Protein AF-0000000087635578 (afdb_homodimer)

pLDDT: mean 97.87, std 2.73, range [62.72, 99.0]

Secondary structure (DSSP, 8-state):
---EEEETTEEE-TT-EEEETTBHHHHH--EEEEEEEEETTEETTHHHHHHHHHHHHHHTT----S-HHHHHHHHHHHHHHHT-SSEEEEEEEE--B-SS-SS--GGG---EEEEEEEE--S-GGGGGG-EEEEEEE----S-TTS-BS--HHHHHHHHHHHHTT-SEEEEEETTEEEEESSSEEEEEETTEEEE--SSTTS---HHHHHIIIIIHHHH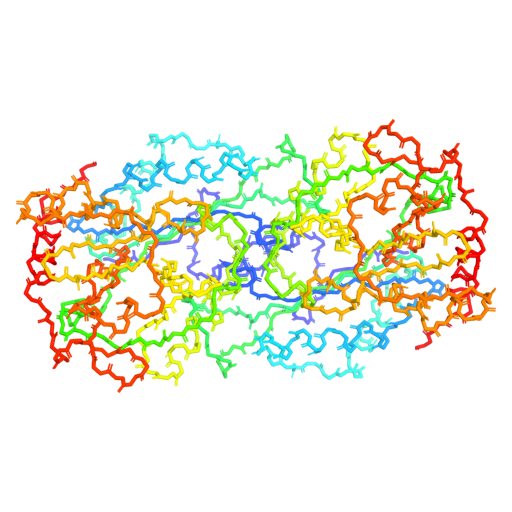T--EEE---BHHHHHT-SEEEEEETTTEEEEEEEETTEESTTSS--HHHHHHHHHHHHHHHH---/---EEEETTEEE-TT-EEEETTBHHHHH--EEEEEEEEETTEETTHHHHHHHHHHHHHHTT----S-HHHHHHHHHHHHHHHT-SSEEEEEEEE--B-SS-SS--GGG---EEEEEEEE--S-GGGGGG-EEEEEEE----S-TTS-BS--HHHHHHHHHHHHTT-SEEEEEETTEEEEESSSEEEEEETTEEEE--SSTTS---HHHHHIIIIIHHHHT--EEE---BHHHHHT-SEEEEEETTTEEEEEEEETTEESTTSS--HHHHHHHHHHHHHHHH---

Radius of gyration: 25.17 Å; Cα contacts (8 Å, |Δi|>4): 1315; chains: 2; bounding box: 51×74×52 Å

InterPro domains:
  IPR001544 Aminotransferase class IV [PF01063] (31-252)
  IPR005784 D-amino acid aminotransferase [TIGR01121] (6-277)
  IPR018300 Aminotransferase, class IV, conserved site [PS00770] (179-208)
  IPR036038 Aminotransferase-like, PLP-dependent enzymes [SSF56752] (4-277)
  IPR043131 Branched-chain-amino-acid aminotransferase-like, N-terminal [G3DSA:3.30.470.10] (1-120)
  IPR043132 Branched-chain-amino-acid aminotransferase-like, C-terminal [G3DSA:3.20.10.10] (123-281)
  IPR050571 Class-IV Pyridoxal-Phosphate-Dependent Aminotransferase [PTHR42743] (12-281)
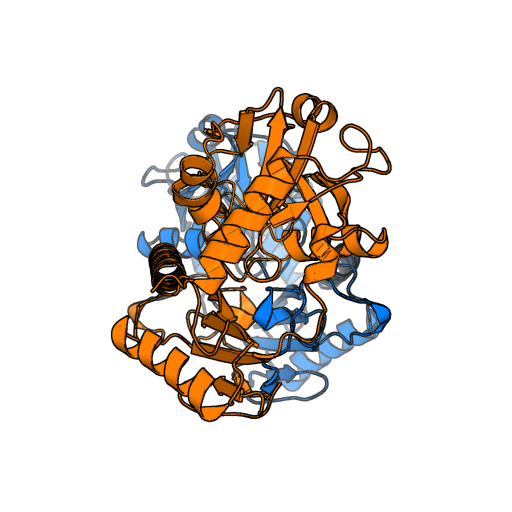
Solvent-accessible surface area (backbone atoms only — not comparable to full-atom values): 28612 Å² total; per-residue (Å²): 113,45,74,48,27,37,47,74,92,37,80,47,60,83,57,40,49,63,38,39,68,27,20,32,16,49,62,25,10,33,32,36,47,52,69,40,32,26,52,86,60,35,60,49,43,43,59,62,51,51,51,49,45,52,51,32,30,54,74,69,56,40,79,83,83,66,52,71,68,56,49,52,48,49,53,50,49,53,32,62,76,15,56,47,31,50,24,35,35,43,40,36,41,23,47,18,62,48,81,90,56,67,45,71,58,65,90,75,40,58,61,40,44,41,34,34,41,45,68,63,82,71,71,62,71,59,41,64,71,33,37,36,29,31,74,43,77,49,48,58,39,55,57,40,44,43,52,50,18,58,31,51,60,32,25,55,40,27,26,56,14,46,76,67,72,16,78,30,20,43,22,26,46,94,54,28,42,43,24,30,43,84,33,38,43,39,36,26,49,93,78,31,35,35,28,41,53,82,48,46,69,26,56,72,44,66,48,49,48,42,40,67,72,44,30,29,58,74,70,69,42,52,73,46,72,41,81,44,36,56,68,54,61,76,65,18,50,29,38,30,38,25,29,67,82,67,37,56,30,33,35,16,24,49,68,90,35,58,25,51,87,43,48,70,35,70,66,58,49,52,43,35,53,42,43,53,49,45,61,72,71,51,40,115,113,44,74,46,27,38,47,73,92,36,80,48,60,82,58,40,51,64,39,39,68,27,21,33,17,51,62,25,9,32,32,35,47,52,69,41,34,26,52,86,60,34,59,49,41,43,60,61,51,51,50,51,45,52,51,33,29,53,75,68,58,39,78,84,85,66,53,71,68,58,50,52,49,50,54,50,48,51,32,62,74,16,55,47,29,50,25,35,35,43,38,36,40,23,47,18,61,47,78,89,56,67,46,71,58,64,91,75,41,57,61,40,44,41,34,36,39,44,68,61,84,70,72,61,72,60,40,64,71,35,36,37,28,31,73,42,78,49,47,58,41,53,58,40,46,42,52,49,20,57,32,51,61,32,26,54,41,26,26,56,14,44,76,67,72,17,78,32,21,43,23,26,46,96,56,30,42,43,26,30,42,85,34,36,43,38,36,27,48,95,78,32,36,33,27,41,54,81,45,45,69,25,56,70,44,66,46,49,48,44,38,67,71,44,29,29,58,73,68,68,42,53,72,48,72,42,80,45,35,58,68,55,61,76,64,19,50,31,36,29,38,24,29,66,84,67,38,55,31,33,34,16,26,48,68,89,35,59,27,50,89,43,49,69,36,70,66,59,49,52,42,35,53,42,44,51,50,45,61,73,70,52,39,114

Nearest PDB structures (foldseek):
  4daa-assembly1_A  TM=9.693E-01  e=3.755E-37  Bacillus sp. YM-1
  1g2w-assembly1_B  TM=9.687E-01  e=5.434E-37  Geobacillus stearothermophilus
  2dab-assembly1_A  TM=9.706E-01  e=6.147E-37  Bacillus sp. YM-1
  5daa-assembly1_B  TM=9.693E-01  e=2.697E-36  Bacillus sp. YM-1
  5mqz-assembly1_A  TM=8.897E-01  e=3.274E-31  Archaeoglobus fulgidus DSM 4304

Structure (mmCIF, N/CA/C/O backbone):
data_AF-0000000087635578-model_v1
#
loop_
_entity.id
_entity.type
_entity.pdbx_description
1 polymer 'D-alanine aminotransferase'
#
loop_
_atom_site.group_PDB
_atom_site.id
_atom_site.type_symbol
_atom_site.label_atom_id
_atom_site.label_alt_id
_atom_site.label_comp_id
_atom_site.label_asym_id
_atom_site.label_entity_id
_atom_site.label_seq_id
_atom_site.pdbx_PDB_ins_code
_atom_site.Cartn_x
_atom_site.Cartn_y
_atom_site.Cartn_z
_atom_site.occupancy
_atom_site.B_iso_or_equiv
_atom_site.auth_seq_id
_atom_site.auth_comp_id
_atom_site.auth_asym_id
_atom_site.auth_atom_id
_atom_site.pdbx_PDB_model_num
ATOM 1 N N . MET A 1 1 ? -19.844 -29.125 -6.32 1 90.5 1 MET A N 1
ATOM 2 C CA . MET A 1 1 ? -18.781 -28.125 -6.203 1 90.5 1 MET A CA 1
ATOM 3 C C . MET A 1 1 ? -19.391 -26.734 -6.059 1 90.5 1 MET A C 1
ATOM 5 O O . MET A 1 1 ? -20.312 -26.375 -6.777 1 90.5 1 MET A O 1
ATOM 9 N N . LYS A 1 2 ? -19.078 -26.141 -5.023 1 95.44 2 LYS A N 1
ATOM 10 C CA . LYS A 1 2 ? -19.562 -24.781 -4.781 1 95.44 2 LYS A CA 1
ATOM 11 C C . LYS A 1 2 ? -18.469 -23.891 -4.203 1 95.44 2 LYS A C 1
ATOM 13 O O . LYS A 1 2 ? -17.734 -24.312 -3.305 1 95.44 2 LYS A O 1
ATOM 18 N N . GLU A 1 3 ? -18.328 -22.719 -4.801 1 97.75 3 GLU A N 1
ATOM 19 C CA . GLU A 1 3 ? -17.422 -21.734 -4.211 1 97.75 3 GLU A CA 1
ATOM 20 C C . GLU A 1 3 ? -17.891 -21.312 -2.822 1 97.75 3 GLU A C 1
ATOM 22 O O . GLU A 1 3 ? -19.094 -21.234 -2.566 1 97.75 3 GLU A O 1
ATOM 27 N N . LEU A 1 4 ? -16.984 -21.109 -1.919 1 98.75 4 LEU A N 1
ATOM 28 C CA . LEU A 1 4 ? -17.297 -20.672 -0.566 1 98.75 4 LEU A CA 1
ATOM 29 C C . LEU A 1 4 ? -16.547 -19.375 -0.228 1 98.75 4 LEU A C 1
ATOM 31 O O . LEU A 1 4 ? -15.422 -19.172 -0.689 1 98.75 4 LEU A O 1
ATOM 35 N N . THR A 1 5 ? -17.141 -18.547 0.495 1 98.75 5 THR A N 1
ATOM 36 C CA . THR A 1 5 ? -16.547 -17.344 1.059 1 98.75 5 THR A CA 1
ATOM 37 C C . THR A 1 5 ? -16.75 -17.297 2.568 1 98.75 5 THR A C 1
ATOM 39 O O . THR A 1 5 ? -17.859 -17.547 3.057 1 98.75 5 THR A O 1
ATOM 42 N N . TYR A 1 6 ? -15.703 -17.078 3.268 1 98.69 6 TYR A N 1
ATOM 43 C CA . TYR A 1 6 ? -15.648 -17.047 4.723 1 98.69 6 TYR A CA 1
ATOM 44 C C . TYR A 1 6 ? -15.172 -15.695 5.23 1 98.69 6 TYR A C 1
ATOM 46 O O . TYR A 1 6 ? -14.188 -15.148 4.727 1 98.69 6 TYR A O 1
ATOM 54 N N . PHE A 1 7 ? -15.93 -15.086 6.199 1 98.69 7 PHE A N 1
ATOM 55 C CA . PHE A 1 7 ? -15.586 -13.789 6.77 1 98.69 7 PHE A CA 1
ATOM 56 C C . PHE A 1 7 ? -15.82 -13.781 8.273 1 98.69 7 PHE A C 1
ATOM 58 O O . PHE A 1 7 ? -16.969 -13.898 8.734 1 98.69 7 PHE A O 1
ATOM 65 N N . ASN A 1 8 ? -14.742 -13.672 9.031 1 97.62 8 ASN A N 1
ATOM 66 C CA . ASN A 1 8 ? -14.766 -13.562 10.484 1 97.62 8 ASN A CA 1
ATOM 67 C C . ASN A 1 8 ? -15.648 -14.633 11.117 1 97.62 8 ASN A C 1
ATOM 69 O O . ASN A 1 8 ? -16.531 -14.32 11.93 1 97.62 8 ASN A O 1
ATOM 73 N N . GLY A 1 9 ? -15.484 -15.805 10.734 1 96.44 9 GLY A N 1
ATOM 74 C CA . GLY A 1 9 ? -16.109 -16.922 11.438 1 96.44 9 GLY A CA 1
ATOM 75 C C . GLY A 1 9 ? -17.391 -17.406 10.773 1 96.44 9 GLY A C 1
ATOM 76 O O . GLY A 1 9 ? -17.984 -18.391 11.203 1 96.44 9 GLY A O 1
ATOM 77 N N . GLU A 1 10 ? -17.766 -16.734 9.664 1 97.5 10 GLU A N 1
ATOM 78 C CA . GLU A 1 10 ? -19.031 -17.094 9.031 1 97.5 10 GLU A CA 1
ATOM 79 C C . GLU A 1 10 ? -18.875 -17.25 7.523 1 97.5 10 GLU A C 1
ATOM 81 O O . GLU A 1 10 ? -18.125 -16.5 6.895 1 97.5 10 GLU A O 1
ATOM 86 N N . PHE A 1 11 ? -19.609 -18.25 6.988 1 98.44 11 PHE A N 1
ATOM 87 C CA . PHE A 1 11 ? -19.734 -18.312 5.539 1 98.44 11 PHE A CA 1
ATOM 88 C C . PHE A 1 11 ? -20.688 -17.234 5.027 1 98.44 11 PHE A C 1
ATOM 90 O O . PHE A 1 11 ? -21.781 -17.062 5.582 1 98.44 11 PHE A O 1
ATOM 97 N N . VAL A 1 12 ? -20.266 -16.469 4.074 1 98.56 12 VAL A N 1
ATOM 98 C CA . VAL A 1 12 ? -21.078 -15.391 3.508 1 98.56 12 VAL A CA 1
ATOM 99 C C . VAL A 1 12 ? -21.141 -15.539 1.989 1 98.56 12 VAL A C 1
ATOM 101 O O . VAL A 1 12 ? -20.438 -16.375 1.408 1 98.56 12 VAL A O 1
ATOM 104 N N . GLU A 1 13 ? -22 -14.75 1.343 1 97.88 13 GLU A N 1
ATOM 105 C CA . GLU A 1 13 ? -22.078 -14.742 -0.115 1 97.88 13 GLU A CA 1
ATOM 106 C C . GLU A 1 13 ? -20.828 -14.117 -0.736 1 97.88 13 GLU A C 1
ATOM 108 O O . GLU A 1 13 ? -20.25 -13.195 -0.168 1 97.88 13 GLU A O 1
ATOM 113 N N . PRO A 1 14 ? -20.484 -14.695 -1.913 1 96.88 14 PRO A N 1
ATOM 114 C CA . PRO A 1 14 ? -19.391 -14.023 -2.621 1 96.88 14 PRO A CA 1
ATOM 115 C C . PRO A 1 14 ? -19.641 -12.539 -2.832 1 96.88 14 PRO A C 1
ATOM 117 O O . PRO A 1 14 ? -20.734 -12.141 -3.229 1 96.88 14 PRO A O 1
ATOM 120 N N . GLY A 1 15 ? -18.656 -11.711 -2.471 1 96.94 15 GLY A N 1
ATOM 121 C CA . GLY A 1 15 ? -18.797 -10.273 -2.672 1 96.94 15 GLY A CA 1
ATOM 122 C C . GLY A 1 15 ? -19.688 -9.609 -1.632 1 96.94 15 GLY A C 1
ATOM 123 O O . GLY A 1 15 ? -20.062 -8.445 -1.785 1 96.94 15 GLY A O 1
ATOM 124 N N . ALA A 1 16 ? -20 -10.32 -0.549 1 98.38 16 ALA A N 1
ATOM 125 C CA . ALA A 1 16 ? -20.844 -9.766 0.501 1 98.38 16 ALA A CA 1
ATOM 126 C C . ALA A 1 16 ? -20.359 -8.383 0.934 1 98.38 16 ALA A C 1
ATOM 128 O O . ALA A 1 16 ? -19.141 -8.141 0.99 1 98.38 16 ALA A O 1
ATOM 129 N N . LYS A 1 17 ? -21.297 -7.496 1.145 1 98.38 17 LYS A N 1
ATOM 130 C CA . LYS A 1 17 ? -21 -6.164 1.665 1 98.38 17 LYS A CA 1
ATOM 131 C C . LYS A 1 17 ? -21 -6.156 3.191 1 98.38 17 LYS A C 1
ATOM 133 O O . LYS A 1 17 ? -21.984 -5.742 3.814 1 98.38 17 LYS A O 1
ATOM 138 N N . CYS A 1 18 ? -19.828 -6.59 3.781 1 98.38 18 CYS A N 1
ATOM 139 C CA . CYS A 1 18 ? -19.828 -6.805 5.227 1 98.38 18 CYS A CA 1
ATOM 140 C C . CYS A 1 18 ? -18.562 -6.23 5.859 1 98.38 18 CYS A C 1
ATOM 142 O O . CYS A 1 18 ? -18.359 -6.352 7.07 1 98.38 18 CYS A O 1
ATOM 144 N N . VAL A 1 19 ? -17.703 -5.645 5.09 1 98.75 19 VAL A N 1
ATOM 145 C CA . VAL A 1 19 ? -16.484 -5.023 5.617 1 98.75 19 VAL A CA 1
ATOM 146 C C . VAL A 1 19 ? -16.828 -3.658 6.215 1 98.75 19 VAL A C 1
ATOM 148 O O . VAL A 1 19 ? -17.578 -2.885 5.625 1 98.75 19 VAL A O 1
ATOM 151 N N . SER A 1 20 ? -16.297 -3.359 7.375 1 98.81 20 SER A N 1
ATOM 152 C CA . SER A 1 20 ? -16.484 -2.066 8.023 1 98.81 20 SER A CA 1
ATOM 153 C C . SER A 1 20 ? -15.75 -0.957 7.273 1 98.81 20 SER A C 1
ATOM 155 O O . SER A 1 20 ? -14.625 -1.151 6.812 1 98.81 20 SER A O 1
ATOM 157 N N . LEU A 1 21 ? -16.359 0.194 7.25 1 98.75 21 LEU A N 1
ATOM 158 C CA . LEU A 1 21 ? -15.719 1.381 6.691 1 98.75 21 LEU A CA 1
ATOM 159 C C . LEU A 1 21 ? -14.469 1.753 7.484 1 98.75 21 LEU A C 1
ATOM 161 O O . LEU A 1 21 ? -13.602 2.469 6.98 1 98.75 21 LEU A O 1
ATOM 165 N N . ASP A 1 22 ? -14.336 1.221 8.719 1 98.38 22 ASP A N 1
ATOM 166 C CA . ASP A 1 22 ? -13.227 1.575 9.602 1 98.38 22 ASP A CA 1
ATOM 167 C C . ASP A 1 22 ? -12.188 0.457 9.648 1 98.38 22 ASP A C 1
ATOM 169 O O . ASP A 1 22 ? -11.289 0.481 10.484 1 98.38 22 ASP A O 1
ATOM 173 N N . ASP A 1 23 ? -12.422 -0.581 8.82 1 98.81 23 ASP A N 1
ATOM 174 C CA . ASP A 1 23 ? -11.391 -1.606 8.758 1 98.81 23 ASP A CA 1
ATOM 175 C C . ASP A 1 23 ? -10.07 -1.029 8.242 1 98.81 23 ASP A C 1
ATOM 177 O O . ASP A 1 23 ? -10.039 -0.394 7.188 1 98.81 23 ASP A O 1
ATOM 181 N N . ARG A 1 24 ? -9.031 -1.267 8.922 1 98.88 24 ARG A N 1
ATOM 182 C CA . ARG A 1 24 ? -7.738 -0.69 8.578 1 98.88 24 ARG A CA 1
ATOM 183 C C . ARG A 1 24 ? -7.215 -1.262 7.262 1 98.88 24 ARG A C 1
ATOM 185 O O . ARG A 1 24 ? -6.43 -0.614 6.562 1 98.88 24 ARG A O 1
ATOM 192 N N . GLY A 1 25 ? -7.605 -2.484 6.867 1 98.88 25 GLY A N 1
ATOM 193 C CA . GLY A 1 25 ? -7.301 -2.979 5.535 1 98.88 25 GLY A CA 1
ATOM 194 C C . GLY A 1 25 ? -7.895 -2.125 4.43 1 98.88 25 GLY A C 1
ATOM 195 O O . GLY A 1 25 ? -7.273 -1.938 3.381 1 98.88 25 GLY A O 1
ATOM 196 N N . TYR A 1 26 ? -9.102 -1.632 4.66 1 98.88 26 TYR A N 1
ATOM 197 C CA . TYR A 1 26 ? -9.797 -0.81 3.678 1 98.88 26 TYR A CA 1
ATOM 198 C C . TYR A 1 26 ? -9.195 0.591 3.617 1 98.88 26 TYR A C 1
ATOM 200 O O . TYR A 1 26 ? -9.117 1.19 2.541 1 98.88 26 TYR A O 1
ATOM 208 N N . CYS A 1 27 ? -8.68 1.076 4.73 1 98.81 27 CYS A N 1
ATOM 209 C CA . CYS A 1 27 ? -8.305 2.482 4.832 1 98.81 27 CYS A CA 1
ATOM 210 C C . CYS A 1 27 ? -6.809 2.664 4.59 1 98.81 27 CYS A C 1
ATOM 212 O O . CYS A 1 27 ? -6.367 3.75 4.203 1 98.81 27 CYS A O 1
ATOM 214 N N . PHE A 1 28 ? -6.012 1.584 4.828 1 98.88 28 PHE A N 1
ATOM 215 C CA . PHE A 1 28 ? -4.562 1.75 4.809 1 98.88 28 PHE A CA 1
ATOM 216 C C . PHE A 1 28 ? -3.898 0.615 4.039 1 98.88 28 PHE A C 1
ATOM 218 O O . PHE A 1 28 ? -2.674 0.587 3.9 1 98.88 28 PHE A O 1
ATOM 225 N N . GLY A 1 29 ? -4.66 -0.387 3.498 1 98.81 29 GLY A N 1
ATOM 226 C CA . GLY A 1 29 ? -4.047 -1.619 3.031 1 98.81 29 GLY A CA 1
ATOM 227 C C . GLY A 1 29 ? -3.357 -2.398 4.133 1 98.81 29 GLY A C 1
ATOM 228 O O . GLY A 1 29 ? -2.418 -3.154 3.875 1 98.81 29 GLY A O 1
ATOM 229 N N . ASP A 1 30 ? -3.811 -2.186 5.332 1 98.88 30 ASP A N 1
ATOM 230 C CA . ASP A 1 30 ? -3.186 -2.701 6.547 1 98.88 30 ASP A CA 1
ATOM 231 C C . ASP A 1 30 ? -3.557 -4.164 6.777 1 98.88 30 ASP A C 1
ATOM 233 O O . ASP A 1 30 ? -4.418 -4.473 7.602 1 98.88 30 ASP A O 1
ATOM 237 N N . GLY A 1 31 ? -2.857 -5.023 6.098 1 98.88 31 GLY A N 1
ATOM 238 C CA . GLY A 1 31 ? -3.121 -6.453 6.172 1 98.88 31 GLY A CA 1
ATOM 239 C C . GLY A 1 31 ? -2.143 -7.281 5.363 1 98.88 31 GLY A C 1
ATOM 240 O O . GLY A 1 31 ? -1.228 -6.738 4.738 1 98.88 31 GLY A O 1
ATOM 241 N N . VAL A 1 32 ? -2.311 -8.609 5.426 1 98.94 32 VAL A N 1
ATOM 242 C CA . VAL A 1 32 ? -1.495 -9.602 4.73 1 98.94 32 VAL A CA 1
ATOM 243 C C . VAL A 1 32 ? -2.398 -10.594 4.008 1 98.94 32 VAL A C 1
ATOM 245 O O . VAL A 1 32 ? -3.598 -10.672 4.289 1 98.94 32 VAL A O 1
ATOM 248 N N . TYR A 1 33 ? -1.813 -11.344 3.047 1 98.94 33 TYR A N 1
ATOM 249 C CA . TYR A 1 33 ? -2.637 -12.328 2.354 1 98.94 33 TYR A CA 1
ATOM 250 C C . TYR A 1 33 ? -1.803 -13.531 1.917 1 98.94 33 TYR A C 1
ATOM 252 O O . TYR A 1 33 ? -0.573 -13.5 2.006 1 98.94 33 TYR A O 1
ATOM 260 N N . GLU A 1 34 ? -2.443 -14.562 1.525 1 98.81 34 GLU A N 1
ATOM 261 C CA . GLU A 1 34 ? -1.866 -15.766 0.933 1 98.81 34 GLU A CA 1
ATOM 262 C C . GLU A 1 34 ? -2.787 -16.344 -0.135 1 98.81 34 GLU A C 1
ATOM 264 O O . GLU A 1 34 ? -4.004 -16.156 -0.084 1 98.81 34 GLU A O 1
ATOM 269 N N . VAL A 1 35 ? -2.246 -16.969 -1.049 1 98.81 35 VAL A N 1
ATOM 270 C CA . VAL A 1 35 ? -2.943 -17.797 -2.033 1 98.81 35 VAL A CA 1
ATOM 271 C C . VAL A 1 35 ? -2.34 -19.188 -2.057 1 98.81 35 VAL A C 1
ATOM 273 O O . VAL A 1 35 ? -1.139 -19.359 -2.279 1 98.81 35 VAL A O 1
ATOM 276 N N . THR A 1 36 ? -3.139 -20.172 -1.846 1 98.56 36 THR A N 1
ATOM 277 C CA . THR A 1 36 ? -2.666 -21.547 -1.818 1 98.56 36 THR A CA 1
ATOM 278 C C . THR A 1 36 ? -3.332 -22.375 -2.918 1 98.56 36 THR A C 1
ATOM 280 O O . THR A 1 36 ? -4.551 -22.328 -3.084 1 98.56 36 THR A O 1
ATOM 283 N N . ARG A 1 37 ? -2.584 -23.125 -3.635 1 98.38 37 ARG A N 1
ATOM 284 C CA . ARG A 1 37 ? -3.07 -24.031 -4.672 1 98.38 37 ARG A CA 1
ATOM 285 C C . ARG A 1 37 ? -3.762 -25.234 -4.059 1 98.38 37 ARG A C 1
ATOM 287 O O . ARG A 1 37 ? -3.246 -25.844 -3.119 1 98.38 37 ARG A O 1
ATOM 294 N N . VAL A 1 38 ? -4.957 -25.484 -4.504 1 98.19 38 VAL A N 1
ATOM 295 C CA . VAL A 1 38 ? -5.641 -26.734 -4.199 1 98.19 38 VAL A CA 1
ATOM 296 C C . VAL A 1 38 ? -5.523 -27.703 -5.387 1 98.19 38 VAL A C 1
ATOM 298 O O . VAL A 1 38 ? -6.012 -27.406 -6.477 1 98.19 38 VAL A O 1
ATOM 301 N N . PHE A 1 39 ? -4.883 -28.797 -5.164 1 97.19 39 PHE A N 1
ATOM 302 C CA . PHE A 1 39 ? -4.648 -29.797 -6.199 1 97.19 39 PHE A CA 1
ATOM 303 C C . PHE A 1 39 ? -4.996 -31.188 -5.691 1 97.19 39 PHE A C 1
ATOM 305 O O . PHE A 1 39 ? -4.527 -31.594 -4.629 1 97.19 39 PHE A O 1
ATOM 312 N N . ASN A 1 40 ? -5.809 -31.891 -6.375 1 96 40 ASN A N 1
ATOM 313 C CA . ASN A 1 40 ? -6.273 -33.219 -5.98 1 96 40 ASN A CA 1
ATOM 314 C C . ASN A 1 40 ? -6.848 -33.219 -4.566 1 96 40 ASN A C 1
ATOM 316 O O . ASN A 1 40 ? -6.527 -34.094 -3.764 1 96 40 ASN A O 1
ATOM 320 N N . GLY A 1 41 ? -7.516 -32.188 -4.199 1 96.31 41 GLY A N 1
ATOM 321 C CA . GLY A 1 41 ? -8.281 -32.094 -2.965 1 96.31 41 GLY A CA 1
ATOM 322 C C . GLY A 1 41 ? -7.434 -31.766 -1.755 1 96.31 41 GLY A C 1
ATOM 323 O O . GLY A 1 41 ? -7.848 -31.984 -0.616 1 96.31 41 GLY A O 1
ATOM 324 N N . ARG A 1 42 ? -6.254 -31.266 -2.027 1 96.38 42 ARG A N 1
ATOM 325 C CA . ARG A 1 42 ? -5.387 -30.875 -0.925 1 96.38 42 ARG A CA 1
ATOM 326 C C . ARG A 1 42 ? -4.656 -29.562 -1.248 1 96.38 42 ARG A C 1
ATOM 328 O O . ARG A 1 42 ? -4.371 -29.281 -2.412 1 96.38 42 ARG A O 1
ATOM 335 N N . CYS A 1 43 ? -4.363 -28.844 -0.161 1 97.62 43 CYS A N 1
ATOM 336 C CA . CYS A 1 43 ? -3.502 -27.688 -0.365 1 97.62 43 CYS A CA 1
ATOM 337 C C . CYS A 1 43 ? -2.068 -28.125 -0.647 1 97.62 43 CYS A C 1
ATOM 339 O O . CYS A 1 43 ? -1.506 -28.938 0.081 1 97.62 43 CYS A O 1
ATOM 341 N N . PHE A 1 44 ? -1.535 -27.625 -1.659 1 97.94 44 PHE A N 1
ATOM 342 C CA . PHE A 1 44 ? -0.147 -27.922 -1.993 1 97.94 44 PHE A CA 1
ATOM 343 C C . PHE A 1 44 ? 0.8 -27 -1.243 1 97.94 44 PHE A C 1
ATOM 345 O O . PHE A 1 44 ? 0.634 -25.781 -1.271 1 97.94 44 PHE A O 1
ATOM 352 N N . ALA A 1 45 ? 1.835 -27.547 -0.501 1 97.75 45 ALA A N 1
ATOM 353 C CA . ALA A 1 45 ? 2.873 -26.812 0.226 1 97.75 45 ALA A CA 1
ATOM 354 C C . ALA A 1 45 ? 2.262 -25.891 1.271 1 97.75 45 ALA A C 1
ATOM 356 O O . ALA A 1 45 ? 2.723 -24.75 1.45 1 97.75 45 ALA A O 1
ATOM 357 N N . PHE A 1 46 ? 1.221 -26.344 1.944 1 98 46 PHE A N 1
ATOM 358 C CA . PHE A 1 46 ? 0.462 -25.5 2.854 1 98 46 PHE A CA 1
ATOM 359 C C . PHE A 1 46 ? 1.35 -24.984 3.98 1 98 46 PHE A C 1
ATOM 361 O O . PHE A 1 46 ? 1.248 -23.812 4.371 1 98 46 PHE A O 1
ATOM 368 N N . SER A 1 47 ? 2.174 -25.859 4.52 1 97.5 47 SER A N 1
ATOM 369 C CA . SER A 1 47 ? 3.014 -25.453 5.641 1 97.5 47 SER A CA 1
ATOM 370 C C . SER A 1 47 ? 3.914 -24.281 5.27 1 97.5 47 SER A C 1
ATOM 372 O O . SER A 1 47 ? 4.172 -23.406 6.09 1 97.5 47 SER A O 1
ATOM 374 N N . TYR A 1 48 ? 4.457 -24.25 4.008 1 98.06 48 TYR A N 1
ATOM 375 C CA . TYR A 1 48 ? 5.277 -23.156 3.529 1 98.06 48 TYR A CA 1
ATOM 376 C C . TYR A 1 48 ? 4.473 -21.859 3.482 1 98.06 48 TYR A C 1
ATOM 378 O O . TYR A 1 48 ? 4.961 -20.797 3.895 1 98.06 48 TYR A O 1
ATOM 386 N N . HIS A 1 49 ? 3.246 -22 2.998 1 98.69 49 HIS A N 1
ATOM 387 C CA . HIS A 1 49 ? 2.369 -20.844 2.918 1 98.69 49 HIS A CA 1
ATOM 388 C C . HIS A 1 49 ? 1.987 -20.344 4.309 1 98.69 49 HIS A C 1
ATOM 390 O O . HIS A 1 49 ? 1.959 -19.141 4.551 1 98.69 49 HIS A O 1
ATOM 396 N N . GLN A 1 50 ? 1.668 -21.234 5.16 1 98.31 50 GLN A N 1
ATOM 397 C CA . GLN A 1 50 ? 1.31 -20.906 6.535 1 98.31 50 GLN A CA 1
ATOM 398 C C . GLN A 1 50 ? 2.453 -20.188 7.242 1 98.31 50 GLN A C 1
ATOM 400 O O . GLN A 1 50 ? 2.234 -19.188 7.922 1 98.31 50 GLN A O 1
ATOM 405 N N . ASP A 1 51 ? 3.645 -20.719 7.094 1 98.19 51 ASP A N 1
ATOM 406 C CA . ASP A 1 51 ? 4.82 -20.109 7.699 1 98.19 51 ASP A CA 1
ATOM 407 C C . ASP A 1 51 ? 5.008 -18.672 7.191 1 98.19 51 ASP A C 1
ATOM 409 O O . ASP A 1 51 ? 5.312 -17.766 7.969 1 98.19 51 ASP A O 1
ATOM 413 N N . ARG A 1 52 ? 4.891 -18.531 5.902 1 98.5 52 ARG A N 1
ATOM 414 C CA . ARG A 1 52 ? 5.062 -17.203 5.336 1 98.5 52 ARG A CA 1
ATOM 415 C C . ARG A 1 52 ? 3.975 -16.25 5.832 1 98.5 52 ARG A C 1
ATOM 417 O O . ARG A 1 52 ? 4.23 -15.07 6.059 1 98.5 52 ARG A O 1
ATOM 424 N N . LEU A 1 53 ? 2.74 -16.734 5.953 1 98.81 53 LEU A N 1
ATOM 425 C CA . LEU A 1 53 ? 1.652 -15.922 6.484 1 98.81 53 LEU A CA 1
ATOM 426 C C . LEU A 1 53 ? 2 -15.391 7.871 1 98.81 53 LEU A C 1
ATOM 428 O O . LEU A 1 53 ? 1.9 -14.188 8.125 1 98.81 53 LEU A O 1
ATOM 432 N N . TYR A 1 54 ? 2.41 -16.25 8.734 1 98.62 54 TYR A N 1
ATOM 433 C CA . TYR A 1 54 ? 2.67 -15.859 10.109 1 98.62 54 TYR A CA 1
ATOM 434 C C . TYR A 1 54 ? 3.918 -14.992 10.203 1 98.62 54 TYR A C 1
ATOM 436 O O . TYR A 1 54 ? 3.996 -14.094 11.047 1 98.62 54 TYR A O 1
ATOM 444 N N . ARG A 1 55 ? 4.898 -15.25 9.359 1 98.31 55 ARG A N 1
ATOM 445 C CA . ARG A 1 55 ? 6.043 -14.344 9.281 1 98.31 55 ARG A CA 1
ATOM 446 C C . ARG A 1 55 ? 5.602 -12.938 8.883 1 98.31 55 ARG A C 1
ATOM 448 O O . ARG A 1 55 ? 6.07 -11.953 9.461 1 98.31 55 ARG A O 1
ATOM 455 N N . SER A 1 56 ? 4.742 -12.883 7.855 1 98.81 56 SER A N 1
ATOM 456 C CA . SER A 1 56 ? 4.219 -11.586 7.43 1 98.81 56 SER A CA 1
ATOM 457 C C . SER A 1 56 ? 3.445 -10.906 8.555 1 98.81 56 SER A C 1
ATOM 459 O O . SER A 1 56 ? 3.58 -9.703 8.766 1 98.81 56 SER A O 1
ATOM 461 N N . MET A 1 57 ? 2.613 -11.656 9.289 1 98.62 57 MET A N 1
ATOM 462 C CA . MET A 1 57 ? 1.847 -11.117 10.406 1 98.62 57 MET A CA 1
ATOM 463 C C . MET A 1 57 ? 2.773 -10.594 11.5 1 98.62 57 MET A C 1
ATOM 465 O O . MET A 1 57 ? 2.52 -9.531 12.078 1 98.62 57 MET A O 1
ATOM 469 N N . ARG A 1 58 ? 3.789 -11.289 11.758 1 98.19 58 ARG A N 1
ATOM 470 C CA . ARG A 1 58 ? 4.758 -10.859 12.758 1 98.19 58 ARG A CA 1
ATOM 471 C C . ARG A 1 58 ? 5.418 -9.547 12.359 1 98.19 58 ARG A C 1
ATOM 473 O O . ARG A 1 58 ? 5.539 -8.633 13.172 1 98.19 58 ARG A O 1
ATOM 480 N N . PHE A 1 59 ? 5.863 -9.492 11.133 1 98.12 59 PHE A N 1
ATOM 481 C CA . PHE A 1 59 ? 6.461 -8.25 10.641 1 98.12 59 PHE A CA 1
ATOM 482 C C . PHE A 1 59 ? 5.488 -7.09 10.781 1 98.12 59 PHE A C 1
ATOM 484 O O . PHE A 1 59 ? 5.883 -5.992 11.188 1 98.12 59 PHE A O 1
ATOM 491 N N . MET A 1 60 ? 4.277 -7.332 10.5 1 98.44 60 MET A N 1
ATOM 492 C CA . MET A 1 60 ? 3.229 -6.312 10.516 1 98.44 60 MET A CA 1
ATOM 493 C C . MET A 1 60 ? 2.764 -6.031 11.938 1 98.44 60 MET A C 1
ATOM 495 O O . MET A 1 60 ? 1.958 -5.129 12.164 1 98.44 60 MET A O 1
ATOM 499 N N . ASP A 1 61 ? 3.223 -6.801 12.891 1 98.38 61 ASP A N 1
ATOM 500 C CA . ASP A 1 61 ? 2.793 -6.664 14.281 1 98.38 61 ASP A CA 1
ATOM 501 C C . ASP A 1 61 ? 1.3 -6.945 14.422 1 98.38 61 ASP A C 1
ATOM 503 O O . ASP A 1 61 ? 0.613 -6.293 15.211 1 98.38 61 ASP A O 1
ATOM 507 N N . ILE A 1 62 ? 0.713 -7.809 13.609 1 98.5 62 ILE A N 1
ATOM 508 C CA . ILE A 1 62 ? -0.66 -8.297 13.703 1 98.5 62 ILE A CA 1
ATOM 509 C C . ILE A 1 62 ? -0.703 -9.555 14.562 1 98.5 62 ILE A C 1
ATOM 511 O O . ILE A 1 62 ? 0.006 -10.523 14.289 1 98.5 62 ILE A O 1
ATOM 515 N N . PRO A 1 63 ? -1.456 -9.539 15.57 1 97.06 63 PRO A N 1
ATOM 516 C CA . PRO A 1 63 ? -1.459 -10.711 16.438 1 97.06 63 PRO A CA 1
ATOM 517 C C . PRO A 1 63 ? -2.084 -11.938 15.781 1 97.06 63 PRO A C 1
ATOM 519 O O . PRO A 1 63 ? -3.057 -11.812 15.031 1 97.06 63 PRO A O 1
ATOM 522 N N . VAL A 1 64 ? -1.532 -13.109 16.062 1 95.75 64 VAL A N 1
ATOM 523 C CA . VAL A 1 64 ? -2.088 -14.383 15.617 1 95.75 64 VAL A CA 1
ATOM 524 C C . VAL A 1 64 ? -3.23 -14.805 16.547 1 95.75 64 VAL A C 1
ATOM 526 O O . VAL A 1 64 ? -3.02 -15.023 17.734 1 95.75 64 VAL A O 1
ATOM 529 N N . LYS A 1 65 ? -4.391 -14.844 15.984 1 94 65 LYS A N 1
ATOM 530 C CA . LYS A 1 65 ? -5.547 -15.258 16.781 1 94 65 LYS A CA 1
ATOM 531 C C . LYS A 1 65 ? -5.957 -16.688 16.453 1 94 65 LYS A C 1
ATOM 533 O O . LYS A 1 65 ? -6.598 -17.359 17.25 1 94 65 LYS A O 1
ATOM 538 N N . MET A 1 66 ? -5.613 -17.109 15.32 1 94.5 66 MET A N 1
ATOM 539 C CA . MET A 1 66 ? -5.859 -18.484 14.891 1 94.5 66 MET A CA 1
ATOM 540 C C . MET A 1 66 ? -4.559 -19.266 14.836 1 94.5 66 MET A C 1
ATOM 542 O O . MET A 1 66 ? -3.713 -19.031 13.977 1 94.5 66 MET A O 1
ATOM 546 N N . PRO A 1 67 ? -4.445 -20.234 15.688 1 95.25 67 PRO A N 1
ATOM 547 C CA . PRO A 1 67 ? -3.221 -21.031 15.672 1 95.25 67 PRO A CA 1
ATOM 548 C C . PRO A 1 67 ? -3.055 -21.828 14.375 1 95.25 67 PRO A C 1
ATOM 550 O O . PRO A 1 67 ? -4.039 -22.078 13.672 1 95.25 67 PRO A O 1
ATOM 553 N N . PRO A 1 68 ? -1.83 -22.25 14.109 1 97.19 68 PRO A N 1
ATOM 554 C CA . PRO A 1 68 ? -1.528 -22.922 12.844 1 97.19 68 PRO A CA 1
ATOM 555 C C . PRO A 1 68 ? -2.416 -24.141 12.602 1 97.19 68 PRO A C 1
ATOM 557 O O . PRO A 1 68 ? -2.889 -24.359 11.484 1 97.19 68 PRO A O 1
ATOM 560 N N . GLU A 1 69 ? -2.668 -24.906 13.609 1 97.81 69 GLU A N 1
ATOM 561 C CA . GLU A 1 69 ? -3.473 -26.125 13.453 1 97.81 69 GLU A CA 1
ATOM 562 C C . GLU A 1 69 ? -4.91 -25.781 13.07 1 97.81 69 GLU A C 1
ATOM 564 O O . GLU A 1 69 ? -5.523 -26.469 12.258 1 97.81 69 GLU A O 1
ATOM 569 N N . ASP A 1 70 ? -5.461 -24.719 13.688 1 98 70 ASP A N 1
ATOM 570 C CA . ASP A 1 70 ? -6.82 -24.297 13.383 1 98 70 ASP A CA 1
ATOM 571 C C . ASP A 1 70 ? -6.914 -23.734 11.961 1 98 70 ASP A C 1
ATOM 573 O O . ASP A 1 70 ? -7.918 -23.953 11.273 1 98 70 ASP A O 1
ATOM 577 N N . LEU A 1 71 ? -5.906 -23.062 11.562 1 98.44 71 LEU A N 1
ATOM 578 C CA . LEU A 1 71 ? -5.891 -22.531 10.203 1 98.44 71 LEU A CA 1
ATOM 579 C C . LEU A 1 71 ? -5.867 -23.656 9.18 1 98.44 71 LEU A C 1
ATOM 581 O O . LEU A 1 71 ? -6.559 -23.594 8.156 1 98.44 71 LEU A O 1
ATOM 585 N N . GLN A 1 72 ? -5.016 -24.625 9.398 1 98.06 72 GLN A N 1
ATOM 586 C CA . GLN A 1 72 ? -4.973 -25.797 8.523 1 98.06 72 GLN A CA 1
ATOM 587 C C . GLN A 1 72 ? -6.34 -26.484 8.445 1 98.06 72 GLN A C 1
ATOM 589 O O . GLN A 1 72 ? -6.801 -26.828 7.363 1 98.06 72 GLN A O 1
ATOM 594 N N . GLU A 1 73 ? -6.949 -26.641 9.609 1 98.25 73 GLU A N 1
ATOM 595 C CA . GLU A 1 73 ? -8.273 -27.25 9.656 1 98.25 73 GLU A CA 1
ATOM 596 C C . GLU A 1 73 ? -9.289 -26.453 8.844 1 98.25 73 GLU A C 1
ATOM 598 O O . GLU A 1 73 ? -10.125 -27.031 8.141 1 98.25 73 GLU A O 1
ATOM 603 N N . LEU A 1 74 ? -9.242 -25.172 8.977 1 98.56 74 LEU A N 1
ATOM 604 C CA . LEU A 1 74 ? -10.164 -24.328 8.227 1 98.56 74 LEU A CA 1
ATOM 605 C C . LEU A 1 74 ? -9.961 -24.5 6.723 1 98.56 74 LEU A C 1
ATOM 607 O O . LEU A 1 74 ? -10.93 -24.531 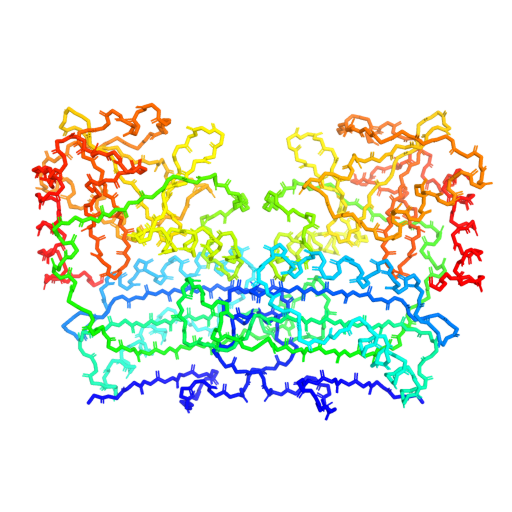5.965 1 98.56 74 LEU A O 1
ATOM 611 N N . HIS A 1 75 ? -8.695 -24.609 6.258 1 98.69 75 HIS A N 1
ATOM 612 C CA . HIS A 1 75 ? -8.422 -24.875 4.848 1 98.69 75 HIS A CA 1
ATOM 613 C C . HIS A 1 75 ? -9.031 -26.203 4.406 1 98.69 75 HIS A C 1
ATOM 615 O O . HIS A 1 75 ? -9.617 -26.281 3.326 1 98.69 75 HIS A O 1
ATOM 621 N N . GLU A 1 76 ? -8.922 -27.188 5.23 1 98.38 76 GLU A N 1
ATOM 622 C CA . GLU A 1 76 ? -9.484 -28.5 4.926 1 98.38 76 GLU A CA 1
ATOM 623 C C . GLU A 1 76 ? -11.008 -28.453 4.863 1 98.38 76 GLU A C 1
ATOM 625 O O . GLU A 1 76 ? -11.617 -29.062 3.986 1 98.38 76 GLU A O 1
ATOM 630 N N . ILE A 1 77 ? -11.594 -27.734 5.801 1 98.38 77 ILE A N 1
ATOM 631 C CA . ILE A 1 77 ? -13.039 -27.562 5.824 1 98.38 77 ILE A CA 1
ATOM 632 C C . ILE A 1 77 ? -13.508 -26.891 4.539 1 98.38 77 ILE A C 1
ATOM 634 O O . ILE A 1 77 ? -14.5 -27.297 3.936 1 98.38 77 ILE A O 1
ATOM 638 N N . MET A 1 78 ? -12.789 -25.828 4.105 1 98.69 78 MET A N 1
ATOM 639 C CA . MET A 1 78 ? -13.117 -25.125 2.877 1 98.69 78 MET A CA 1
ATOM 640 C C . MET A 1 78 ? -13.109 -26.078 1.682 1 98.69 78 MET A C 1
ATOM 642 O O . MET A 1 78 ? -14.008 -26.016 0.834 1 98.69 78 MET A O 1
ATOM 646 N N . ILE A 1 79 ? -12.117 -26.906 1.581 1 98.69 79 ILE A N 1
ATOM 647 C CA . ILE A 1 79 ? -11.984 -27.844 0.469 1 98.69 79 ILE A CA 1
ATOM 648 C C . ILE A 1 79 ? -13.109 -28.875 0.528 1 98.69 79 ILE A C 1
ATOM 650 O O . ILE A 1 79 ? -13.797 -29.109 -0.467 1 98.69 79 ILE A O 1
ATOM 654 N N . GLU A 1 80 ? -13.289 -29.438 1.687 1 98.44 80 GLU A N 1
ATOM 655 C CA . GLU A 1 80 ? -14.281 -30.484 1.868 1 98.44 80 GLU A CA 1
ATOM 656 C C . GLU A 1 80 ? -15.688 -29.969 1.561 1 98.44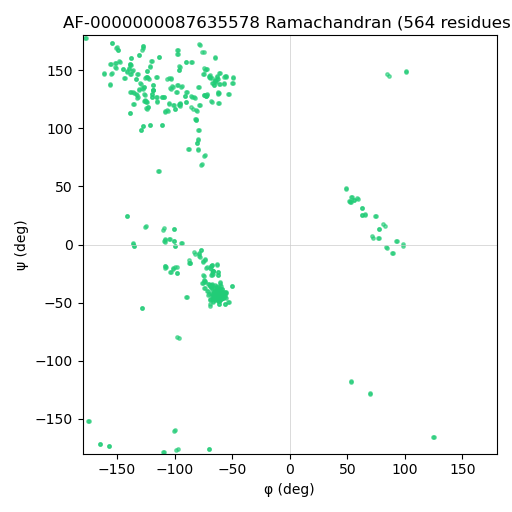 80 GLU A C 1
ATOM 658 O O . GLU A 1 80 ? -16.422 -30.594 0.788 1 98.44 80 GLU A O 1
ATOM 663 N N . GLN A 1 81 ? -16.016 -28.875 2.104 1 98.44 81 GLN A N 1
ATOM 664 C CA . GLN A 1 81 ? -17.375 -28.375 1.982 1 98.44 81 GLN A CA 1
ATOM 665 C C . GLN A 1 81 ? -17.641 -27.828 0.581 1 98.44 81 GLN A C 1
ATOM 667 O O . GLN A 1 81 ? -18.766 -27.891 0.081 1 98.44 81 GLN A O 1
ATOM 672 N N . SER A 1 82 ? -16.672 -27.297 -0.065 1 98.62 82 SER A N 1
ATOM 673 C CA . SER A 1 82 ? -16.828 -26.781 -1.417 1 98.62 82 SER A CA 1
ATOM 674 C C . SER A 1 82 ? -16.891 -27.906 -2.441 1 98.62 82 SER A C 1
ATOM 676 O O . SER A 1 82 ? -17.531 -27.766 -3.49 1 98.62 82 SER A O 1
ATOM 678 N N . GLY A 1 83 ? -16.156 -28.969 -2.135 1 98.56 83 GLY A N 1
ATOM 679 C CA . GLY A 1 83 ? -15.984 -30.047 -3.1 1 98.56 83 GLY A CA 1
ATOM 680 C C . GLY A 1 83 ? -14.992 -29.719 -4.195 1 98.56 83 GLY A C 1
ATOM 681 O O . GLY A 1 83 ? -14.852 -30.469 -5.164 1 98.56 83 GLY A O 1
ATOM 682 N N . ILE A 1 84 ? -14.352 -28.594 -4.078 1 98.5 84 ILE A N 1
ATOM 683 C CA . ILE A 1 84 ? -13.367 -28.188 -5.07 1 98.5 84 ILE A CA 1
ATOM 684 C C . ILE A 1 84 ? -12.055 -28.938 -4.84 1 98.5 84 ILE A C 1
ATOM 686 O O . ILE A 1 84 ? -11.43 -28.797 -3.783 1 98.5 84 ILE A O 1
ATOM 690 N N . THR A 1 85 ? -11.641 -29.672 -5.832 1 97.31 85 THR A N 1
ATOM 691 C CA . THR A 1 85 ? -10.438 -30.484 -5.684 1 97.31 85 THR A CA 1
ATOM 692 C C . THR A 1 85 ? -9.289 -29.906 -6.496 1 97.31 85 THR A C 1
ATOM 694 O O . THR A 1 85 ? -8.125 -30.25 -6.293 1 97.31 85 THR A O 1
ATOM 697 N N . ASP A 1 86 ? -9.602 -29.078 -7.484 1 97.38 86 ASP A N 1
ATOM 698 C CA . ASP A 1 86 ? -8.633 -28.328 -8.281 1 97.38 86 ASP A CA 1
ATOM 699 C C . ASP A 1 86 ? -8.977 -26.844 -8.289 1 97.38 86 ASP A C 1
ATOM 701 O O . ASP A 1 86 ? -9.914 -26.422 -8.977 1 97.38 86 ASP A O 1
ATOM 705 N N . GLY A 1 87 ? -8.328 -26.078 -7.543 1 98.31 87 GLY A N 1
ATOM 706 C CA . GLY A 1 87 ? -8.617 -24.672 -7.348 1 98.31 87 GLY A CA 1
ATOM 707 C C . GLY A 1 87 ? -7.586 -23.953 -6.496 1 98.31 87 GLY A C 1
ATOM 708 O O . GLY A 1 87 ? -6.391 -24.25 -6.594 1 98.31 87 GLY A O 1
ATOM 709 N N . TYR A 1 88 ? -7.949 -22.953 -5.82 1 98.75 88 TYR A N 1
ATOM 710 C CA . TYR A 1 88 ? -7.074 -22.219 -4.922 1 98.75 88 TYR A CA 1
ATOM 711 C C . TYR A 1 88 ? -7.871 -21.578 -3.787 1 98.75 88 TYR A C 1
ATOM 713 O O . TYR A 1 88 ? -9.086 -21.391 -3.9 1 98.75 88 TYR A O 1
ATOM 721 N N . ILE A 1 89 ? -7.23 -21.312 -2.709 1 98.88 89 ILE A N 1
ATOM 722 C CA . ILE A 1 89 ? -7.777 -20.594 -1.562 1 98.88 89 ILE A CA 1
ATOM 723 C C . ILE A 1 89 ? -7.039 -19.266 -1.381 1 98.88 89 ILE A C 1
ATOM 725 O O . ILE A 1 89 ? -5.809 -19.234 -1.354 1 98.88 89 ILE A O 1
ATOM 729 N N . TYR A 1 90 ? -7.773 -18.266 -1.408 1 98.88 90 TYR A N 1
ATOM 730 C CA . TYR A 1 90 ? -7.289 -16.953 -1.004 1 98.88 90 TYR A CA 1
ATOM 731 C C . TYR A 1 90 ? -7.602 -16.688 0.464 1 98.88 90 TYR A C 1
ATOM 733 O O . TYR A 1 90 ? -8.695 -17 0.942 1 98.88 90 TYR A O 1
ATOM 741 N N . LEU A 1 91 ? -6.66 -16.156 1.206 1 98.81 91 LEU A N 1
ATOM 742 C CA . LEU A 1 91 ? -6.809 -15.75 2.6 1 98.81 91 LEU A CA 1
ATOM 743 C C . LEU A 1 91 ? -6.215 -14.367 2.832 1 98.81 91 LEU A C 1
ATOM 745 O O . LEU A 1 91 ? -5.102 -14.078 2.385 1 98.81 91 LEU A O 1
ATOM 749 N N . GLN A 1 92 ? -6.949 -13.531 3.428 1 98.81 92 GLN A N 1
ATOM 750 C CA . GLN A 1 92 ? -6.539 -12.188 3.811 1 98.81 92 GLN A CA 1
ATOM 751 C C . GLN A 1 92 ? -6.816 -11.922 5.289 1 98.81 92 GLN A C 1
ATOM 753 O O . GLN A 1 92 ? -7.879 -12.289 5.801 1 98.81 92 GLN A O 1
ATOM 758 N N . ILE A 1 93 ? -5.855 -11.344 6.004 1 98.88 93 ILE A N 1
ATOM 759 C CA . ILE A 1 93 ? -6.016 -10.906 7.387 1 98.88 93 ILE A CA 1
ATOM 760 C C . ILE A 1 93 ? -5.66 -9.43 7.512 1 98.88 93 ILE A C 1
ATOM 762 O O . ILE A 1 93 ? -4.535 -9.023 7.211 1 98.88 93 ILE A O 1
ATOM 766 N N . THR A 1 94 ? -6.598 -8.633 7.883 1 98.88 94 THR A N 1
ATOM 767 C CA . THR A 1 94 ? -6.309 -7.234 8.188 1 98.88 94 THR A CA 1
ATOM 768 C C . THR A 1 94 ? -6.148 -7.031 9.695 1 98.88 94 THR A C 1
ATOM 770 O O . THR A 1 94 ? -6.539 -7.891 10.484 1 98.88 94 THR A O 1
ATOM 773 N N . ARG A 1 95 ? -5.562 -5.906 10.055 1 98.56 95 ARG A N 1
ATOM 774 C CA . ARG A 1 95 ? -5.281 -5.645 11.461 1 98.56 95 ARG A CA 1
ATOM 775 C C . ARG A 1 95 ? -6.57 -5.469 12.258 1 98.56 95 ARG A C 1
ATOM 777 O O . ARG A 1 95 ? -6.594 -5.691 13.469 1 98.56 95 ARG A O 1
ATOM 784 N N . GLY A 1 96 ? -7.66 -5.047 11.578 1 98.44 96 GLY A N 1
ATOM 785 C CA . GLY A 1 96 ? -8.922 -4.926 12.281 1 98.44 96 GLY A CA 1
ATOM 786 C C . GLY A 1 96 ? -9.547 -3.547 12.156 1 98.44 96 GLY A C 1
ATOM 787 O O . GLY A 1 96 ? -9.172 -2.771 11.273 1 98.44 96 GLY A O 1
ATOM 788 N N . VAL A 1 97 ? -10.516 -3.312 12.992 1 98.12 97 VAL A N 1
ATOM 789 C CA . VAL A 1 97 ? -11.391 -2.152 12.844 1 98.12 97 VAL A CA 1
ATOM 790 C C . VAL A 1 97 ? -11.094 -1.142 13.953 1 98.12 97 VAL A C 1
ATOM 792 O O . VAL A 1 97 ? -11.078 -1.492 15.133 1 98.12 97 VAL A O 1
ATOM 795 N N . GLU A 1 98 ? -10.844 0.06 13.57 1 96.75 98 GLU A N 1
ATOM 796 C CA . GLU A 1 98 ? -10.664 1.195 14.469 1 96.75 98 GLU A CA 1
ATOM 797 C C . GLU A 1 98 ? -10.836 2.52 13.727 1 96.75 98 GLU A C 1
ATOM 799 O O . GLU A 1 98 ? -10.484 2.627 12.555 1 96.75 98 GLU A O 1
ATOM 804 N N . P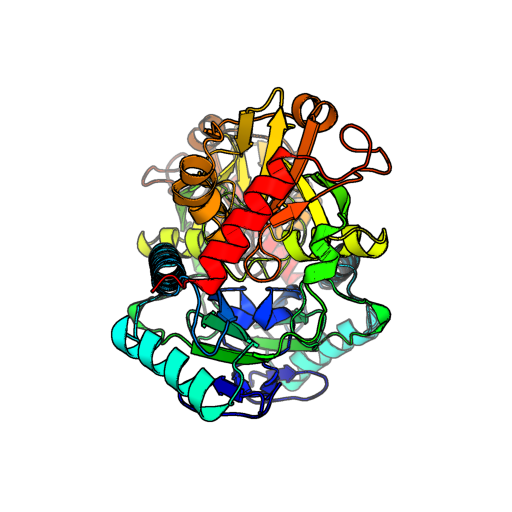RO A 1 99 ? -11.367 3.5 14.461 1 94.06 99 PRO A N 1
ATOM 805 C CA . PRO A 1 99 ? -11.391 4.805 13.797 1 94.06 99 PRO A CA 1
ATOM 806 C C . PRO A 1 99 ? -10.039 5.184 13.195 1 94.06 99 PRO A C 1
ATOM 808 O O . PRO A 1 99 ? -8.992 4.906 13.781 1 94.06 99 PRO A O 1
ATOM 811 N N . ARG A 1 100 ? -10.102 5.816 12.086 1 96.12 100 ARG A N 1
ATOM 812 C CA . ARG A 1 100 ? -8.906 6.039 11.281 1 96.12 100 ARG A CA 1
ATOM 813 C C . ARG A 1 100 ? -7.879 6.867 12.047 1 96.12 100 ARG A C 1
ATOM 815 O O . ARG A 1 100 ? -8.156 8.008 12.43 1 96.12 100 ARG A O 1
ATOM 822 N N . HIS A 1 101 ? -6.805 6.375 12.211 1 96.44 101 HIS A N 1
ATOM 823 C CA . HIS A 1 101 ? -5.551 6.922 12.727 1 96.44 101 HIS A CA 1
ATOM 824 C C . HIS A 1 101 ? -4.355 6.125 12.219 1 96.44 101 HIS A C 1
ATOM 826 O O . HIS A 1 101 ? -4.406 4.895 12.156 1 96.44 101 HIS A O 1
ATOM 832 N N . HIS A 1 102 ? -3.34 6.805 11.852 1 98.25 102 HIS A N 1
ATOM 833 C CA . HIS A 1 102 ? -2.225 6.09 11.234 1 98.25 102 HIS A CA 1
ATOM 834 C C . HIS A 1 102 ? -1.623 5.07 12.195 1 98.25 102 HIS A C 1
ATOM 836 O O . HIS A 1 102 ? -1.494 3.893 11.852 1 98.25 102 HIS A O 1
ATOM 842 N N . ALA A 1 103 ? -1.312 5.523 13.352 1 98.31 103 ALA A N 1
ATOM 843 C CA . ALA A 1 103 ? -0.729 4.582 14.305 1 98.31 103 ALA A CA 1
ATOM 844 C C . ALA A 1 103 ? -1.779 3.6 14.82 1 98.31 103 ALA A C 1
ATOM 846 O O . ALA A 1 103 ? -2.975 3.9 14.812 1 98.31 103 ALA A O 1
ATOM 847 N N . TYR A 1 104 ? -1.313 2.475 15.148 1 98.19 104 TYR A N 1
ATOM 848 C CA . TYR A 1 104 ? -2.195 1.435 15.672 1 98.19 104 TYR A CA 1
ATOM 849 C C . TYR A 1 104 ? -1.758 0.995 17.062 1 98.19 104 TYR A C 1
ATOM 851 O O . TYR A 1 104 ? -0.595 1.165 17.438 1 98.19 104 TYR A O 1
ATOM 859 N N . ASP A 1 105 ? -2.73 0.517 17.812 1 96.31 105 ASP A N 1
ATOM 860 C CA . ASP A 1 105 ? -2.488 -0.153 19.078 1 96.31 105 ASP A CA 1
ATOM 861 C C . ASP A 1 105 ? -2.814 -1.642 18.984 1 96.31 105 ASP A C 1
ATOM 863 O O . ASP A 1 105 ? -3.98 -2.033 19.062 1 96.31 105 ASP A O 1
ATOM 867 N N . ARG A 1 106 ? -1.739 -2.379 18.875 1 94.06 106 ARG A N 1
ATOM 868 C CA . ARG A 1 106 ? -1.839 -3.82 18.672 1 94.06 106 ARG A CA 1
ATOM 869 C C . ARG A 1 106 ? -2.781 -4.453 19.688 1 94.06 106 ARG A C 1
ATOM 871 O O . ARG A 1 106 ? -3.525 -5.379 19.359 1 94.06 106 ARG A O 1
ATOM 878 N N . ALA A 1 107 ? -2.816 -3.992 20.875 1 93.88 107 ALA A N 1
ATOM 879 C CA . ALA A 1 107 ? -3.553 -4.605 21.969 1 93.88 107 ALA A CA 1
ATOM 880 C C . ALA A 1 107 ? -5.051 -4.344 21.844 1 93.88 107 ALA A C 1
ATOM 882 O O . ALA A 1 107 ? -5.863 -5.031 22.469 1 93.88 107 ALA A O 1
ATOM 883 N N . LYS A 1 108 ? -5.418 -3.408 21 1 93.75 108 LYS A N 1
ATOM 884 C CA . LYS A 1 108 ? -6.812 -2.979 20.953 1 93.75 108 LYS A CA 1
ATOM 885 C C . LYS A 1 108 ? -7.504 -3.453 19.688 1 93.75 108 LYS A C 1
ATOM 887 O O . LYS A 1 108 ? -8.688 -3.178 19.469 1 93.75 108 LYS A O 1
ATOM 892 N N . LEU A 1 109 ? -6.805 -4.156 18.922 1 95.88 109 LEU A N 1
ATOM 893 C CA . LEU A 1 109 ? -7.375 -4.508 17.625 1 95.88 109 LEU A CA 1
ATOM 894 C C . LEU A 1 109 ? -7.52 -6.02 17.484 1 95.88 109 LEU A C 1
ATOM 896 O O . LEU A 1 109 ? -6.656 -6.773 17.938 1 95.88 109 LEU A O 1
ATOM 900 N N . GLU A 1 110 ? -8.602 -6.379 16.969 1 97.06 110 GLU A N 1
ATOM 901 C CA . GLU A 1 110 ? -8.875 -7.758 16.578 1 97.06 110 GLU A CA 1
ATOM 902 C C . GLU A 1 110 ? -8.797 -7.934 15.062 1 97.06 110 GLU A C 1
ATOM 904 O O . GLU A 1 110 ? -9.57 -7.324 14.32 1 97.06 110 GLU A O 1
ATOM 909 N N . PRO A 1 111 ? -7.926 -8.797 14.648 1 98.38 111 PRO A N 1
ATOM 910 C CA . PRO A 1 111 ? -7.77 -8.977 13.203 1 98.38 111 PRO A CA 1
ATOM 911 C C . PRO A 1 111 ? -9.055 -9.461 12.531 1 98.38 111 PRO A C 1
ATOM 913 O O . PRO A 1 111 ? -9.852 -10.164 13.148 1 98.38 111 PRO A O 1
ATOM 916 N N . THR A 1 112 ? -9.258 -9.062 11.312 1 98.5 112 THR A N 1
ATOM 917 C CA . THR A 1 112 ? -10.344 -9.523 10.453 1 98.5 112 THR A CA 1
ATOM 918 C C . THR A 1 112 ? -9.836 -10.516 9.422 1 98.5 112 THR A C 1
ATOM 920 O O . THR A 1 112 ? -8.797 -10.289 8.789 1 98.5 112 THR A O 1
ATOM 923 N N . MET A 1 113 ? -10.539 -11.625 9.234 1 98.62 113 MET A N 1
ATOM 924 C CA . MET A 1 113 ? -10.133 -12.656 8.289 1 98.62 113 MET A CA 1
ATOM 925 C C . MET A 1 113 ? -11.141 -12.789 7.156 1 98.62 113 MET A C 1
ATOM 927 O O . MET A 1 113 ? -12.352 -12.883 7.406 1 98.62 113 MET A O 1
ATOM 931 N N . TYR A 1 114 ? -10.727 -12.727 5.953 1 98.81 114 TYR A N 1
ATOM 932 C CA . TYR A 1 114 ? -11.461 -12.977 4.715 1 98.81 114 TYR A CA 1
ATOM 933 C C . TYR A 1 114 ? -10.836 -14.117 3.928 1 98.81 114 TYR A C 1
ATOM 935 O O . TYR A 1 114 ? -9.617 -14.141 3.717 1 98.81 114 TYR A O 1
ATOM 943 N N . MET A 1 115 ? -11.609 -15.102 3.562 1 98.81 115 MET A N 1
ATOM 944 C CA . MET A 1 115 ? -11.109 -16.281 2.869 1 98.81 115 MET A CA 1
ATOM 945 C C . MET A 1 115 ? -12.117 -16.781 1.835 1 98.81 115 MET A C 1
ATOM 947 O O . MET A 1 115 ? -13.328 -16.672 2.049 1 98.81 115 MET A O 1
ATOM 951 N N . TYR A 1 116 ? -11.641 -17.266 0.695 1 98.88 116 TYR A N 1
ATOM 952 C CA . TYR A 1 116 ? -12.555 -17.938 -0.22 1 98.88 116 TYR A CA 1
ATOM 953 C C . TYR A 1 116 ? -11.836 -19.062 -0.972 1 98.88 116 TYR A C 1
ATOM 955 O O . TYR A 1 116 ? -10.602 -19.078 -1.019 1 98.88 116 TYR A O 1
ATOM 963 N N . ILE A 1 117 ? -12.523 -20.016 -1.466 1 98.88 117 ILE A N 1
ATOM 964 C CA . ILE A 1 117 ? -12.031 -21.062 -2.354 1 98.88 117 ILE A CA 1
ATOM 965 C C . ILE A 1 117 ? -12.766 -21 -3.691 1 98.88 117 ILE A C 1
ATOM 967 O O . ILE A 1 117 ? -13.984 -20.812 -3.732 1 98.88 117 ILE A O 1
ATOM 971 N N . ARG A 1 118 ? -12.039 -21.062 -4.77 1 98.44 118 ARG A N 1
ATOM 972 C CA . ARG A 1 118 ? -12.562 -21.062 -6.129 1 98.44 118 ARG A CA 1
ATOM 973 C C . ARG A 1 118 ? -11.867 -22.109 -6.996 1 98.44 118 ARG A C 1
ATOM 975 O O . ARG A 1 118 ? -10.695 -22.422 -6.766 1 98.44 118 ARG A O 1
ATOM 982 N N . PRO A 1 119 ? -12.617 -22.609 -7.953 1 98.12 119 PRO A N 1
ATOM 983 C CA . PRO A 1 119 ? -11.953 -23.516 -8.898 1 98.12 119 PRO A CA 1
ATOM 984 C C . PRO A 1 119 ? -11.055 -22.766 -9.883 1 98.12 119 PRO A C 1
ATOM 986 O O . PRO A 1 119 ? -11.242 -21.578 -10.117 1 98.12 119 PRO A O 1
ATOM 989 N N . ILE A 1 120 ? -10.055 -23.375 -10.359 1 97.38 120 ILE A N 1
ATOM 990 C CA . ILE A 1 120 ? -9.289 -22.906 -11.508 1 97.38 120 ILE A CA 1
ATOM 991 C C . ILE A 1 120 ? -9.945 -23.391 -12.797 1 97.38 120 ILE A C 1
ATOM 993 O O . ILE A 1 120 ? -10.078 -24.594 -13.023 1 97.38 120 ILE A O 1
ATOM 997 N N . LYS A 1 121 ? -10.344 -22.469 -13.57 1 93.75 121 LYS A N 1
ATOM 998 C CA . LYS A 1 121 ? -11.078 -22.812 -14.789 1 93.75 121 LYS A CA 1
ATOM 999 C C . LYS A 1 121 ? -10.164 -22.781 -16 1 93.75 121 LYS A C 1
ATOM 1001 O O . LYS A 1 121 ? -10.461 -23.406 -17.031 1 93.75 121 LYS A O 1
ATOM 1006 N N . GLU A 1 122 ? -9.094 -22.141 -15.867 1 92.69 122 GLU A N 1
ATOM 1007 C CA . GLU A 1 122 ? -8.156 -22.016 -16.969 1 92.69 122 GLU A CA 1
ATOM 1008 C C . GLU A 1 122 ? -7.383 -23.297 -17.203 1 92.69 122 GLU A C 1
ATOM 1010 O O . GLU A 1 122 ? -7.129 -24.062 -16.266 1 92.69 122 GLU A O 1
ATOM 1015 N N . ASP A 1 123 ? -7.062 -23.547 -18.469 1 95.38 123 ASP A N 1
ATOM 1016 C CA . ASP A 1 123 ? -6.156 -24.641 -18.797 1 95.38 123 ASP A CA 1
ATOM 1017 C C . ASP A 1 123 ? -4.703 -24.234 -18.562 1 95.38 123 ASP A C 1
ATOM 1019 O O . ASP A 1 123 ? -4.043 -23.703 -19.453 1 95.38 123 ASP A O 1
ATOM 1023 N N . LEU A 1 124 ? -4.199 -24.625 -17.453 1 96.06 124 LEU A N 1
ATOM 1024 C CA . LEU A 1 124 ? -2.867 -24.203 -17.031 1 96.06 124 LEU A CA 1
ATOM 1025 C C . LEU A 1 124 ? -1.79 -24.891 -17.875 1 96.06 124 LEU A C 1
ATOM 1027 O O . LEU A 1 124 ? -0.637 -24.453 -17.875 1 96.06 124 LEU A O 1
ATOM 1031 N N . SER A 1 125 ? -2.119 -25.984 -18.531 1 94.5 125 SER A N 1
ATOM 1032 C CA . SER A 1 125 ? -1.138 -26.672 -19.359 1 94.5 125 SER A CA 1
ATOM 1033 C C . SER A 1 125 ? -0.653 -25.797 -20.5 1 94.5 125 SER A C 1
ATOM 1035 O O . SER A 1 125 ? 0.482 -25.938 -20.953 1 94.5 125 SER A O 1
ATOM 1037 N N . LYS A 1 126 ? -1.5 -24.859 -20.906 1 96.69 126 LYS A N 1
ATOM 1038 C CA . LYS A 1 126 ? -1.161 -23.969 -22.016 1 96.69 126 LYS A CA 1
ATOM 1039 C C . LYS A 1 126 ? -0.004 -23.047 -21.641 1 96.69 126 LYS A C 1
ATOM 1041 O O . LYS A 1 126 ? 0.708 -22.547 -22.516 1 96.69 126 LYS A O 1
ATOM 1046 N N . LEU A 1 127 ? 0.188 -22.844 -20.391 1 97.69 127 LEU A N 1
ATOM 1047 C CA . LEU A 1 127 ? 1.28 -21.984 -19.938 1 97.69 127 LEU A CA 1
ATOM 1048 C C . LEU A 1 127 ? 2.631 -22.609 -20.266 1 97.69 127 LEU A C 1
ATOM 1050 O O . LEU A 1 127 ? 3.635 -21.906 -20.391 1 97.69 127 LEU A O 1
ATOM 1054 N N . GLY A 1 128 ? 2.672 -23.906 -20.438 1 97.56 128 GLY A N 1
ATOM 1055 C CA . GLY A 1 128 ? 3.896 -24.609 -20.781 1 97.56 128 GLY A CA 1
ATOM 1056 C C . GLY A 1 128 ? 4.402 -24.266 -22.172 1 97.56 128 GLY A C 1
ATOM 1057 O O . GLY A 1 128 ? 5.562 -24.531 -22.5 1 97.56 128 GLY A O 1
ATOM 1058 N N . ASP A 1 129 ? 3.482 -23.688 -22.984 1 97.75 129 ASP A N 1
ATOM 1059 C CA . ASP A 1 129 ? 3.852 -23.328 -24.359 1 97.75 129 ASP A CA 1
ATOM 1060 C C . ASP A 1 129 ? 4.648 -22.016 -24.375 1 97.75 129 ASP A C 1
ATOM 1062 O O . ASP A 1 129 ? 5.223 -21.656 -25.406 1 97.75 129 ASP A O 1
ATOM 1066 N N . GLY A 1 130 ? 4.703 -21.359 -23.281 1 98.69 130 GLY A N 1
ATOM 1067 C CA . GLY A 1 130 ? 5.453 -20.109 -23.188 1 98.69 130 GLY A CA 1
ATOM 1068 C C . GLY A 1 130 ? 4.57 -18.875 -23.25 1 98.69 130 GLY A C 1
ATOM 1069 O O . GLY A 1 130 ? 3.547 -18.875 -23.938 1 98.69 130 GLY A O 1
ATOM 1070 N N . VAL A 1 131 ? 4.988 -17.797 -22.562 1 98.81 131 VAL A N 1
ATOM 1071 C CA . VAL A 1 131 ? 4.215 -16.562 -22.516 1 98.81 131 VAL A CA 1
ATOM 1072 C C . VAL A 1 131 ? 5.102 -15.383 -22.906 1 98.81 131 VAL A C 1
ATOM 1074 O O . VAL A 1 131 ? 6.316 -15.539 -23.062 1 98.81 131 VAL A O 1
ATOM 1077 N N . LYS A 1 132 ? 4.484 -14.266 -23.125 1 98.81 132 LYS A N 1
ATOM 1078 C CA . LYS A 1 132 ? 5.164 -12.992 -23.344 1 98.81 132 LYS A CA 1
ATOM 1079 C C . LYS A 1 132 ? 5.246 -12.188 -22.047 1 98.81 132 LYS A C 1
ATOM 1081 O O . LYS A 1 132 ? 4.375 -12.305 -21.172 1 98.81 132 LYS A O 1
ATOM 1086 N N . ALA A 1 133 ? 6.266 -11.391 -21.906 1 98.94 133 ALA A N 1
ATOM 1087 C CA . ALA A 1 133 ? 6.445 -10.477 -20.781 1 98.94 133 ALA A CA 1
ATOM 1088 C C . ALA A 1 133 ? 6.961 -9.125 -21.25 1 98.94 133 ALA A C 1
ATOM 1090 O O . ALA A 1 133 ? 7.453 -9 -22.375 1 98.94 133 ALA A O 1
ATOM 1091 N N . ILE A 1 134 ? 6.805 -8.117 -20.469 1 98.94 134 ILE A N 1
ATOM 1092 C CA . ILE A 1 134 ? 7.426 -6.816 -20.672 1 98.94 134 ILE A CA 1
ATOM 1093 C C . ILE A 1 134 ? 8.312 -6.473 -19.484 1 98.94 134 ILE A C 1
ATOM 1095 O O . ILE A 1 134 ? 8.211 -7.098 -18.422 1 98.94 134 ILE A O 1
ATOM 1099 N N . SER A 1 135 ? 9.242 -5.594 -19.719 1 98.88 135 SER A N 1
ATOM 1100 C CA . SER A 1 135 ? 10.078 -5.113 -18.625 1 98.88 135 SER A CA 1
ATOM 1101 C C . SER A 1 135 ? 9.57 -3.781 -18.078 1 98.88 135 SER A C 1
ATOM 1103 O O . SER A 1 135 ? 9.133 -2.922 -18.844 1 98.88 135 SER A O 1
ATOM 1105 N N . LEU A 1 136 ? 9.547 -3.617 -16.828 1 98.88 136 LEU A N 1
ATOM 1106 C CA . LEU A 1 136 ? 9.125 -2.383 -16.172 1 98.88 136 LEU A CA 1
ATOM 1107 C C . LEU A 1 136 ? 10.047 -2.057 -15 1 98.88 136 LEU A C 1
ATOM 1109 O O . LEU A 1 136 ? 10.703 -2.945 -14.461 1 98.88 136 LEU A O 1
ATOM 1113 N N . PRO A 1 137 ? 10.133 -0.763 -14.609 1 98.75 137 PRO A N 1
ATOM 1114 C CA . PRO A 1 137 ? 10.836 -0.447 -13.367 1 98.75 137 PRO A CA 1
ATOM 1115 C C . PRO A 1 137 ? 10.148 -1.026 -12.133 1 98.75 137 PRO A C 1
ATOM 1117 O O . PRO A 1 137 ? 8.914 -1.069 -12.078 1 98.75 137 PRO A O 1
ATOM 1120 N N . ASP A 1 138 ? 10.969 -1.519 -11.195 1 98.75 138 ASP A N 1
ATOM 1121 C CA . ASP A 1 138 ? 10.461 -1.912 -9.891 1 98.75 138 ASP A CA 1
ATOM 1122 C C . ASP A 1 138 ? 10.305 -0.7 -8.977 1 98.75 138 ASP A C 1
ATOM 1124 O O . ASP A 1 138 ? 11.289 -0.186 -8.438 1 98.75 138 ASP A O 1
ATOM 1128 N N . GLU A 1 139 ? 9.078 -0.302 -8.742 1 98.25 139 GLU A N 1
ATOM 1129 C CA . GLU A 1 139 ? 8.805 0.919 -7.992 1 98.25 139 GLU A CA 1
ATOM 1130 C C . GLU A 1 139 ? 8.227 0.602 -6.613 1 98.25 139 GLU A C 1
ATOM 1132 O O . GLU A 1 139 ? 7.723 1.492 -5.926 1 98.25 139 GLU A O 1
ATOM 1137 N N . ARG A 1 140 ? 8.312 -0.639 -6.18 1 98.69 140 ARG A N 1
ATOM 1138 C CA . ARG A 1 140 ? 7.711 -1.119 -4.938 1 98.69 140 ARG A CA 1
ATOM 1139 C C . ARG A 1 140 ? 8.523 -0.667 -3.729 1 98.69 140 ARG A C 1
ATOM 1141 O O . ARG A 1 140 ? 9.641 -0.161 -3.875 1 98.69 140 ARG A O 1
ATOM 1148 N N . TRP A 1 141 ? 7.895 -0.793 -2.492 1 98.38 141 TRP A N 1
ATOM 1149 C CA . TRP A 1 141 ? 8.547 -0.373 -1.253 1 98.38 141 TRP A CA 1
ATOM 1150 C C . TRP A 1 141 ? 9.703 -1.298 -0.905 1 98.38 141 TRP A C 1
ATOM 1152 O O . TRP A 1 141 ? 10.031 -2.209 -1.668 1 98.38 141 TRP A O 1
ATOM 1162 N N . HIS A 1 142 ? 10.344 -1.141 0.172 1 97.81 142 HIS A N 1
ATOM 1163 C CA . HIS A 1 142 ? 11.617 -1.795 0.462 1 97.81 142 HIS A CA 1
ATOM 1164 C C . HIS A 1 142 ? 11.398 -3.168 1.088 1 97.81 142 HIS A C 1
ATOM 1166 O O . HIS A 1 142 ? 12.344 -3.947 1.228 1 97.81 142 HIS A O 1
ATOM 1172 N N . HIS A 1 143 ? 10.211 -3.469 1.523 1 98.31 143 HIS A N 1
ATOM 1173 C CA . HIS A 1 143 ? 9.93 -4.762 2.139 1 98.31 143 HIS A CA 1
ATOM 1174 C C . HIS A 1 143 ? 8.953 -5.574 1.293 1 98.31 143 HIS A C 1
ATOM 1176 O O . HIS A 1 143 ? 7.91 -6.008 1.785 1 98.31 143 HIS A O 1
ATOM 1182 N N . VAL A 1 144 ? 9.43 -5.887 0.113 1 98.62 144 VAL A N 1
ATOM 1183 C CA . VAL A 1 144 ? 8.648 -6.672 -0.837 1 98.62 144 VAL A CA 1
ATOM 1184 C C . VAL A 1 144 ? 8.492 -8.102 -0.323 1 98.62 144 VAL A C 1
ATOM 1186 O O . VAL A 1 144 ? 7.543 -8.805 -0.689 1 98.62 144 VAL A O 1
ATOM 1189 N N . ASP A 1 145 ? 9.344 -8.477 0.605 1 98.69 145 ASP A N 1
ATOM 1190 C CA . ASP A 1 145 ? 9.398 -9.828 1.143 1 98.69 145 ASP A CA 1
ATOM 1191 C C . ASP A 1 145 ? 8.219 -10.094 2.082 1 98.69 145 ASP A C 1
ATOM 1193 O O . ASP A 1 145 ? 7.992 -11.234 2.49 1 98.69 145 ASP A O 1
ATOM 1197 N N . ILE A 1 146 ? 7.516 -9.07 2.479 1 98.81 146 ILE A N 1
ATOM 1198 C CA . ILE A 1 146 ? 6.289 -9.219 3.256 1 98.81 146 ILE A CA 1
ATOM 1199 C C . ILE A 1 146 ? 5.078 -9.18 2.324 1 98.81 146 ILE A C 1
ATOM 1201 O O . ILE A 1 146 ? 4.891 -8.219 1.577 1 98.81 146 ILE A O 1
ATOM 1205 N N . LYS A 1 147 ? 4.297 -10.234 2.311 1 98.88 147 LYS A N 1
ATOM 1206 C CA . LYS A 1 147 ? 3.154 -10.328 1.407 1 98.88 147 LYS A CA 1
ATOM 1207 C C . LYS A 1 147 ? 1.958 -9.555 1.953 1 98.88 147 LYS A C 1
ATOM 1209 O O . LYS A 1 147 ? 1.112 -10.117 2.648 1 98.88 147 LYS A O 1
ATOM 1214 N N . THR A 1 148 ? 1.878 -8.273 1.645 1 98.88 148 THR A N 1
ATOM 1215 C CA . THR A 1 148 ? 0.9 -7.367 2.234 1 98.88 148 THR A CA 1
ATOM 1216 C C . THR A 1 148 ? -0.144 -6.949 1.202 1 98.88 148 THR A C 1
ATOM 1218 O O . THR A 1 148 ? -0.099 -7.391 0.053 1 98.88 148 THR A O 1
ATOM 1221 N N . LEU A 1 149 ? -1.06 -6.09 1.64 1 98.88 149 LEU A N 1
ATOM 1222 C CA . LEU A 1 149 ? -2.15 -5.609 0.797 1 98.88 149 LEU A CA 1
ATOM 1223 C C . LEU A 1 149 ? -1.779 -4.289 0.131 1 98.88 149 LEU A C 1
ATOM 1225 O O . LEU A 1 149 ? -2.613 -3.668 -0.532 1 98.88 149 LEU A O 1
ATOM 1229 N N . ASN A 1 150 ? -0.54 -3.73 0.337 1 98.81 150 ASN A N 1
ATOM 1230 C CA . ASN A 1 150 ? -0.057 -2.598 -0.445 1 98.81 150 ASN A CA 1
ATOM 1231 C C . ASN A 1 150 ? 0.467 -3.041 -1.809 1 98.81 150 ASN A C 1
ATOM 1233 O O . ASN A 1 150 ? 1.663 -3.285 -1.969 1 98.81 150 ASN A O 1
ATOM 1237 N N . LEU A 1 151 ? -0.474 -3.051 -2.766 1 98.88 151 LEU A N 1
ATOM 1238 C CA . LEU A 1 151 ? -0.16 -3.75 -4.008 1 98.88 151 LEU A CA 1
ATOM 1239 C C . LEU A 1 151 ? -0.339 -2.83 -5.211 1 98.88 151 LEU A C 1
ATOM 1241 O O . LEU A 1 151 ? -0.368 -3.295 -6.352 1 98.88 151 LEU A O 1
ATOM 1245 N N . ILE A 1 152 ? -0.418 -1.532 -5.008 1 98.88 152 ILE A N 1
ATOM 1246 C CA . ILE A 1 152 ? -0.649 -0.603 -6.109 1 98.88 152 ILE A CA 1
ATOM 1247 C C . ILE A 1 152 ? 0.466 -0.74 -7.145 1 98.88 152 ILE A C 1
ATOM 1249 O O . ILE A 1 152 ? 0.199 -0.866 -8.344 1 98.88 152 ILE A O 1
ATOM 1253 N N . PRO A 1 153 ? 1.783 -0.792 -6.746 1 98.81 153 PRO A N 1
ATOM 1254 C CA . PRO A 1 153 ? 2.789 -0.959 -7.797 1 98.81 153 PRO A CA 1
ATOM 1255 C C . PRO A 1 153 ? 2.611 -2.256 -8.586 1 98.81 153 PRO A C 1
ATOM 1257 O O . PRO A 1 153 ? 2.881 -2.293 -9.789 1 98.81 153 PRO A O 1
ATOM 1260 N N . ASN A 1 154 ? 2.137 -3.295 -7.926 1 98.81 154 ASN A N 1
ATOM 1261 C CA . ASN A 1 154 ? 1.917 -4.578 -8.586 1 98.81 154 ASN A CA 1
ATOM 1262 C C . ASN A 1 154 ? 0.767 -4.508 -9.586 1 98.81 154 ASN A C 1
ATOM 1264 O O . ASN A 1 154 ? 0.878 -5.016 -10.703 1 98.81 154 ASN A O 1
ATOM 1268 N N . ILE A 1 155 ? -0.359 -3.918 -9.156 1 98.75 155 ILE A N 1
ATOM 1269 C CA . ILE A 1 155 ? -1.527 -3.91 -10.031 1 98.75 155 ILE A CA 1
ATOM 1270 C C . ILE A 1 155 ? -1.269 -3.002 -11.227 1 98.75 155 ILE A C 1
ATOM 1272 O O . ILE A 1 155 ? -1.74 -3.275 -12.336 1 98.75 155 ILE A O 1
ATOM 1276 N N . LEU A 1 156 ? -0.52 -1.89 -11.016 1 98.81 156 LEU A N 1
ATOM 1277 C CA . LEU A 1 156 ? -0.169 -1.022 -12.141 1 98.81 156 LEU A CA 1
ATOM 1278 C C . LEU A 1 156 ? 0.728 -1.754 -13.133 1 98.81 156 LEU A C 1
ATOM 1280 O O . LEU A 1 156 ? 0.504 -1.688 -14.344 1 98.81 156 LEU A O 1
ATOM 1284 N N . ALA A 1 157 ? 1.727 -2.484 -12.641 1 98.88 157 ALA A N 1
ATOM 1285 C CA . ALA A 1 157 ? 2.648 -3.227 -13.492 1 98.88 157 ALA A CA 1
ATOM 1286 C C . ALA A 1 157 ? 1.924 -4.34 -14.242 1 98.88 157 ALA A C 1
ATOM 1288 O O . ALA A 1 157 ? 2.109 -4.504 -15.453 1 98.88 157 ALA A O 1
ATOM 1289 N N . GLN A 1 158 ? 1.075 -5.102 -13.547 1 98.88 158 GLN A N 1
ATOM 1290 C CA . GLN A 1 158 ? 0.348 -6.203 -14.172 1 98.88 158 GLN A CA 1
ATOM 1291 C C . GLN A 1 158 ? -0.629 -5.688 -15.227 1 98.88 158 GLN A C 1
ATOM 1293 O O . GLN A 1 158 ? -0.798 -6.309 -16.281 1 98.88 158 GLN A O 1
ATOM 1298 N N . THR A 1 159 ? -1.289 -4.602 -14.898 1 98.81 159 THR A N 1
ATOM 1299 C CA . THR A 1 159 ? -2.217 -4.004 -15.852 1 98.81 159 THR A CA 1
ATOM 1300 C C . THR A 1 159 ? -1.489 -3.592 -17.125 1 98.81 159 THR A C 1
ATOM 1302 O O . THR A 1 159 ? -1.966 -3.852 -18.234 1 98.81 159 THR A O 1
ATOM 1305 N N . LYS A 1 160 ? -0.324 -2.92 -17 1 98.75 160 LYS A N 1
ATOM 1306 C CA . LYS A 1 160 ? 0.471 -2.525 -18.156 1 98.75 160 LYS A CA 1
ATOM 1307 C C . LYS A 1 160 ? 0.858 -3.738 -19 1 98.75 160 LYS A C 1
ATOM 1309 O O . LYS A 1 160 ? 0.811 -3.686 -20.234 1 98.75 160 LYS A O 1
ATOM 1314 N N . ALA A 1 161 ? 1.257 -4.781 -18.344 1 98.88 161 ALA A N 1
ATOM 1315 C CA . ALA A 1 161 ? 1.622 -6.008 -19.062 1 98.88 161 ALA A CA 1
ATOM 1316 C C . ALA A 1 161 ? 0.436 -6.562 -19.844 1 98.88 161 ALA A C 1
ATOM 1318 O O . ALA A 1 161 ? 0.552 -6.859 -21.031 1 98.88 161 ALA A O 1
ATOM 1319 N N . GLU A 1 162 ? -0.712 -6.66 -19.172 1 98.44 162 GLU A N 1
ATOM 1320 C CA . GLU A 1 162 ? -1.879 -7.262 -19.812 1 98.44 162 GLU A CA 1
ATOM 1321 C C . GLU A 1 162 ? -2.393 -6.387 -20.953 1 98.44 162 GLU A C 1
ATOM 1323 O O . GLU A 1 162 ? -2.893 -6.898 -21.953 1 98.44 162 GLU A O 1
ATOM 1328 N N . LYS A 1 163 ? -2.287 -5.094 -20.812 1 97.94 163 LYS A N 1
ATOM 1329 C CA . LYS A 1 163 ? -2.67 -4.184 -21.891 1 97.94 163 LYS A CA 1
ATOM 1330 C C . LYS A 1 163 ? -1.807 -4.402 -23.125 1 97.94 163 LYS A C 1
ATOM 1332 O O . LYS A 1 163 ? -2.227 -4.094 -24.234 1 97.94 163 LYS A O 1
ATOM 1337 N N . LYS A 1 164 ? -0.639 -4.941 -22.922 1 98.12 164 LYS A N 1
ATOM 1338 C CA . LYS A 1 164 ? 0.268 -5.234 -24.031 1 98.12 164 LYS A CA 1
ATOM 1339 C C . LYS A 1 164 ? 0.22 -6.715 -24.406 1 98.12 164 LYS A C 1
ATOM 1341 O O . LYS A 1 164 ? 1.146 -7.234 -25.031 1 98.12 164 LYS A O 1
ATOM 1346 N N . PHE A 1 165 ? -0.793 -7.445 -23.891 1 97.81 165 PHE A N 1
ATOM 1347 C CA . PHE A 1 165 ? -1.054 -8.852 -24.188 1 97.81 165 PHE A CA 1
ATOM 1348 C C . PHE A 1 165 ? 0.082 -9.727 -23.672 1 97.81 165 PHE A C 1
ATOM 1350 O O . PHE A 1 165 ? 0.414 -10.742 -24.281 1 97.81 165 PHE A O 1
ATOM 1357 N N . ALA A 1 166 ? 0.754 -9.281 -22.703 1 98.75 166 ALA A N 1
ATOM 1358 C CA . ALA A 1 166 ? 1.772 -10.07 -22 1 98.75 166 ALA A CA 1
ATOM 1359 C C . ALA A 1 166 ? 1.199 -10.727 -20.75 1 98.75 166 ALA A C 1
ATOM 1361 O O . ALA A 1 166 ? 0.204 -10.258 -20.203 1 98.75 166 ALA A O 1
ATOM 1362 N N . TYR A 1 167 ? 1.763 -11.828 -20.344 1 98.5 167 TYR A N 1
ATOM 1363 C CA . TYR A 1 167 ? 1.335 -12.539 -19.141 1 98.5 167 TYR A CA 1
ATOM 1364 C C . TYR A 1 167 ? 1.612 -11.719 -17.891 1 98.5 167 TYR A C 1
ATOM 1366 O O . TYR A 1 167 ? 0.779 -11.664 -16.984 1 98.5 167 TYR A O 1
ATOM 1374 N N . SER A 1 168 ? 2.77 -11.109 -17.812 1 98.75 168 SER A N 1
ATOM 1375 C CA . SER A 1 168 ? 3.182 -10.273 -16.688 1 98.75 168 SER A CA 1
ATOM 1376 C C . SER A 1 168 ? 4.391 -9.414 -17.047 1 98.75 168 SER A C 1
ATOM 1378 O O . SER A 1 168 ? 4.719 -9.258 -18.219 1 98.75 168 SER A O 1
ATOM 1380 N N . ALA A 1 169 ? 4.957 -8.742 -16.062 1 98.94 169 ALA A N 1
ATOM 1381 C CA . ALA A 1 169 ? 6.145 -7.914 -16.25 1 98.94 169 ALA A CA 1
ATOM 1382 C C . ALA A 1 169 ? 7.328 -8.469 -15.461 1 98.94 169 ALA A C 1
ATOM 1384 O O . ALA A 1 169 ? 7.145 -9.055 -14.398 1 98.94 169 ALA A O 1
ATOM 1385 N N . VAL A 1 170 ? 8.477 -8.352 -16.016 1 98.94 170 VAL A N 1
ATOM 1386 C CA . VAL A 1 170 ? 9.734 -8.5 -15.289 1 98.94 170 VAL A CA 1
ATOM 1387 C C . VAL A 1 170 ? 10.195 -7.148 -14.758 1 98.94 170 VAL A C 1
ATOM 1389 O O . VAL A 1 170 ? 10.336 -6.191 -15.523 1 98.94 170 VAL A O 1
ATOM 1392 N N . LEU A 1 171 ? 10.469 -7.074 -13.516 1 98.94 171 LEU A N 1
ATOM 1393 C CA . LEU A 1 171 ? 10.742 -5.793 -12.875 1 98.94 171 LEU A CA 1
ATOM 1394 C C . LEU A 1 171 ? 12.242 -5.605 -12.648 1 98.94 171 LEU A C 1
ATOM 1396 O O . LEU A 1 171 ? 12.945 -6.562 -12.32 1 98.94 171 LEU A O 1
ATOM 1400 N N . PHE A 1 172 ? 12.688 -4.402 -12.828 1 98.94 172 PHE A N 1
ATOM 1401 C CA . PHE A 1 172 ? 14.086 -4.035 -12.625 1 98.94 172 PHE A CA 1
ATOM 1402 C C . PHE A 1 172 ? 14.203 -2.879 -11.641 1 98.94 172 PHE A C 1
ATOM 1404 O O . PHE A 1 172 ? 13.547 -1.848 -11.805 1 98.94 172 PHE A O 1
ATOM 1411 N N . ARG A 1 173 ? 14.93 -3.041 -10.602 1 98.38 173 ARG A N 1
ATOM 1412 C CA . ARG A 1 173 ? 15.273 -1.996 -9.641 1 98.38 173 ARG A CA 1
ATOM 1413 C C . ARG A 1 173 ? 16.719 -1.556 -9.805 1 98.38 173 ARG A C 1
ATOM 1415 O O . ARG A 1 173 ? 17.641 -2.346 -9.594 1 98.38 173 ARG A O 1
ATOM 1422 N N . ASP A 1 174 ? 16.938 -0.298 -10.203 1 96.31 174 ASP A N 1
ATOM 1423 C CA . ASP A 1 174 ? 18.281 0.233 -10.453 1 96.31 174 ASP A CA 1
ATOM 1424 C C . ASP A 1 174 ? 19.062 -0.672 -11.406 1 96.31 174 ASP A C 1
ATOM 1426 O O . ASP A 1 174 ? 20.219 -1.014 -11.133 1 96.31 174 ASP A O 1
ATOM 1430 N N . GLY A 1 175 ? 18.391 -1.198 -12.336 1 98 175 GLY A N 1
ATOM 1431 C CA . GLY A 1 175 ? 19.016 -1.981 -13.398 1 98 175 GLY A CA 1
ATOM 1432 C C . GLY A 1 175 ? 19.125 -3.455 -13.055 1 98 175 GLY A C 1
ATOM 1433 O O . GLY A 1 175 ? 19.516 -4.262 -13.898 1 98 175 GLY A O 1
ATOM 1434 N N . ILE A 1 176 ? 18.797 -3.822 -11.82 1 98.81 176 ILE A N 1
ATOM 1435 C CA . ILE A 1 176 ? 18.906 -5.203 -11.367 1 98.81 176 ILE A CA 1
ATOM 1436 C C . ILE A 1 176 ? 17.531 -5.867 -11.438 1 98.81 176 ILE A C 1
ATOM 1438 O O . ILE A 1 176 ? 16.531 -5.309 -10.961 1 98.81 176 ILE A O 1
ATOM 1442 N N . CYS A 1 177 ? 17.438 -7.055 -12.023 1 98.94 177 CYS A N 1
ATOM 1443 C CA . CYS A 1 177 ? 16.188 -7.82 -12.102 1 98.94 177 CYS A CA 1
ATOM 1444 C C . CYS A 1 177 ? 15.766 -8.297 -10.719 1 98.94 177 CYS A C 1
ATOM 1446 O O . CYS A 1 177 ? 16.547 -8.93 -10 1 98.94 177 CYS A O 1
ATOM 1448 N N . THR A 1 178 ? 14.625 -7.965 -10.312 1 98.88 178 THR A N 1
ATOM 1449 C CA . THR A 1 178 ? 14.117 -8.445 -9.031 1 98.88 178 THR A CA 1
ATOM 1450 C C . THR A 1 178 ? 13.211 -9.656 -9.227 1 98.88 178 THR A C 1
ATOM 1452 O O . THR A 1 178 ? 13.68 -10.797 -9.188 1 98.88 178 THR A O 1
ATOM 1455 N N . GLU A 1 179 ? 11.984 -9.43 -9.602 1 98.88 179 GLU A N 1
ATOM 1456 C CA . GLU A 1 179 ? 11 -10.477 -9.875 1 98.88 179 GLU A CA 1
ATOM 1457 C C . GLU A 1 179 ? 9.898 -9.969 -10.805 1 98.88 179 GLU A C 1
ATOM 1459 O O . GLU A 1 179 ? 10.078 -8.961 -11.492 1 98.88 179 GLU A O 1
ATOM 1464 N N . GLY A 1 180 ? 8.852 -10.789 -11.031 1 98.88 180 GLY A N 1
ATOM 1465 C CA . GLY A 1 180 ? 7.711 -10.367 -11.836 1 98.88 180 GLY A CA 1
ATOM 1466 C C . GLY A 1 180 ? 6.75 -9.477 -11.078 1 98.88 180 GLY A C 1
ATOM 1467 O O . GLY A 1 180 ? 6.891 -9.289 -9.867 1 98.88 180 GLY A O 1
ATOM 1468 N N . ALA A 1 181 ? 5.781 -8.93 -11.734 1 98.81 181 ALA A N 1
ATOM 1469 C CA . ALA A 1 181 ? 4.773 -8.094 -11.094 1 98.81 181 ALA A CA 1
ATOM 1470 C C . ALA A 1 181 ? 4.004 -8.867 -10.031 1 98.81 181 ALA A C 1
ATOM 1472 O O . ALA A 1 181 ? 3.6 -8.305 -9.016 1 98.81 181 ALA A O 1
ATOM 1473 N N . THR A 1 182 ? 3.779 -10.148 -10.273 1 98.5 182 THR A N 1
ATOM 1474 C CA . THR A 1 182 ? 3.021 -11 -9.367 1 98.5 182 THR A CA 1
ATOM 1475 C C . THR A 1 182 ? 3.643 -12.391 -9.281 1 98.5 182 THR A C 1
ATOM 1477 O O . THR A 1 182 ? 2.936 -13.383 -9.094 1 98.5 182 THR A O 1
ATOM 1480 N N . SER A 1 183 ? 4.945 -12.508 -9.57 1 98.81 183 SER A N 1
ATOM 1481 C CA . SER A 1 183 ? 5.664 -13.773 -9.672 1 98.81 183 SER A CA 1
ATOM 1482 C C . SER A 1 183 ? 7.148 -13.594 -9.383 1 98.81 183 SER A C 1
ATOM 1484 O O . SER A 1 183 ? 7.605 -12.477 -9.133 1 98.81 183 SER A O 1
ATOM 1486 N N . ASN A 1 184 ? 7.902 -14.688 -9.305 1 98.94 184 ASN A N 1
ATOM 1487 C CA . ASN A 1 184 ? 9.359 -14.641 -9.312 1 98.94 184 ASN A CA 1
ATOM 1488 C C . ASN A 1 184 ? 9.922 -14.914 -10.711 1 98.94 184 ASN A C 1
ATOM 1490 O O . ASN A 1 184 ? 9.18 -15.312 -11.609 1 98.94 184 ASN A O 1
ATOM 1494 N N . VAL A 1 185 ? 11.219 -14.633 -10.891 1 98.94 185 VAL A N 1
ATOM 1495 C CA . VAL A 1 185 ? 11.844 -14.781 -12.195 1 98.94 185 VAL A CA 1
ATOM 1496 C C . VAL A 1 185 ? 13.117 -15.609 -12.07 1 98.94 185 VAL A C 1
ATOM 1498 O O . VAL A 1 185 ? 13.875 -15.445 -11.109 1 98.94 185 VAL A O 1
ATOM 1501 N N . PHE A 1 186 ? 13.297 -16.469 -12.992 1 98.94 186 PHE A N 1
ATOM 1502 C CA . PHE A 1 186 ? 14.531 -17.234 -13.156 1 98.94 186 PHE A CA 1
ATOM 1503 C C . PHE A 1 186 ? 15.109 -17.031 -14.555 1 98.94 186 PHE A C 1
ATOM 1505 O O . PHE A 1 186 ? 14.367 -16.844 -15.516 1 98.94 186 PHE A O 1
ATOM 1512 N N . ALA A 1 187 ? 16.375 -17.109 -14.625 1 98.94 187 ALA A N 1
ATOM 1513 C CA . ALA A 1 187 ? 17.109 -17.094 -15.891 1 98.94 187 ALA A CA 1
ATOM 1514 C C . ALA A 1 187 ? 18.031 -18.297 -16 1 98.94 187 ALA A C 1
ATOM 1516 O O . ALA A 1 187 ? 18.578 -18.766 -15 1 98.94 187 ALA A O 1
ATOM 1517 N N . VAL A 1 188 ? 18.156 -18.828 -17.203 1 98.94 188 VAL A N 1
ATOM 1518 C CA . VAL A 1 188 ? 19.141 -19.875 -17.5 1 98.94 188 VAL A CA 1
ATOM 1519 C C . VAL A 1 188 ? 20.219 -19.312 -18.406 1 98.94 188 VAL A C 1
ATOM 1521 O O . VAL A 1 188 ? 19.922 -18.688 -19.438 1 98.94 188 VAL A O 1
ATOM 1524 N N . LYS A 1 189 ? 21.391 -19.469 -18.016 1 98.69 189 LYS A N 1
ATOM 1525 C CA . LYS A 1 189 ? 22.547 -19.125 -18.844 1 98.69 189 LYS A CA 1
ATOM 1526 C C . LYS A 1 189 ? 23.609 -20.219 -18.781 1 98.69 189 LYS A C 1
ATOM 1528 O O . LYS A 1 189 ? 24.078 -20.594 -17.703 1 98.69 189 LYS A O 1
ATOM 1533 N N . ASP A 1 190 ? 23.938 -20.781 -19.906 1 97.88 190 ASP A N 1
ATOM 1534 C CA . ASP A 1 190 ? 24.938 -21.828 -20.031 1 97.88 190 ASP A CA 1
ATOM 1535 C C . ASP A 1 190 ? 24.625 -23.016 -19.125 1 97.88 190 ASP A C 1
ATOM 1537 O O . ASP A 1 190 ? 25.5 -23.516 -18.406 1 97.88 190 ASP A O 1
ATOM 1541 N N . GLY A 1 191 ? 23.406 -23.328 -19.031 1 97.88 191 GLY A N 1
ATOM 1542 C CA . GLY A 1 191 ? 22.953 -24.5 -18.312 1 97.88 191 GLY A CA 1
ATOM 1543 C C . GLY A 1 191 ? 22.812 -24.266 -16.828 1 97.88 191 GLY A C 1
ATOM 1544 O O . GLY A 1 191 ? 22.375 -25.172 -16.094 1 97.88 191 GLY A O 1
ATOM 1545 N N . ILE A 1 192 ? 23.172 -23.047 -16.406 1 98.69 192 ILE A N 1
ATOM 1546 C CA . ILE A 1 192 ? 23.078 -22.703 -14.992 1 98.69 192 ILE A CA 1
ATOM 1547 C C . ILE A 1 192 ? 21.828 -21.859 -14.734 1 98.69 192 ILE A C 1
ATOM 1549 O O . ILE A 1 192 ? 21.516 -20.953 -15.508 1 98.69 192 ILE A O 1
ATOM 1553 N N . LEU A 1 193 ? 21.141 -22.219 -13.656 1 98.88 193 LEU A N 1
ATOM 1554 C CA . LEU A 1 193 ? 19.938 -21.5 -13.242 1 98.88 193 LEU A CA 1
ATOM 1555 C C . LEU A 1 193 ? 20.281 -20.344 -12.312 1 98.88 193 LEU A C 1
ATOM 1557 O O . LEU A 1 193 ? 21.062 -20.5 -11.375 1 98.88 193 LEU A O 1
ATOM 1561 N N . TYR A 1 194 ? 19.719 -19.156 -12.633 1 98.94 194 TYR A N 1
ATOM 1562 C CA . TYR A 1 194 ? 19.938 -17.953 -11.828 1 98.94 194 TYR A CA 1
ATOM 1563 C C . TYR A 1 194 ? 18.609 -17.375 -11.336 1 98.94 194 TYR A C 1
ATOM 1565 O O . TYR A 1 194 ? 17.625 -17.391 -12.062 1 98.94 194 TYR A O 1
ATOM 1573 N N . THR A 1 195 ? 18.578 -16.875 -10.141 1 98.88 195 THR A N 1
ATOM 1574 C CA . THR A 1 195 ? 17.469 -16.078 -9.617 1 98.88 195 THR A CA 1
ATOM 1575 C C . THR A 1 195 ? 17.953 -15.078 -8.578 1 98.88 195 THR A C 1
ATOM 1577 O O . THR A 1 195 ? 19.031 -15.258 -7.992 1 98.88 195 THR A O 1
ATOM 1580 N N . HIS A 1 196 ? 17.266 -14.023 -8.461 1 98.88 196 HIS A N 1
ATOM 1581 C CA . HIS A 1 196 ? 17.609 -13.008 -7.469 1 98.88 196 HIS A CA 1
ATOM 1582 C C . HIS A 1 196 ? 17.641 -13.594 -6.062 1 98.88 196 HIS A C 1
ATOM 1584 O O . HIS A 1 196 ? 16.781 -14.398 -5.703 1 98.88 196 HIS A O 1
ATOM 1590 N N . PRO A 1 197 ? 18.672 -13.188 -5.211 1 98.56 197 PRO A N 1
ATOM 1591 C CA . PRO A 1 197 ? 18.641 -13.656 -3.822 1 98.56 197 PRO A CA 1
ATOM 1592 C C . PRO A 1 197 ? 17.328 -13.297 -3.113 1 98.56 197 PRO A C 1
ATOM 1594 O O . PRO A 1 197 ? 16.781 -12.219 -3.334 1 98.56 197 PRO A O 1
ATOM 1597 N N . ALA A 1 198 ? 16.859 -14.219 -2.205 1 97.75 198 ALA A N 1
ATOM 1598 C CA . ALA A 1 198 ? 15.617 -13.984 -1.479 1 97.75 198 ALA A CA 1
ATOM 1599 C C . ALA A 1 198 ? 15.82 -12.977 -0.352 1 97.75 198 ALA A C 1
ATOM 1601 O O . ALA A 1 198 ? 15.68 -13.32 0.826 1 97.75 198 ALA A O 1
ATOM 1602 N N . ASP A 1 199 ? 16.078 -11.734 -0.668 1 98.06 199 ASP A N 1
ATOM 1603 C CA . ASP A 1 199 ? 16.219 -10.656 0.301 1 98.06 199 ASP A CA 1
ATOM 1604 C C . ASP A 1 199 ? 14.938 -9.836 0.408 1 98.06 199 ASP A C 1
ATOM 1606 O O . ASP A 1 199 ? 13.852 -10.328 0.092 1 98.06 199 ASP A O 1
ATOM 1610 N N . GLU A 1 200 ? 15 -8.609 0.905 1 98.25 200 GLU A N 1
ATOM 1611 C CA . GLU A 1 200 ? 13.812 -7.801 1.183 1 98.25 200 GLU A CA 1
ATOM 1612 C C . GLU A 1 200 ? 13.234 -7.211 -0.1 1 98.25 200 GLU A C 1
ATOM 1614 O O . GLU A 1 200 ? 12.148 -6.629 -0.087 1 98.25 200 GLU A O 1
ATOM 1619 N N . LEU A 1 201 ? 13.906 -7.41 -1.269 1 98.25 201 LEU A N 1
ATOM 1620 C CA . LEU A 1 201 ? 13.5 -6.738 -2.5 1 98.25 201 LEU A CA 1
ATOM 1621 C C . LEU A 1 201 ? 12.68 -7.676 -3.385 1 98.25 201 LEU A C 1
ATOM 1623 O O . LEU A 1 201 ? 12.211 -7.273 -4.453 1 98.25 201 LEU A O 1
ATOM 1627 N N . ILE A 1 202 ? 12.453 -8.891 -3.006 1 98.75 202 ILE A N 1
ATOM 1628 C CA . ILE A 1 202 ? 11.555 -9.789 -3.723 1 98.75 202 ILE A CA 1
ATOM 1629 C C . ILE A 1 202 ? 10.711 -10.578 -2.725 1 98.75 202 ILE A C 1
ATOM 1631 O O . ILE A 1 202 ? 11.07 -10.695 -1.551 1 98.75 202 ILE A O 1
ATOM 1635 N N . LEU A 1 203 ? 9.57 -11.008 -3.145 1 98.81 203 LEU A N 1
ATOM 1636 C CA . LEU A 1 203 ? 8.82 -11.984 -2.365 1 98.81 203 LEU A CA 1
ATOM 1637 C C . LEU A 1 203 ? 9.469 -13.367 -2.461 1 98.81 203 LEU A C 1
ATOM 1639 O O . LEU A 1 203 ? 9.812 -13.82 -3.555 1 98.81 203 LEU A O 1
ATOM 1643 N N . LYS A 1 204 ? 9.688 -13.945 -1.326 1 98.19 204 LYS A N 1
ATOM 1644 C CA . LYS A 1 204 ? 10.172 -15.32 -1.327 1 98.19 204 LYS A CA 1
ATOM 1645 C C . LYS A 1 204 ? 9.055 -16.297 -1.698 1 98.19 204 LYS A C 1
ATOM 1647 O O . LYS A 1 204 ? 8.516 -16.984 -0.834 1 98.19 204 LYS A O 1
ATOM 1652 N N . GLY A 1 205 ? 8.742 -16.328 -2.994 1 98.75 205 GLY A N 1
ATOM 1653 C CA . GLY A 1 205 ? 7.652 -17.172 -3.465 1 98.75 205 GLY A CA 1
ATOM 1654 C C . GLY A 1 205 ? 7.82 -18.641 -3.08 1 98.75 205 GLY A C 1
ATOM 1655 O O . GLY A 1 205 ? 8.938 -19.156 -3.086 1 98.75 205 GLY A O 1
ATOM 1656 N N . ILE A 1 206 ? 6.734 -19.266 -2.809 1 98.81 206 ILE A N 1
ATOM 1657 C CA . ILE A 1 206 ? 6.793 -20.656 -2.365 1 98.81 206 ILE A CA 1
ATOM 1658 C C . ILE A 1 206 ? 7.195 -21.547 -3.533 1 98.81 206 ILE A C 1
ATOM 1660 O O . ILE A 1 206 ? 8.039 -22.438 -3.381 1 98.81 206 ILE A O 1
ATOM 1664 N N . THR A 1 207 ? 6.617 -21.312 -4.715 1 98.75 207 THR A N 1
ATOM 1665 C CA . THR A 1 207 ? 7.039 -22.047 -5.902 1 98.75 207 THR A CA 1
ATOM 1666 C C . THR A 1 207 ? 8.523 -21.828 -6.18 1 98.75 207 THR A C 1
ATOM 1668 O O . THR A 1 207 ? 9.25 -22.766 -6.5 1 98.75 207 THR A O 1
ATOM 1671 N N . ARG A 1 208 ? 8.953 -20.594 -6.113 1 98.81 208 ARG A N 1
ATOM 1672 C CA . ARG A 1 208 ? 10.375 -20.297 -6.246 1 98.81 208 ARG A CA 1
ATOM 1673 C C . ARG A 1 208 ? 11.203 -21.125 -5.273 1 98.81 208 ARG A C 1
ATOM 1675 O O . ARG A 1 208 ? 12.219 -21.703 -5.656 1 98.81 208 ARG A O 1
ATOM 1682 N N . GLN A 1 209 ? 10.797 -21.125 -3.998 1 98.62 209 GLN A N 1
ATOM 1683 C CA . GLN A 1 209 ? 11.516 -21.875 -2.975 1 98.62 209 GLN A CA 1
ATOM 1684 C C . GLN A 1 209 ? 11.594 -23.359 -3.332 1 98.62 209 GLN A C 1
ATOM 1686 O O . GLN A 1 209 ? 12.641 -23.984 -3.162 1 98.62 209 GLN A O 1
ATOM 1691 N N . LEU A 1 210 ? 10.547 -23.906 -3.795 1 98.62 210 LEU A N 1
ATOM 1692 C CA . LEU A 1 210 ? 10.516 -25.312 -4.148 1 98.62 210 LEU A CA 1
ATOM 1693 C C . LEU A 1 210 ? 11.414 -25.594 -5.348 1 98.62 210 LEU A C 1
ATOM 1695 O O . LEU A 1 210 ? 12.039 -26.656 -5.426 1 98.62 210 LEU A O 1
ATOM 1699 N N . VAL A 1 211 ? 11.438 -24.672 -6.305 1 98.81 211 VAL A N 1
ATOM 1700 C CA . VAL A 1 211 ? 12.352 -24.828 -7.43 1 98.81 211 VAL A CA 1
ATOM 1701 C C . VAL A 1 211 ? 13.789 -24.844 -6.93 1 98.81 211 VAL A C 1
ATOM 1703 O O . VAL A 1 211 ? 14.578 -25.719 -7.32 1 98.81 211 VAL A O 1
ATOM 1706 N N . VAL A 1 212 ? 14.109 -23.953 -5.992 1 98.75 212 VAL A N 1
ATOM 1707 C CA . VAL A 1 212 ? 15.477 -23.766 -5.504 1 98.75 212 VAL A CA 1
ATOM 1708 C C . VAL A 1 212 ? 15.883 -24.969 -4.652 1 98.75 212 VAL A C 1
ATOM 1710 O O . VAL A 1 212 ? 17 -25.469 -4.766 1 98.75 212 VAL A O 1
ATOM 1713 N N . THR A 1 213 ? 15 -25.453 -3.859 1 98 213 THR A N 1
ATOM 1714 C CA . THR A 1 213 ? 15.422 -26.375 -2.805 1 98 213 THR A CA 1
ATOM 1715 C C . THR A 1 213 ? 15.133 -27.812 -3.199 1 98 213 THR A C 1
ATOM 1717 O O . THR A 1 213 ? 15.711 -28.75 -2.635 1 98 213 THR A O 1
ATOM 1720 N N . ARG A 1 214 ? 14.227 -28.062 -4.133 1 97.75 214 ARG A N 1
ATOM 1721 C CA . ARG A 1 214 ? 13.805 -29.438 -4.406 1 97.75 214 ARG A CA 1
ATOM 1722 C C . ARG A 1 214 ? 13.914 -29.75 -5.895 1 97.75 214 ARG A C 1
ATOM 1724 O O . ARG A 1 214 ? 14.648 -30.656 -6.289 1 97.75 214 ARG A O 1
ATOM 1731 N N . VAL A 1 215 ? 13.305 -28.969 -6.727 1 98.56 215 VAL A N 1
ATOM 1732 C CA . VAL A 1 215 ? 13.109 -29.312 -8.133 1 98.56 215 VAL A CA 1
ATOM 1733 C C . VAL A 1 215 ? 14.453 -29.281 -8.859 1 98.56 215 VAL A C 1
ATOM 1735 O O . VAL A 1 215 ? 14.836 -30.25 -9.523 1 98.56 215 VAL A O 1
ATOM 1738 N N . ALA A 1 216 ? 15.172 -28.156 -8.695 1 98.75 216 ALA A N 1
ATOM 1739 C CA . ALA A 1 216 ? 16.438 -28 -9.414 1 98.75 216 ALA A CA 1
ATOM 1740 C C . ALA A 1 216 ? 17.453 -29.031 -8.953 1 98.75 216 ALA A C 1
ATOM 1742 O O . ALA A 1 216 ? 18.078 -29.719 -9.781 1 98.75 216 ALA A O 1
ATOM 1743 N N . PRO A 1 217 ? 17.625 -29.203 -7.629 1 98.31 217 PRO A N 1
ATOM 1744 C CA . PRO A 1 217 ? 18.562 -30.234 -7.184 1 98.31 217 PRO A CA 1
ATOM 1745 C C . PRO A 1 217 ? 18.203 -31.625 -7.691 1 98.31 217 PRO A C 1
ATOM 1747 O O . PRO A 1 217 ? 19.078 -32.375 -8.133 1 98.31 217 PRO A O 1
ATOM 1750 N N . THR A 1 218 ? 16.953 -31.969 -7.648 1 97.56 218 THR A N 1
ATOM 1751 C CA . THR A 1 218 ? 16.5 -33.281 -8.102 1 97.56 218 THR A CA 1
ATOM 1752 C C . THR A 1 218 ? 16.766 -33.438 -9.594 1 97.56 218 THR A C 1
ATOM 1754 O O . THR A 1 218 ? 17.078 -34.562 -10.047 1 97.56 218 THR A O 1
ATOM 1757 N N . ALA A 1 219 ? 16.641 -32.406 -10.344 1 98.12 219 ALA A N 1
ATOM 1758 C CA . ALA A 1 219 ? 16.812 -32.438 -11.797 1 98.12 219 ALA A CA 1
ATOM 1759 C C . ALA A 1 219 ? 18.297 -32.344 -12.172 1 98.12 219 ALA A C 1
ATOM 1761 O O . ALA A 1 219 ? 18.641 -32.5 -13.352 1 98.12 219 ALA A O 1
ATOM 1762 N N . GLY A 1 220 ? 19.125 -32.125 -11.211 1 98.25 220 GLY A N 1
ATOM 1763 C CA . GLY A 1 220 ? 20.547 -31.984 -11.469 1 98.25 220 GLY A CA 1
ATOM 1764 C C . GLY A 1 220 ? 20.922 -30.656 -12.125 1 98.25 220 GLY A C 1
ATOM 1765 O O . GLY A 1 220 ? 21.859 -30.594 -12.922 1 98.25 220 GLY A O 1
ATOM 1766 N N . VAL A 1 221 ? 20.141 -29.672 -11.953 1 98.69 221 VAL A N 1
ATOM 1767 C CA . VAL A 1 221 ? 20.391 -28.359 -12.516 1 98.69 221 VAL A CA 1
ATOM 1768 C C . VAL A 1 221 ? 21.094 -27.484 -11.477 1 98.69 221 VAL A C 1
ATOM 1770 O O . VAL A 1 221 ? 20.578 -27.281 -10.375 1 98.69 221 VAL A O 1
ATOM 1773 N N . SER A 1 222 ? 22.297 -26.984 -11.812 1 98.62 222 SER A N 1
ATOM 1774 C CA . SER A 1 222 ? 23 -26.078 -10.922 1 98.62 222 SER A CA 1
ATOM 1775 C C . SER A 1 222 ? 22.266 -24.75 -10.789 1 98.62 222 SER A C 1
ATOM 1777 O O . SER A 1 222 ? 21.734 -24.219 -11.773 1 98.62 222 SER A O 1
ATOM 1779 N N . LEU A 1 223 ? 22.234 -24.25 -9.578 1 98.56 223 LEU A N 1
ATOM 1780 C CA . LEU A 1 223 ? 21.5 -23.016 -9.305 1 98.56 223 LEU A CA 1
ATOM 1781 C C . LEU A 1 223 ? 22.375 -22.031 -8.523 1 98.56 223 LEU A C 1
ATOM 1783 O O . LEU A 1 223 ? 23.078 -22.422 -7.594 1 98.56 223 LEU A O 1
ATOM 1787 N N . ILE A 1 224 ? 22.422 -20.75 -8.914 1 98.69 224 ILE A N 1
ATOM 1788 C CA . ILE A 1 224 ? 23.109 -19.656 -8.234 1 98.69 224 ILE A CA 1
ATOM 1789 C C . ILE A 1 224 ? 22.125 -18.547 -7.91 1 98.69 224 ILE A C 1
ATOM 1791 O O . ILE A 1 224 ? 21.469 -18.016 -8.805 1 98.69 224 ILE A O 1
ATOM 1795 N N . GLU A 1 225 ? 21.922 -18.234 -6.633 1 98.69 225 GLU A N 1
ATOM 1796 C CA . GLU A 1 225 ? 21.203 -17.031 -6.234 1 98.69 225 GLU A CA 1
ATOM 1797 C C . GLU A 1 225 ? 22.125 -15.812 -6.273 1 98.69 225 GLU A C 1
ATOM 1799 O O . GLU A 1 225 ? 22.984 -15.641 -5.398 1 98.69 225 GLU A O 1
ATOM 1804 N N . LYS A 1 226 ? 21.859 -14.992 -7.266 1 98.5 226 LYS A N 1
ATOM 1805 C CA . LYS A 1 226 ? 22.703 -13.82 -7.492 1 98.5 226 LYS A CA 1
ATOM 1806 C C . LYS A 1 226 ? 21.938 -12.727 -8.234 1 98.5 226 LYS A C 1
ATOM 1808 O O . LYS A 1 226 ? 21.062 -13.031 -9.062 1 98.5 226 LYS A O 1
ATOM 1813 N N . GLU A 1 227 ? 22.312 -11.531 -7.879 1 98.69 227 GLU A N 1
ATOM 1814 C CA . GLU A 1 227 ? 21.766 -10.422 -8.656 1 98.69 227 GLU A CA 1
ATOM 1815 C C . GLU A 1 227 ? 22.266 -10.461 -10.102 1 98.69 227 GLU A C 1
ATOM 1817 O O . GLU A 1 227 ? 23.422 -10.766 -10.352 1 98.69 227 GLU A O 1
ATOM 1822 N N . PHE A 1 228 ? 21.359 -10.211 -11 1 98.75 228 PHE A N 1
ATOM 1823 C CA . PHE A 1 228 ? 21.75 -10.062 -12.398 1 98.75 228 PHE A CA 1
ATOM 1824 C C . PHE A 1 228 ? 21 -8.906 -13.047 1 98.75 228 PHE A C 1
ATOM 1826 O O . PHE A 1 228 ? 19.859 -8.602 -12.664 1 98.75 228 PHE A O 1
ATOM 1833 N N . ASP A 1 229 ? 21.672 -8.234 -13.977 1 98.69 229 ASP A N 1
ATOM 1834 C CA . ASP A 1 229 ? 21.156 -6.973 -14.508 1 98.69 229 ASP A CA 1
ATOM 1835 C C . ASP A 1 229 ? 20.406 -7.195 -15.828 1 98.69 229 ASP A C 1
ATOM 1837 O O . ASP A 1 229 ? 20.234 -8.336 -16.266 1 98.69 229 ASP A O 1
ATOM 1841 N N . ARG A 1 230 ? 20 -6.168 -16.391 1 98.56 230 ARG A N 1
ATOM 1842 C CA . ARG A 1 230 ? 19.219 -6.172 -17.625 1 98.56 230 ARG A CA 1
ATOM 1843 C C . ARG A 1 230 ? 19.984 -6.855 -18.75 1 98.56 230 ARG A C 1
ATOM 1845 O O . ARG A 1 230 ? 19.406 -7.621 -19.531 1 98.56 230 ARG A O 1
ATOM 1852 N N . GLU A 1 231 ? 21.219 -6.605 -18.828 1 98.5 231 GLU A N 1
ATOM 1853 C CA . GLU A 1 231 ? 22.047 -7.227 -19.859 1 98.5 231 GLU A CA 1
ATOM 1854 C C . GLU A 1 231 ? 22.031 -8.75 -19.734 1 98.5 231 GLU A C 1
ATOM 1856 O O . GLU A 1 231 ? 21.938 -9.461 -20.734 1 98.5 231 GLU A O 1
ATOM 1861 N N . PHE A 1 232 ? 22.234 -9.164 -18.531 1 98.81 232 PHE A N 1
ATOM 1862 C CA . PHE A 1 232 ? 22.188 -10.602 -18.266 1 98.81 232 PHE A CA 1
ATOM 1863 C C . PHE A 1 232 ? 20.859 -11.195 -18.703 1 98.81 232 PHE A C 1
ATOM 1865 O O . PHE A 1 232 ? 20.812 -12.25 -19.328 1 98.81 232 PHE A O 1
ATOM 1872 N N . VAL A 1 233 ? 19.734 -10.531 -18.453 1 98.88 233 VAL A N 1
ATOM 1873 C CA . VAL A 1 233 ? 18.391 -10.992 -18.797 1 98.88 233 VAL A CA 1
ATOM 1874 C C . VAL A 1 233 ? 18.234 -11.039 -20.312 1 98.88 233 VAL A C 1
ATOM 1876 O O . VAL A 1 233 ? 17.719 -12.016 -20.859 1 98.88 233 VAL A O 1
ATOM 1879 N N . ASP A 1 234 ? 18.75 -10.039 -20.969 1 98.12 234 ASP A N 1
ATOM 1880 C CA . ASP A 1 234 ? 18.625 -9.938 -22.422 1 98.12 234 ASP A CA 1
ATOM 1881 C C . ASP A 1 234 ? 19.438 -11.023 -23.125 1 98.12 234 ASP A C 1
ATOM 1883 O O . ASP A 1 234 ? 19.125 -11.406 -24.25 1 98.12 234 ASP A O 1
ATOM 1887 N N . ASN A 1 235 ? 20.406 -11.539 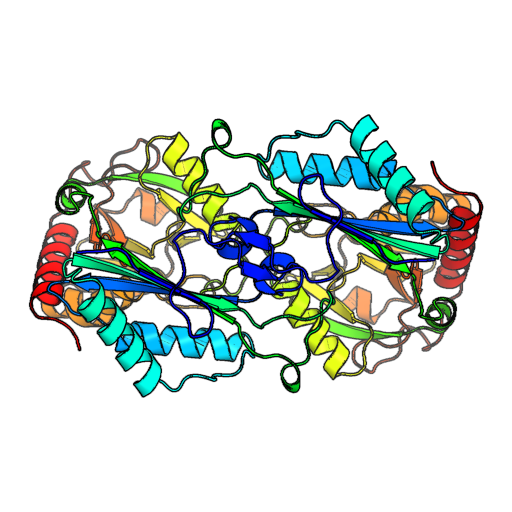-22.406 1 98.25 235 ASN A N 1
ATOM 1888 C CA . ASN A 1 235 ? 21.281 -12.547 -23 1 98.25 235 ASN A CA 1
ATOM 1889 C C . ASN A 1 235 ? 21.016 -13.938 -22.422 1 98.25 235 ASN A C 1
ATOM 1891 O O . ASN A 1 235 ? 21.75 -14.883 -22.703 1 98.25 235 ASN A O 1
ATOM 1895 N N . ALA A 1 236 ? 20.062 -14.078 -21.609 1 98.75 236 ALA A N 1
ATOM 1896 C CA . ALA A 1 236 ? 19.719 -15.375 -21.031 1 98.75 236 ALA A CA 1
ATOM 1897 C C . ALA A 1 236 ? 19.281 -16.359 -22.109 1 98.75 236 ALA A C 1
ATOM 1899 O O . ALA A 1 236 ? 18.625 -15.977 -23.078 1 98.75 236 ALA A O 1
ATOM 1900 N N . ASP A 1 237 ? 19.625 -17.641 -21.938 1 98.88 237 ASP A N 1
ATOM 1901 C CA . ASP A 1 237 ? 19.188 -18.688 -22.844 1 98.88 237 ASP A CA 1
ATOM 1902 C C . ASP A 1 237 ? 17.703 -19.016 -22.641 1 98.88 237 ASP A C 1
ATOM 1904 O O . ASP A 1 237 ? 17 -19.359 -23.578 1 98.88 237 ASP A O 1
ATOM 1908 N N . GLU A 1 238 ? 17.234 -19 -21.438 1 98.94 238 GLU A N 1
ATOM 1909 C CA . GLU A 1 238 ? 15.844 -19.234 -21.047 1 98.94 238 GLU A CA 1
ATOM 1910 C C . GLU A 1 238 ? 15.43 -18.297 -19.906 1 98.94 238 GLU A C 1
ATOM 1912 O O . GLU A 1 238 ? 16.266 -17.875 -19.109 1 98.94 238 GLU A O 1
ATOM 1917 N N . LEU A 1 239 ? 14.203 -17.938 -19.859 1 98.94 239 LEU A N 1
ATOM 1918 C CA . LEU A 1 239 ? 13.562 -17.188 -18.781 1 98.94 239 LEU A CA 1
ATOM 1919 C C . LEU A 1 239 ? 12.242 -17.844 -18.391 1 98.94 239 LEU A C 1
ATOM 1921 O O . LEU A 1 239 ? 11.531 -18.375 -19.234 1 98.94 239 LEU A O 1
ATOM 1925 N N . PHE A 1 240 ? 11.898 -17.766 -17.125 1 99 240 PHE A N 1
ATOM 1926 C CA . PHE A 1 240 ? 10.555 -18.203 -16.75 1 99 240 PHE A CA 1
ATOM 1927 C C . PHE A 1 240 ? 10.109 -17.531 -15.461 1 99 240 PHE A C 1
ATOM 1929 O O . PHE A 1 240 ? 10.938 -17.078 -14.672 1 99 240 PHE A O 1
ATOM 1936 N N . PHE A 1 241 ? 8.812 -17.422 -15.281 1 98.94 241 PHE A N 1
ATOM 1937 C CA . PHE A 1 241 ? 8.172 -17.016 -14.031 1 98.94 241 PHE A CA 1
ATOM 1938 C C . PHE A 1 241 ? 7.883 -18.219 -13.156 1 98.94 241 PHE A C 1
ATOM 1940 O O . PHE A 1 241 ? 7.805 -19.344 -13.648 1 98.94 241 PHE A O 1
ATOM 1947 N N . THR A 1 242 ? 7.75 -17.984 -11.875 1 98.88 242 THR A N 1
ATOM 1948 C CA . THR A 1 242 ? 7.09 -18.922 -10.977 1 98.88 242 THR A CA 1
ATOM 1949 C C . THR A 1 242 ? 5.984 -18.234 -10.18 1 98.88 242 THR A C 1
ATOM 1951 O O . THR A 1 242 ? 6.145 -17.094 -9.758 1 98.88 242 THR A O 1
ATOM 1954 N N . ASP A 1 243 ? 4.871 -18.828 -10.062 1 98.31 243 ASP A N 1
ATOM 1955 C CA . ASP A 1 243 ? 3.812 -18.391 -9.156 1 98.31 243 ASP A CA 1
ATOM 1956 C C . ASP A 1 243 ? 2.973 -19.578 -8.688 1 98.31 243 ASP A C 1
ATOM 1958 O O . ASP A 1 243 ? 3.178 -20.719 -9.133 1 98.31 243 ASP A O 1
ATOM 1962 N N . THR A 1 244 ? 2.166 -19.344 -7.738 1 97.88 244 THR A N 1
ATOM 1963 C CA . THR A 1 244 ? 1.435 -20.391 -7.02 1 97.88 244 THR A CA 1
ATOM 1964 C C . THR A 1 244 ? 0.485 -21.125 -7.961 1 97.88 244 THR A C 1
ATOM 1966 O O . THR A 1 244 ? 0.35 -22.344 -7.883 1 97.88 244 THR A O 1
ATOM 1969 N N . ILE A 1 245 ? -0.162 -20.469 -8.859 1 97.31 245 ILE A N 1
ATOM 1970 C CA . ILE A 1 245 ? -1.204 -21.062 -9.688 1 97.31 245 ILE A CA 1
ATOM 1971 C C . ILE A 1 245 ? -0.582 -21.641 -10.953 1 97.31 245 ILE A C 1
ATOM 1973 O O . ILE A 1 245 ? -0.798 -22.812 -11.266 1 97.31 245 ILE A O 1
ATOM 1977 N N . GLY A 1 246 ? 0.272 -20.938 -11.57 1 97.31 246 GLY A N 1
ATOM 1978 C CA . GLY A 1 246 ? 0.809 -21.328 -12.867 1 97.31 246 GLY A CA 1
ATOM 1979 C C . GLY A 1 246 ? 2.012 -22.25 -12.766 1 97.31 246 GLY A C 1
ATOM 1980 O O . GLY A 1 246 ? 2.371 -22.922 -13.734 1 97.31 246 GLY A O 1
ATOM 1981 N N . GLY A 1 247 ? 2.631 -22.312 -11.539 1 98.38 247 GLY A N 1
ATOM 1982 C CA . GLY A 1 247 ? 3.857 -23.078 -11.414 1 98.38 247 GLY A CA 1
ATOM 1983 C C . GLY A 1 247 ? 5.039 -22.438 -12.125 1 98.38 247 GLY A C 1
ATOM 1984 O O . GLY A 1 247 ? 5.367 -21.281 -11.875 1 98.38 247 GLY A O 1
ATOM 1985 N N . ILE A 1 248 ? 5.676 -23.203 -12.945 1 98.88 248 ILE A N 1
ATOM 1986 C CA . ILE A 1 248 ? 6.781 -22.719 -13.758 1 98.88 248 ILE A CA 1
ATOM 1987 C C . ILE A 1 248 ? 6.27 -22.312 -15.141 1 98.88 248 ILE A C 1
ATOM 1989 O O . ILE A 1 248 ? 5.734 -23.141 -15.875 1 98.88 248 ILE A O 1
ATOM 1993 N N . ILE A 1 249 ? 6.422 -21.047 -15.547 1 98.94 249 ILE A N 1
ATOM 1994 C CA . ILE A 1 249 ? 5.832 -20.469 -16.75 1 98.94 249 ILE A CA 1
ATOM 1995 C C . ILE A 1 249 ? 6.934 -19.922 -17.656 1 98.94 249 ILE A C 1
ATOM 1997 O O . ILE A 1 249 ? 7.434 -18.828 -17.438 1 98.94 249 ILE A O 1
ATOM 2001 N N . PRO A 1 250 ? 7.258 -20.656 -18.703 1 98.94 250 PRO A N 1
ATOM 2002 C CA . PRO A 1 250 ? 8.328 -20.203 -19.594 1 98.94 250 PRO A CA 1
ATOM 2003 C C . PRO A 1 250 ? 8.016 -18.844 -20.234 1 98.94 250 PRO A C 1
ATOM 2005 O O . PRO A 1 250 ? 6.875 -18.594 -20.625 1 98.94 250 PRO A O 1
ATOM 2008 N N . ILE A 1 251 ? 9 -17.984 -20.312 1 98.94 251 ILE A N 1
ATOM 2009 C CA . ILE A 1 251 ? 8.914 -16.734 -21.062 1 98.94 251 ILE A CA 1
ATOM 2010 C C . ILE A 1 251 ? 9.625 -16.891 -22.406 1 98.94 251 ILE A C 1
ATOM 2012 O O . ILE A 1 251 ? 10.836 -17.125 -22.453 1 98.94 251 ILE A O 1
ATOM 2016 N N . ILE A 1 252 ? 8.898 -16.703 -23.469 1 98.88 252 ILE A N 1
ATOM 2017 C CA . ILE A 1 252 ? 9.508 -16.969 -24.766 1 98.88 252 ILE A CA 1
ATOM 2018 C C . ILE A 1 252 ? 9.758 -15.648 -25.5 1 98.88 252 ILE A C 1
ATOM 2020 O O . ILE A 1 252 ? 10.492 -15.602 -26.484 1 98.88 252 ILE A O 1
ATOM 2024 N N . LYS A 1 253 ? 9.055 -14.586 -25.047 1 98.81 253 LYS A N 1
ATOM 2025 C CA . LYS A 1 253 ? 9.281 -13.242 -25.562 1 98.81 253 LYS A CA 1
ATOM 2026 C C . LYS A 1 253 ? 9.336 -12.219 -24.422 1 98.81 253 LYS A C 1
ATOM 2028 O O . LYS A 1 253 ? 8.484 -12.227 -23.531 1 98.81 253 LYS A O 1
ATOM 2033 N N . LEU A 1 254 ? 10.336 -11.398 -24.422 1 98.88 254 LEU A N 1
ATOM 2034 C CA . LEU A 1 254 ? 10.461 -10.258 -23.531 1 98.88 254 LEU A CA 1
ATOM 2035 C C . LEU A 1 254 ? 10.641 -8.961 -24.312 1 98.88 254 LEU A C 1
ATOM 2037 O O . LEU A 1 254 ? 11.555 -8.852 -25.141 1 98.88 254 LEU A O 1
ATOM 2041 N N . ASP A 1 255 ? 9.742 -8.031 -24.078 1 98.5 255 ASP A N 1
ATOM 2042 C CA . ASP A 1 255 ? 9.773 -6.773 -24.812 1 98.5 255 ASP A CA 1
ATOM 2043 C C . ASP A 1 255 ? 9.773 -7.023 -26.328 1 98.5 255 ASP A C 1
ATOM 2045 O O . ASP A 1 255 ? 10.578 -6.445 -27.062 1 98.5 255 ASP A O 1
ATOM 2049 N N . ARG A 1 256 ? 9.039 -7.926 -26.828 1 96.5 256 ARG A N 1
ATOM 2050 C CA . ARG A 1 256 ? 8.789 -8.258 -28.234 1 96.5 256 ARG A CA 1
ATOM 2051 C C . ARG A 1 256 ? 10.016 -8.922 -28.859 1 96.5 256 ARG A C 1
ATOM 2053 O O . ARG A 1 256 ? 10.023 -9.203 -30.062 1 96.5 256 ARG A O 1
ATOM 2060 N N . GLN A 1 257 ? 10.984 -9.172 -28.062 1 98.38 257 GLN A N 1
ATOM 2061 C CA . GLN A 1 257 ? 12.148 -9.898 -28.547 1 98.38 257 GLN A CA 1
ATOM 2062 C C . GLN A 1 257 ? 12.148 -11.344 -28.047 1 98.38 257 GLN A C 1
ATOM 2064 O O . GLN A 1 257 ? 11.773 -11.602 -26.906 1 98.38 257 GLN A O 1
ATOM 2069 N N . PRO A 1 258 ? 12.594 -12.25 -28.891 1 98.62 258 PRO A N 1
ATOM 2070 C CA . PRO A 1 258 ? 12.641 -13.641 -28.422 1 98.62 258 PRO A CA 1
ATOM 2071 C C . PRO A 1 258 ? 13.625 -13.844 -27.266 1 98.62 258 PRO A C 1
ATOM 2073 O O . PRO A 1 258 ? 14.695 -13.227 -27.25 1 98.62 258 PRO A O 1
ATOM 2076 N N . VAL A 1 259 ? 13.297 -14.609 -26.359 1 98.75 259 VAL A N 1
ATOM 2077 C CA . VAL A 1 259 ? 14.242 -15.117 -25.375 1 98.75 259 VAL A CA 1
ATOM 2078 C C . VAL A 1 259 ? 14.984 -16.328 -25.938 1 98.75 259 VAL A C 1
ATOM 2080 O O . VAL A 1 259 ? 14.359 -17.312 -26.359 1 98.75 259 VAL A O 1
ATOM 2083 N N . GLY A 1 260 ? 16.281 -16.219 -25.875 1 97.94 260 GLY A N 1
ATOM 2084 C CA . GLY A 1 260 ? 17 -17.266 -26.578 1 97.94 260 GLY A CA 1
ATOM 2085 C C . GLY A 1 260 ? 16.562 -17.422 -28.031 1 97.94 260 GLY A C 1
ATOM 2086 O O . GLY A 1 260 ? 16.625 -16.469 -28.812 1 97.94 260 GLY A O 1
ATOM 2087 N N . ASN A 1 261 ? 16.031 -18.578 -28.406 1 97.44 261 ASN A N 1
ATOM 2088 C CA . ASN A 1 261 ? 15.594 -18.812 -29.766 1 97.44 261 ASN A CA 1
ATOM 2089 C C . ASN A 1 261 ? 14.078 -18.656 -29.906 1 97.44 261 ASN A C 1
ATOM 2091 O O . ASN A 1 261 ? 13.508 -18.984 -30.953 1 97.44 261 ASN A O 1
ATOM 2095 N N . GLY A 1 262 ? 13.406 -18.281 -28.844 1 98.25 262 GLY A N 1
ATOM 2096 C CA . GLY A 1 262 ? 11.977 -18.016 -28.906 1 98.25 262 GLY A CA 1
ATOM 2097 C C . GLY A 1 262 ? 11.125 -19.219 -28.578 1 98.25 262 GLY A C 1
ATOM 2098 O O . GLY A 1 262 ? 9.891 -19.156 -28.609 1 98.25 262 GLY A O 1
ATOM 2099 N N . ASN A 1 263 ? 11.797 -20.234 -28.25 1 98.25 263 ASN A N 1
ATOM 2100 C CA . ASN A 1 263 ? 11.102 -21.453 -27.844 1 98.25 263 ASN A CA 1
ATOM 2101 C C . ASN A 1 263 ? 11.336 -21.766 -26.375 1 98.25 263 ASN A C 1
ATOM 2103 O O . ASN A 1 263 ? 12.258 -21.234 -25.75 1 98.25 263 ASN A O 1
ATOM 2107 N N . VAL A 1 264 ? 10.5 -22.578 -25.828 1 98.62 264 VAL A N 1
ATOM 2108 C CA . VAL A 1 264 ? 10.703 -23.047 -24.469 1 98.62 264 VAL A CA 1
ATOM 2109 C C . VAL A 1 264 ? 12.016 -23.828 -24.359 1 98.62 264 VAL A C 1
ATOM 2111 O O . VAL A 1 264 ? 12.273 -24.719 -25.188 1 98.62 264 VAL A O 1
ATOM 2114 N N . GLY A 1 265 ? 12.812 -23.5 -23.391 1 98.25 265 GLY A N 1
ATOM 2115 C CA . GLY A 1 265 ? 14.133 -24.109 -23.297 1 98.25 265 GLY A CA 1
ATOM 2116 C C . GLY A 1 265 ? 14.117 -25.438 -22.562 1 98.25 265 GLY A C 1
ATOM 2117 O O . GLY A 1 265 ? 13.188 -25.734 -21.812 1 98.25 265 GLY A O 1
ATOM 2118 N N . PRO A 1 266 ? 15.117 -26.234 -22.844 1 98.38 266 PRO A N 1
ATOM 2119 C CA . PRO A 1 266 ? 15.156 -27.594 -22.266 1 98.38 266 PRO A CA 1
ATOM 2120 C C . PRO A 1 266 ? 15.281 -27.578 -20.75 1 98.38 266 PRO A C 1
ATOM 2122 O O . PRO A 1 266 ? 14.734 -28.469 -20.078 1 98.38 266 PRO A O 1
ATOM 2125 N N . VAL A 1 267 ? 16.016 -26.656 -20.188 1 98.81 267 VAL A N 1
ATOM 2126 C CA . VAL A 1 267 ? 16.172 -26.594 -18.734 1 98.81 267 VAL A CA 1
ATOM 2127 C C . VAL A 1 267 ? 14.828 -26.234 -18.094 1 98.81 267 VAL A C 1
ATOM 2129 O O . VAL A 1 267 ? 14.414 -26.875 -17.125 1 98.81 267 VAL A O 1
ATOM 2132 N N . THR A 1 268 ? 14.164 -25.219 -18.641 1 98.81 268 THR A N 1
ATOM 2133 C CA . THR A 1 268 ? 12.859 -24.812 -18.125 1 98.81 268 THR A CA 1
ATOM 2134 C C . THR A 1 268 ? 11.859 -25.953 -18.203 1 98.81 268 THR A C 1
ATOM 2136 O O . THR A 1 268 ? 11.117 -26.203 -17.25 1 98.81 268 THR A O 1
ATOM 2139 N N . MET A 1 269 ? 11.875 -26.656 -19.312 1 98.38 269 MET A N 1
ATOM 2140 C CA . MET A 1 269 ? 10.953 -27.781 -19.484 1 98.38 269 MET A CA 1
ATOM 2141 C C . MET A 1 269 ? 11.234 -28.875 -18.469 1 98.38 269 MET A C 1
ATOM 2143 O O . MET A 1 269 ? 10.305 -29.453 -17.891 1 98.38 269 MET A O 1
ATOM 2147 N N . LYS A 1 270 ? 12.492 -29.156 -18.312 1 98.69 270 LYS A N 1
ATOM 2148 C CA . LYS A 1 270 ? 12.906 -30.156 -17.328 1 98.69 270 LYS A CA 1
ATOM 2149 C C . LYS A 1 270 ? 12.422 -29.781 -15.938 1 98.69 270 LYS A C 1
ATOM 2151 O O . LYS A 1 270 ? 11.906 -30.625 -15.203 1 98.69 270 LYS A O 1
ATOM 2156 N N . LEU A 1 271 ? 12.586 -28.562 -15.555 1 98.88 271 LEU A N 1
ATOM 2157 C CA . LEU A 1 271 ? 12.172 -28.078 -14.242 1 98.88 271 LEU A CA 1
ATOM 2158 C C . LEU A 1 271 ? 10.648 -28.078 -14.117 1 98.88 271 LEU A C 1
ATOM 2160 O O . LEU A 1 271 ? 10.109 -28.391 -13.055 1 98.88 271 LEU A O 1
ATOM 2164 N N . ARG A 1 272 ? 9.977 -27.625 -15.188 1 98.69 272 ARG A N 1
ATOM 2165 C CA . ARG A 1 272 ? 8.516 -27.625 -15.18 1 98.69 272 ARG A CA 1
ATOM 2166 C C . ARG A 1 272 ? 7.965 -29.031 -14.961 1 98.69 272 ARG A C 1
ATOM 2168 O O . ARG A 1 272 ? 7.051 -29.234 -14.164 1 98.69 272 ARG A O 1
ATOM 2175 N N . ASP A 1 273 ? 8.516 -30.031 -15.656 1 97.94 273 ASP A N 1
ATOM 2176 C CA . ASP A 1 273 ? 8.117 -31.422 -15.484 1 97.94 273 ASP A CA 1
ATOM 2177 C C . ASP A 1 273 ? 8.359 -31.891 -14.047 1 97.94 273 ASP A C 1
ATOM 2179 O O . ASP A 1 273 ? 7.523 -32.594 -13.469 1 97.94 273 ASP A O 1
ATOM 2183 N N . GLY A 1 274 ? 9.516 -31.531 -13.578 1 98.19 274 GLY A N 1
ATOM 2184 C CA . GLY A 1 274 ? 9.828 -31.859 -12.195 1 98.19 274 GLY A CA 1
ATOM 2185 C C . GLY A 1 274 ? 8.852 -31.266 -11.203 1 98.19 274 GLY A C 1
ATOM 2186 O O . GLY A 1 274 ? 8.469 -31.922 -10.227 1 98.19 274 GLY A O 1
ATOM 2187 N N . TYR A 1 275 ? 8.5 -30.047 -11.383 1 98.12 275 TYR A N 1
ATOM 2188 C CA . TYR A 1 275 ? 7.559 -29.375 -10.492 1 98.12 275 TYR A CA 1
ATOM 2189 C C . TYR A 1 275 ? 6.184 -30.016 -10.555 1 98.12 275 TYR A C 1
ATOM 2191 O O . TYR A 1 275 ? 5.512 -30.172 -9.531 1 98.12 275 TYR A O 1
ATOM 2199 N N . GLU A 1 276 ? 5.75 -30.328 -11.734 1 96.38 276 GLU A N 1
ATOM 2200 C CA . GLU A 1 276 ? 4.457 -30.969 -11.914 1 96.38 276 GLU A CA 1
ATOM 2201 C C . GLU A 1 276 ? 4.422 -32.344 -11.227 1 96.38 276 GLU A C 1
ATOM 2203 O O . GLU A 1 276 ? 3.393 -32.75 -10.68 1 96.38 276 GLU A O 1
ATOM 2208 N N . LYS A 1 277 ? 5.527 -33.031 -11.312 1 96.19 277 LYS A N 1
ATOM 2209 C CA . LYS A 1 277 ? 5.629 -34.312 -10.586 1 96.19 277 LYS A CA 1
ATOM 2210 C C . LYS A 1 277 ? 5.527 -34.094 -9.078 1 96.19 277 LYS A C 1
ATOM 2212 O O . LYS A 1 277 ? 4.859 -34.844 -8.383 1 96.19 277 LYS A O 1
ATOM 2217 N N . LEU A 1 278 ? 6.246 -33.094 -8.664 1 96.44 278 LEU A N 1
ATOM 2218 C CA . LEU A 1 278 ? 6.195 -32.75 -7.25 1 96.44 278 LEU A CA 1
ATOM 2219 C C . LEU A 1 278 ? 4.773 -32.406 -6.824 1 96.44 278 LEU A C 1
ATOM 2221 O O . LEU A 1 278 ? 4.328 -32.781 -5.746 1 96.44 278 LEU A O 1
ATOM 2225 N N . LEU A 1 279 ? 4.043 -31.609 -7.594 1 95.31 279 LEU A N 1
ATOM 2226 C CA . LEU A 1 279 ? 2.652 -31.25 -7.355 1 95.31 279 LEU A CA 1
ATOM 2227 C C . LEU A 1 279 ? 1.772 -32.5 -7.254 1 95.31 279 LEU A C 1
ATOM 2229 O O . LEU A 1 279 ? 0.929 -32.594 -6.359 1 95.31 279 LEU A O 1
ATOM 2233 N N . ALA A 1 280 ? 1.982 -33.438 -8.125 1 93.5 280 ALA A N 1
ATOM 2234 C CA . ALA A 1 280 ? 1.195 -34.656 -8.164 1 93.5 280 ALA A CA 1
ATOM 2235 C C . ALA A 1 280 ? 1.479 -35.531 -6.949 1 93.5 280 ALA A C 1
ATOM 2237 O O . ALA A 1 280 ? 0.576 -36.188 -6.434 1 93.5 280 ALA A O 1
ATOM 2238 N N . GLU A 1 281 ? 2.73 -35.5 -6.547 1 92.31 281 GLU A N 1
ATOM 2239 C CA . GLU A 1 281 ? 3.127 -36.312 -5.391 1 92.31 281 GLU A CA 1
ATOM 2240 C C . GLU A 1 281 ? 2.625 -35.688 -4.094 1 92.31 281 GLU A C 1
ATOM 2242 O O . GLU A 1 281 ? 2.371 -36.375 -3.115 1 92.31 281 GLU A O 1
ATOM 2247 N N . GLY A 1 282 ? 2.461 -34.375 -4.137 1 87.5 282 GLY A N 1
ATOM 2248 C CA . GLY A 1 282 ? 2.021 -33.656 -2.961 1 87.5 282 GLY A CA 1
ATOM 2249 C C . GLY A 1 282 ? 3.162 -33.25 -2.039 1 87.5 282 GLY A C 1
ATOM 2250 O O . GLY A 1 282 ? 4.262 -33.812 -2.137 1 87.5 282 GLY A O 1
ATOM 2251 N N . LEU A 1 283 ? 3.078 -32.219 -1.459 1 80 283 LEU A N 1
ATOM 2252 C CA . LEU A 1 283 ? 3.951 -31.766 -0.384 1 80 283 LEU A CA 1
ATOM 2253 C C . LEU A 1 283 ? 3.133 -31.312 0.821 1 80 283 LEU A C 1
ATOM 2255 O O . LEU A 1 283 ? 2.076 -30.688 0.662 1 80 283 LEU A O 1
ATOM 2259 N N . ALA A 1 284 ? 3.051 -32.281 1.797 1 63.12 284 ALA A N 1
ATOM 2260 C CA . ALA A 1 284 ? 2.295 -31.875 2.98 1 63.12 284 ALA A CA 1
ATOM 2261 C C . ALA A 1 284 ? 2.887 -30.625 3.607 1 63.12 284 ALA A C 1
ATOM 2263 O O . ALA A 1 284 ? 4.102 -30.422 3.576 1 63.12 284 ALA A O 1
ATOM 2264 N N . MET B 1 1 ? -24.438 19.797 16.109 1 90.75 1 MET B N 1
ATOM 2265 C CA . MET B 1 1 ? -23.234 19.234 15.484 1 90.75 1 MET B CA 1
ATOM 2266 C C . MET B 1 1 ? -23.297 17.703 15.492 1 90.75 1 MET B C 1
ATOM 2268 O O . MET B 1 1 ? -23.641 17.094 16.5 1 90.75 1 MET B O 1
ATOM 2272 N N . LYS B 1 2 ? -23.25 17.188 14.383 1 95.56 2 LYS B N 1
ATOM 2273 C CA . LYS B 1 2 ? -23.266 15.727 14.266 1 95.56 2 LYS B CA 1
ATOM 2274 C C . LYS B 1 2 ? -22.281 15.25 13.203 1 95.56 2 LYS B C 1
ATOM 2276 O O . LYS B 1 2 ? -22.203 15.828 12.117 1 95.56 2 LYS B O 1
ATOM 2281 N N . GLU B 1 3 ? -21.469 14.25 13.602 1 97.75 3 GLU B N 1
ATOM 2282 C CA . GLU B 1 3 ? -20.609 13.625 12.609 1 97.75 3 GLU B CA 1
ATOM 2283 C C . GLU B 1 3 ? -21.438 12.945 11.516 1 97.75 3 GLU B C 1
ATOM 2285 O O . GLU B 1 3 ? -22.516 12.406 11.789 1 97.75 3 GLU B O 1
ATOM 2290 N N . LEU B 1 4 ? -20.984 13.016 10.297 1 98.75 4 LEU B N 1
ATOM 2291 C CA . LEU B 1 4 ? -21.656 12.375 9.172 1 98.75 4 LEU B CA 1
ATOM 2292 C C . LEU B 1 4 ? -20.703 11.43 8.438 1 98.75 4 LEU B C 1
ATOM 2294 O O . LEU B 1 4 ? -19.5 11.695 8.367 1 98.75 4 LEU B O 1
ATOM 2298 N N . THR B 1 5 ? -21.203 10.375 7.977 1 98.75 5 THR B N 1
ATOM 2299 C CA . THR B 1 5 ? -20.516 9.422 7.113 1 98.75 5 THR B CA 1
ATOM 2300 C C . THR B 1 5 ? -21.312 9.172 5.836 1 98.75 5 THR B C 1
ATOM 2302 O O . THR B 1 5 ? -22.516 8.961 5.883 1 98.75 5 THR B O 1
ATOM 2305 N N . TYR B 1 6 ? -20.641 9.312 4.742 1 98.69 6 TYR B N 1
ATOM 2306 C CA . TYR B 1 6 ? -21.203 9.188 3.398 1 98.69 6 TYR B CA 1
ATOM 2307 C C . TYR B 1 6 ? -20.516 8.062 2.627 1 98.69 6 TYR B C 1
ATOM 2309 O O . TYR B 1 6 ? -19.297 7.957 2.623 1 98.69 6 TYR B O 1
ATOM 2317 N N . PHE B 1 7 ? -21.344 7.141 2.021 1 98.69 7 PHE B N 1
ATOM 2318 C CA . PHE B 1 7 ? -20.828 6.016 1.254 1 98.69 7 PHE B CA 1
ATOM 2319 C C . PHE B 1 7 ? -21.656 5.793 -0.007 1 98.69 7 PHE B C 1
ATOM 2321 O O . PHE B 1 7 ? -22.828 5.445 0.071 1 98.69 7 PHE B O 1
ATOM 2328 N N . ASN B 1 8 ? -21.031 6.02 -1.162 1 97.56 8 ASN B N 1
ATOM 2329 C CA . ASN B 1 8 ? -21.625 5.781 -2.475 1 97.56 8 ASN B CA 1
ATOM 2330 C C . ASN B 1 8 ? -23.016 6.398 -2.578 1 97.56 8 ASN B C 1
ATOM 2332 O O . ASN B 1 8 ? -23.969 5.723 -2.963 1 97.56 8 ASN B O 1
ATOM 2336 N N . GLY B 1 9 ? -23.156 7.586 -2.201 1 96.31 9 GLY B N 1
ATOM 2337 C CA . GLY B 1 9 ? -24.375 8.336 -2.473 1 96.31 9 GLY B CA 1
ATOM 2338 C C . GLY B 1 9 ? -25.328 8.359 -1.299 1 96.31 9 GLY B C 1
ATOM 2339 O O . GLY B 1 9 ? -26.375 9.023 -1.354 1 96.31 9 GLY B O 1
ATOM 2340 N N . GLU B 1 10 ? -24.922 7.703 -0.187 1 97.56 10 GLU B N 1
ATOM 2341 C CA . GLU B 1 10 ? -25.844 7.621 0.951 1 97.56 10 GLU B CA 1
ATOM 2342 C C . GLU B 1 10 ? -25.125 7.949 2.258 1 97.56 10 GLU B C 1
ATOM 2344 O O . GLU B 1 10 ? -23.969 7.574 2.449 1 97.56 10 GLU B O 1
ATOM 2349 N N . PHE B 1 11 ? -25.875 8.648 3.131 1 98.44 11 PHE B N 1
ATOM 2350 C CA . PHE B 1 11 ? -25.391 8.781 4.5 1 98.44 11 PHE B CA 1
ATOM 2351 C C . PHE B 1 11 ? -25.578 7.48 5.273 1 98.44 11 PHE B C 1
ATOM 2353 O O . PHE B 1 11 ? -26.656 6.875 5.219 1 98.44 11 PHE B O 1
ATOM 2360 N N . VAL B 1 12 ? -24.547 7.008 5.898 1 98.56 12 VAL B N 1
ATOM 2361 C CA . VAL B 1 12 ? -24.578 5.762 6.656 1 98.56 12 VAL B CA 1
ATOM 2362 C C . VAL B 1 12 ? -24.047 5.996 8.062 1 98.56 12 VAL B C 1
ATOM 2364 O O . VAL B 1 12 ? -23.531 7.074 8.367 1 98.56 12 VAL B O 1
ATOM 2367 N N . GLU B 1 13 ? -24.188 5.004 8.938 1 97.94 13 GLU B N 1
ATOM 2368 C CA . GLU B 1 13 ? -23.641 5.09 10.281 1 97.94 13 GLU B CA 1
ATOM 2369 C C . GLU B 1 13 ? -22.109 5.016 10.266 1 97.94 13 GLU B C 1
ATOM 2371 O O . GLU B 1 13 ? -21.531 4.328 9.43 1 97.94 13 GLU B O 1
ATOM 2376 N N . PRO B 1 14 ? -21.547 5.789 11.227 1 96.94 14 PRO B N 1
ATOM 2377 C CA . PRO B 1 14 ? -20.094 5.629 11.352 1 96.94 14 PRO B CA 1
ATOM 2378 C C . PRO B 1 14 ? -19.672 4.172 11.523 1 96.94 14 PRO B C 1
ATOM 2380 O O . PRO B 1 14 ? -20.266 3.445 12.32 1 96.94 14 PRO B O 1
ATOM 2383 N N . GLY B 1 15 ? -18.703 3.736 10.711 1 96.94 15 GLY B N 1
ATOM 2384 C CA . GLY B 1 15 ? -18.203 2.373 10.836 1 96.94 15 GLY B CA 1
ATOM 2385 C C . GLY B 1 15 ? -19.141 1.346 10.211 1 96.94 15 GLY B C 1
ATOM 2386 O O . GLY B 1 15 ? -18.953 0.142 10.406 1 96.94 15 GLY B O 1
ATOM 2387 N N . ALA B 1 16 ? -20.109 1.795 9.43 1 98.38 16 ALA B N 1
ATOM 2388 C CA . ALA B 1 16 ? -21.062 0.88 8.797 1 98.38 16 ALA B CA 1
ATOM 2389 C C . ALA B 1 16 ? -20.328 -0.254 8.078 1 98.38 16 ALA B C 1
ATOM 2391 O O . ALA B 1 16 ? -19.266 -0.043 7.496 1 98.38 16 ALA B O 1
ATOM 2392 N N . LYS B 1 17 ? -20.875 -1.448 8.211 1 98.38 17 LYS B N 1
ATOM 2393 C CA . LYS B 1 17 ? -20.375 -2.623 7.504 1 98.38 17 LYS B CA 1
ATOM 2394 C C . LYS B 1 17 ? -21.016 -2.76 6.129 1 98.38 17 LYS B C 1
ATOM 2396 O O . LYS B 1 17 ? -21.938 -3.553 5.949 1 98.38 17 LYS B O 1
ATOM 2401 N N . CYS B 1 18 ? -20.438 -1.977 5.133 1 98.38 18 CYS B N 1
ATOM 2402 C CA . CYS B 1 18 ? -21.125 -1.897 3.848 1 98.38 18 CYS B CA 1
ATOM 2403 C C . CYS B 1 18 ? -20.141 -2.018 2.691 1 98.38 18 CYS B C 1
ATOM 2405 O O . CYS B 1 18 ? -20.531 -1.923 1.526 1 98.38 18 CYS B O 1
ATOM 2407 N N . VAL B 1 19 ? -18.891 -2.189 2.973 1 98.75 19 VAL B N 1
ATOM 2408 C CA . VAL B 1 19 ? -17.875 -2.363 1.93 1 98.75 19 VAL B CA 1
ATOM 2409 C C . VAL B 1 19 ? -17.906 -3.801 1.417 1 98.75 19 VAL B C 1
ATOM 2411 O O . VAL B 1 19 ? -18 -4.746 2.203 1 98.75 19 VAL B O 1
ATOM 2414 N N . SER B 1 20 ? -17.844 -3.973 0.111 1 98.81 20 SER B N 1
ATOM 2415 C CA . SER B 1 20 ? -17.812 -5.293 -0.503 1 98.81 20 SER B CA 1
ATOM 2416 C C . SER B 1 20 ? -16.484 -5.992 -0.227 1 98.81 20 SER B C 1
ATOM 2418 O O . SER B 1 20 ? -15.422 -5.359 -0.268 1 98.81 20 SER B O 1
ATOM 2420 N N . LEU B 1 21 ? -16.547 -7.285 -0.046 1 98.75 21 LEU B N 1
ATOM 2421 C CA . LEU B 1 21 ? -15.352 -8.102 0.092 1 98.75 21 LEU B CA 1
ATOM 2422 C C . LEU B 1 21 ? -14.508 -8.062 -1.181 1 98.75 21 LEU B C 1
ATOM 2424 O O . LEU B 1 21 ? -13.32 -8.367 -1.154 1 98.75 21 LEU B O 1
ATOM 2428 N N . ASP B 1 22 ? -15.117 -7.613 -2.303 1 98.38 22 ASP B N 1
ATOM 2429 C CA . ASP B 1 22 ? -14.438 -7.613 -3.596 1 98.38 22 ASP B CA 1
ATOM 2430 C C . ASP B 1 22 ? -14.008 -6.203 -3.988 1 98.38 22 ASP B C 1
ATOM 2432 O O . ASP B 1 22 ? -13.602 -5.965 -5.129 1 98.38 22 ASP B O 1
ATOM 2436 N N . ASP B 1 23 ? -14.227 -5.254 -3.053 1 98.81 23 ASP B N 1
ATOM 2437 C CA . ASP B 1 23 ? -13.719 -3.92 -3.352 1 98.81 23 ASP B CA 1
ATOM 2438 C C . ASP B 1 23 ? -12.195 -3.932 -3.488 1 98.81 23 ASP B C 1
ATOM 2440 O O . ASP B 1 23 ? -11.492 -4.418 -2.602 1 98.81 23 ASP B O 1
ATOM 2444 N N . ARG B 1 24 ? -11.695 -3.385 -4.508 1 98.88 24 ARG B N 1
ATOM 2445 C CA . ARG B 1 24 ? -10.266 -3.416 -4.793 1 98.88 24 ARG B CA 1
ATOM 2446 C C . ARG B 1 24 ? -9.484 -2.584 -3.781 1 98.88 24 ARG B C 1
ATOM 2448 O O . ARG B 1 24 ? -8.305 -2.84 -3.539 1 98.88 24 ARG B O 1
ATOM 2455 N N . GLY B 1 25 ? -10.086 -1.563 -3.16 1 98.88 25 GLY B N 1
ATOM 2456 C CA . GLY B 1 25 ? -9.453 -0.881 -2.043 1 98.88 25 GLY B CA 1
ATOM 2457 C C . GLY B 1 25 ? -9.172 -1.798 -0.869 1 98.88 25 GLY B C 1
ATOM 2458 O O . GLY B 1 25 ? -8.141 -1.659 -0.201 1 98.88 25 GLY B O 1
ATOM 2459 N N . TYR B 1 26 ? -10.094 -2.709 -0.608 1 98.88 26 TYR B N 1
ATOM 2460 C CA . TYR B 1 26 ? -9.953 -3.643 0.505 1 98.88 26 TYR B CA 1
ATOM 2461 C C . TYR B 1 26 ? -8.922 -4.719 0.191 1 98.88 26 TYR B C 1
ATOM 2463 O O . TYR B 1 26 ? -8.188 -5.156 1.076 1 98.88 26 TYR B O 1
ATOM 2471 N N . CYS B 1 27 ? -8.781 -5.078 -1.071 1 98.81 27 CYS B N 1
ATOM 2472 C CA . CYS B 1 27 ? -7.996 -6.25 -1.439 1 98.81 27 CYS B CA 1
ATOM 2473 C C . CYS B 1 27 ? -6.59 -5.848 -1.863 1 98.81 27 CYS B C 1
ATOM 2475 O O . CYS B 1 27 ? -5.664 -6.66 -1.801 1 98.81 27 CYS B O 1
ATOM 2477 N N . PHE B 1 28 ? -6.426 -4.582 -2.324 1 98.88 28 PHE B N 1
ATOM 2478 C CA . PHE B 1 28 ? -5.152 -4.203 -2.93 1 98.88 28 PHE B CA 1
ATOM 2479 C C . PHE B 1 28 ? -4.695 -2.844 -2.42 1 98.88 28 PHE B C 1
ATOM 2481 O O . PHE B 1 28 ? -3.627 -2.359 -2.801 1 98.88 28 PHE B O 1
ATOM 2488 N N . GLY B 1 29 ? -5.473 -2.139 -1.529 1 98.81 29 GLY B N 1
ATOM 2489 C CA . GLY B 1 29 ? -5.215 -0.732 -1.264 1 98.81 29 GLY B CA 1
ATOM 2490 C C . GLY B 1 29 ? -5.391 0.147 -2.488 1 98.81 29 GLY B C 1
ATOM 2491 O O . GLY B 1 29 ? -4.773 1.21 -2.588 1 98.81 29 GLY B O 1
ATOM 2492 N N . ASP B 1 30 ? -6.195 -0.325 -3.396 1 98.88 30 ASP B N 1
ATOM 2493 C CA . ASP B 1 30 ? -6.379 0.281 -4.711 1 98.88 30 ASP B CA 1
ATOM 2494 C C . ASP B 1 30 ? -7.316 1.482 -4.633 1 98.88 30 ASP B C 1
ATOM 2496 O O . ASP B 1 30 ? -8.5 1.379 -4.977 1 98.88 30 ASP B O 1
ATOM 2500 N N . GLY B 1 31 ? -6.766 2.604 -4.254 1 98.88 31 GLY B N 1
ATOM 2501 C CA . GLY B 1 31 ? -7.539 3.824 -4.086 1 98.88 31 GLY B CA 1
ATOM 2502 C C . GLY B 1 31 ? -6.691 5.02 -3.699 1 98.88 31 GLY B C 1
ATOM 2503 O O . GLY B 1 31 ? -5.473 4.906 -3.566 1 98.88 31 GLY B O 1
ATOM 2504 N N . VAL B 1 32 ? -7.348 6.176 -3.576 1 98.94 32 VAL B N 1
ATOM 2505 C CA . VAL B 1 32 ? -6.742 7.449 -3.205 1 98.94 32 VAL B CA 1
ATOM 2506 C C . VAL B 1 32 ? -7.551 8.109 -2.09 1 98.94 32 VAL B C 1
ATOM 2508 O O . VAL B 1 32 ? -8.695 7.715 -1.829 1 98.94 32 VAL B O 1
ATOM 2511 N N . TYR B 1 33 ? -6.938 9.102 -1.402 1 98.94 33 TYR B N 1
ATOM 2512 C CA . TYR B 1 33 ? -7.684 9.773 -0.345 1 98.94 33 TYR B CA 1
ATOM 2513 C C . TYR B 1 33 ? -7.246 11.219 -0.204 1 98.94 33 TYR B C 1
ATOM 2515 O O . TYR B 1 33 ? -6.25 11.641 -0.804 1 98.94 33 TYR B O 1
ATOM 2523 N N . GLU B 1 34 ? -7.984 11.977 0.498 1 98.81 34 GLU B N 1
ATOM 2524 C CA . GLU B 1 34 ? -7.695 13.352 0.889 1 98.81 34 GLU B CA 1
ATOM 2525 C C . GLU B 1 34 ? -8.219 13.656 2.289 1 98.81 34 GLU B C 1
ATOM 2527 O O . GLU B 1 34 ? -9.18 13.031 2.744 1 98.81 34 GLU B O 1
ATOM 2532 N N . VAL B 1 35 ? -7.617 14.5 2.949 1 98.81 35 VAL B N 1
ATOM 2533 C CA . VAL B 1 35 ? -8.078 15.094 4.199 1 98.81 35 VAL B CA 1
ATOM 2534 C C . VAL B 1 35 ? -8.086 16.609 4.082 1 98.81 35 VAL B C 1
ATOM 2536 O O . VAL B 1 35 ? -7.055 17.219 3.783 1 98.81 35 VAL B O 1
ATOM 2539 N N . THR B 1 36 ? -9.188 17.203 4.309 1 98.56 36 THR B N 1
ATOM 2540 C CA . THR B 1 36 ? -9.312 18.656 4.199 1 98.56 36 THR B CA 1
ATOM 2541 C C . THR B 1 36 ? -9.703 19.266 5.539 1 98.56 36 THR B C 1
ATOM 2543 O O . THR B 1 36 ? -10.641 18.797 6.195 1 98.56 36 THR B O 1
ATOM 2546 N N . ARG B 1 37 ? -9.062 20.281 5.945 1 98.38 37 ARG B N 1
ATOM 2547 C CA . ARG B 1 37 ? -9.359 21.031 7.164 1 98.38 37 ARG B CA 1
ATOM 2548 C C . ARG B 1 37 ? -10.633 21.859 7.004 1 98.38 37 ARG B C 1
ATOM 2550 O O . ARG B 1 37 ? -10.828 22.531 5.984 1 98.38 37 ARG B O 1
ATOM 2557 N N . VAL B 1 38 ? -11.531 21.703 7.926 1 98.19 38 VAL B N 1
ATOM 2558 C CA . VAL B 1 38 ? -12.68 22.578 8.047 1 98.19 38 VAL B CA 1
ATOM 2559 C C . VAL B 1 38 ? -12.438 23.609 9.141 1 98.19 38 VAL B C 1
ATOM 2561 O O . VAL B 1 38 ? -12.266 23.25 10.312 1 98.19 38 VAL B O 1
ATOM 2564 N N . PHE B 1 39 ? -12.391 24.844 8.766 1 97.25 39 PHE B N 1
ATOM 2565 C CA . PHE B 1 39 ? -12.125 25.938 9.68 1 97.25 39 PHE B CA 1
ATOM 2566 C C . PHE B 1 39 ? -13.133 27.062 9.484 1 97.25 39 PHE B C 1
ATOM 2568 O O . PHE B 1 39 ? -13.352 27.516 8.359 1 97.25 39 PHE B O 1
ATOM 2575 N N . ASN B 1 40 ? -13.766 27.484 10.508 1 96 40 ASN B N 1
ATOM 2576 C CA . ASN B 1 40 ? -14.805 28.516 10.461 1 96 40 ASN B CA 1
ATOM 2577 C C . ASN B 1 40 ? -15.875 28.172 9.43 1 96 40 ASN B C 1
ATOM 2579 O O . ASN B 1 40 ? -16.266 29.031 8.633 1 96 40 ASN B O 1
ATOM 2583 N N . GLY B 1 41 ? -16.203 26.938 9.289 1 96.38 41 GLY B N 1
ATOM 2584 C CA . GLY B 1 41 ? -17.328 26.484 8.492 1 96.38 41 GLY B CA 1
ATOM 2585 C C . GLY B 1 41 ? -17.016 26.375 7.016 1 96.38 41 GLY B C 1
ATOM 2586 O O . GLY B 1 41 ? -17.922 26.328 6.184 1 96.38 41 GLY B O 1
ATOM 2587 N N . ARG B 1 42 ? -15.758 26.375 6.727 1 96.5 42 ARG B N 1
ATOM 2588 C CA . ARG B 1 42 ? -15.367 26.219 5.332 1 96.5 42 ARG B CA 1
ATOM 2589 C C . ARG B 1 42 ? -14.148 25.312 5.203 1 96.5 42 ARG B C 1
ATOM 2591 O O . ARG B 1 42 ? -13.32 25.234 6.113 1 96.5 42 ARG B O 1
ATOM 2598 N N . CYS B 1 43 ? -14.102 24.656 4.039 1 97.62 43 CYS B N 1
ATOM 2599 C CA . CYS B 1 43 ? -12.875 23.906 3.764 1 97.62 43 CYS B CA 1
ATOM 2600 C C . CYS B 1 43 ? -11.719 24.859 3.453 1 97.62 43 CYS B C 1
ATOM 2602 O O . CYS B 1 43 ? -11.867 25.766 2.639 1 97.62 43 CYS B O 1
ATOM 2604 N N . PHE B 1 44 ? -10.664 24.672 4.082 1 97.94 44 PHE B N 1
ATOM 2605 C CA . PHE B 1 44 ? -9.477 25.484 3.826 1 97.94 44 PHE B CA 1
ATOM 2606 C C . PHE B 1 44 ? -8.672 24.906 2.67 1 97.94 44 PHE B C 1
ATOM 2608 O O . PHE B 1 44 ? -8.352 23.719 2.66 1 97.94 44 PHE B O 1
ATOM 2615 N N . ALA B 1 45 ? -8.328 25.734 1.616 1 97.75 45 ALA B N 1
ATOM 2616 C CA . ALA B 1 45 ? -7.508 25.391 0.46 1 97.75 45 ALA B CA 1
ATOM 2617 C C . ALA B 1 45 ? -8.117 24.219 -0.302 1 97.75 45 ALA B C 1
ATOM 2619 O O . ALA B 1 45 ? -7.395 23.312 -0.756 1 97.75 45 ALA B O 1
ATOM 2620 N N . PHE B 1 46 ? -9.43 24.203 -0.438 1 98 46 PHE B N 1
ATOM 2621 C CA . PHE B 1 46 ? -10.133 23.062 -1.011 1 98 46 PHE B CA 1
ATOM 2622 C C . PHE B 1 46 ? -9.68 22.812 -2.443 1 98 46 PHE B C 1
ATOM 2624 O O . PHE B 1 46 ? -9.5 21.656 -2.854 1 98 46 PHE B O 1
ATOM 2631 N N . SER B 1 47 ? -9.547 23.875 -3.203 1 97.44 47 SER B N 1
ATOM 2632 C CA . SER B 1 47 ? -9.18 23.719 -4.605 1 97.44 47 SER B CA 1
ATOM 2633 C C . SER B 1 47 ? -7.844 23 -4.746 1 97.44 47 SER B C 1
ATOM 2635 O O . SER B 1 47 ? -7.656 22.203 -5.668 1 97.44 47 SER B O 1
ATOM 2637 N N . TYR B 1 48 ? -6.852 23.281 -3.834 1 98.06 48 TYR B N 1
ATOM 2638 C CA . TYR B 1 48 ? -5.562 22.594 -3.844 1 98.06 48 TYR B CA 1
ATOM 2639 C C . TYR B 1 48 ? -5.738 21.094 -3.572 1 98.06 48 TYR B C 1
ATOM 2641 O O . TYR B 1 48 ? -5.121 20.266 -4.238 1 98.06 48 TYR B O 1
ATOM 2649 N N . HIS B 1 49 ? -6.598 20.828 -2.602 1 98.62 49 HIS B N 1
ATOM 2650 C CA . HIS B 1 49 ? -6.871 19.438 -2.258 1 98.62 49 HIS B CA 1
ATOM 2651 C C . HIS B 1 49 ? -7.594 18.719 -3.393 1 98.62 49 HIS B C 1
ATOM 2653 O O . HIS B 1 49 ? -7.277 17.562 -3.703 1 98.62 49 HIS B O 1
ATOM 2659 N N . GLN B 1 50 ? -8.539 19.359 -3.951 1 98.31 50 GLN B N 1
ATOM 2660 C CA . GLN B 1 50 ? -9.297 18.797 -5.066 1 98.31 50 GLN B CA 1
ATOM 2661 C C . GLN B 1 50 ? -8.383 18.5 -6.25 1 98.31 50 GLN B C 1
ATOM 2663 O O . GLN B 1 50 ? -8.484 17.422 -6.855 1 98.31 50 GLN B O 1
ATOM 2668 N N . ASP B 1 51 ? -7.531 19.453 -6.574 1 98.12 51 ASP B N 1
ATOM 2669 C CA . ASP B 1 51 ? -6.59 19.25 -7.668 1 98.12 51 ASP B CA 1
ATOM 2670 C C . ASP B 1 51 ? -5.691 18.031 -7.41 1 98.12 51 ASP B C 1
ATOM 2672 O O . ASP B 1 51 ? -5.445 17.234 -8.32 1 98.12 51 ASP B O 1
ATOM 2676 N N . ARG B 1 52 ? -5.191 17.969 -6.211 1 98.5 52 ARG B N 1
ATOM 2677 C CA . ARG B 1 52 ? -4.324 16.844 -5.887 1 98.5 52 ARG B CA 1
ATOM 2678 C C . ARG B 1 52 ? -5.09 15.523 -5.949 1 98.5 52 ARG B C 1
ATOM 2680 O O . ARG B 1 52 ? -4.543 14.5 -6.359 1 98.5 52 ARG B O 1
ATOM 2687 N N . LEU B 1 53 ? -6.336 15.508 -5.504 1 98.75 53 LEU B N 1
ATOM 2688 C CA . LEU B 1 53 ? -7.168 14.312 -5.594 1 98.75 53 LEU B CA 1
ATOM 2689 C C . LEU B 1 53 ? -7.27 13.836 -7.035 1 98.75 53 LEU B C 1
ATOM 2691 O O . LEU B 1 53 ? -7.016 12.656 -7.324 1 98.75 53 LEU B O 1
ATOM 2695 N N . TYR B 1 54 ? -7.621 14.719 -7.91 1 98.62 54 TYR B N 1
ATOM 2696 C CA . TYR B 1 54 ? -7.84 14.328 -9.297 1 98.62 54 TYR B CA 1
ATOM 2697 C C . TYR B 1 54 ? -6.523 13.961 -9.977 1 98.62 54 TYR B C 1
ATOM 2699 O O . TYR B 1 54 ? -6.488 13.086 -10.844 1 98.62 54 TYR B O 1
ATOM 2707 N N . ARG B 1 55 ? -5.449 14.625 -9.609 1 98.25 55 ARG B N 1
ATOM 2708 C CA . ARG B 1 55 ? -4.137 14.211 -10.094 1 98.25 55 ARG B CA 1
ATOM 2709 C C . ARG B 1 55 ? -3.824 12.781 -9.672 1 98.25 55 ARG B C 1
ATOM 2711 O O . ARG B 1 55 ? -3.32 11.984 -10.469 1 98.25 55 ARG B O 1
ATOM 2718 N N . SER B 1 56 ? -4.078 12.5 -8.391 1 98.81 56 SER B N 1
ATOM 2719 C CA . SER B 1 56 ? -3.861 11.148 -7.891 1 98.81 56 SER B CA 1
ATOM 2720 C C . SER B 1 56 ? -4.73 10.141 -8.633 1 98.81 56 SER B C 1
ATOM 2722 O O . SER B 1 56 ? -4.266 9.047 -8.984 1 98.81 56 SER B O 1
ATOM 2724 N N . MET B 1 57 ? -5.996 10.477 -8.883 1 98.62 57 MET B N 1
ATOM 2725 C CA . MET B 1 57 ? -6.91 9.594 -9.609 1 98.62 57 MET B CA 1
ATOM 2726 C C . MET B 1 57 ? -6.414 9.359 -11.031 1 98.62 57 MET B C 1
ATOM 2728 O O . MET B 1 57 ? -6.484 8.234 -11.531 1 98.62 57 MET B O 1
ATOM 2732 N N . ARG B 1 58 ? -5.938 10.359 -11.641 1 98.19 58 ARG B N 1
ATOM 2733 C CA . ARG B 1 58 ? -5.402 10.227 -12.984 1 98.19 58 ARG B CA 1
ATOM 2734 C C . ARG B 1 58 ? -4.207 9.273 -13.008 1 98.19 58 ARG B C 1
ATOM 2736 O O . ARG B 1 58 ? -4.117 8.406 -13.875 1 98.19 58 ARG B O 1
ATOM 2743 N N . PHE B 1 59 ? -3.297 9.484 -12.109 1 98.06 59 PHE B N 1
ATOM 2744 C CA . PHE B 1 59 ? -2.145 8.594 -12.023 1 98.06 59 PHE B CA 1
ATOM 2745 C C . PHE B 1 59 ? -2.588 7.148 -11.844 1 98.06 59 PHE B C 1
ATOM 2747 O O . PHE B 1 59 ? -2.037 6.242 -12.469 1 98.06 59 PHE B O 1
ATOM 2754 N N . MET B 1 60 ? -3.557 6.961 -11.047 1 98.44 60 MET B N 1
ATOM 2755 C CA . MET B 1 60 ? -4.062 5.637 -10.695 1 98.44 60 MET B CA 1
ATOM 2756 C C . MET B 1 60 ? -4.949 5.082 -11.812 1 98.44 60 MET B C 1
ATOM 2758 O O . MET B 1 60 ? -5.379 3.93 -11.75 1 98.44 60 MET B O 1
ATOM 2762 N N . ASP B 1 61 ? -5.25 5.883 -12.797 1 98.38 61 ASP B N 1
ATOM 2763 C CA . ASP B 1 61 ? -6.145 5.484 -13.875 1 98.38 61 ASP B CA 1
ATOM 2764 C C . ASP B 1 61 ? -7.547 5.188 -13.352 1 98.38 61 ASP B C 1
ATOM 2766 O O . ASP B 1 61 ? -8.211 4.262 -13.82 1 98.38 61 ASP B O 1
ATOM 2770 N N . ILE B 1 62 ? -8.008 5.84 -12.297 1 98.5 62 ILE B N 1
ATOM 2771 C CA . ILE B 1 62 ? -9.367 5.785 -11.766 1 98.5 62 ILE B CA 1
ATOM 2772 C C . ILE B 1 62 ? -10.227 6.863 -12.414 1 98.5 62 ILE B C 1
ATOM 2774 O O . ILE B 1 62 ? -9.875 8.047 -12.391 1 98.5 62 ILE B O 1
ATOM 2778 N N . PRO B 1 63 ? -11.258 6.488 -13.016 1 97 63 PRO B N 1
ATOM 2779 C CA . PRO B 1 63 ? -12.062 7.5 -13.703 1 97 63 PRO B CA 1
ATOM 2780 C C . PRO B 1 63 ? -12.75 8.469 -12.734 1 97 63 PRO B C 1
ATOM 2782 O O . PRO B 1 63 ? -13.195 8.062 -11.664 1 97 63 PRO B O 1
ATOM 2785 N N . VAL B 1 64 ? -12.836 9.727 -13.125 1 95.69 64 VAL B N 1
ATOM 2786 C CA . VAL B 1 64 ? -13.578 10.742 -12.375 1 95.69 64 VAL B CA 1
ATOM 2787 C C . VAL B 1 64 ? -15.062 10.641 -12.695 1 95.69 64 VAL B C 1
ATOM 2789 O O . VAL B 1 64 ? -15.469 10.828 -13.852 1 95.69 64 VAL B O 1
ATOM 2792 N N . LYS B 1 65 ? -15.812 10.312 -11.703 1 93.94 65 LYS B N 1
ATOM 2793 C CA . LYS B 1 65 ? -17.25 10.211 -11.898 1 93.94 65 LYS B CA 1
ATOM 2794 C C . LYS B 1 65 ? -17.969 11.414 -11.305 1 93.94 65 LYS B C 1
ATOM 2796 O O . LYS B 1 65 ? -19.094 11.742 -11.711 1 93.94 65 LYS B O 1
ATOM 2801 N N . MET B 1 66 ? -17.359 12.016 -10.398 1 94.25 66 MET B N 1
ATOM 2802 C CA . MET B 1 66 ? -17.875 13.242 -9.797 1 94.25 66 MET B CA 1
ATOM 2803 C C . MET B 1 66 ? -17.062 14.453 -10.234 1 94.25 66 MET B C 1
ATOM 2805 O O . MET B 1 66 ? -15.906 14.602 -9.844 1 94.25 66 MET B O 1
ATOM 2809 N N . PRO B 1 67 ? -17.703 15.32 -10.961 1 95.12 67 PRO B N 1
ATOM 2810 C CA . PRO B 1 67 ? -16.969 16.516 -11.398 1 95.12 67 PRO B CA 1
ATOM 2811 C C . PRO B 1 67 ? -16.562 17.422 -10.227 1 95.12 67 PRO B C 1
ATOM 2813 O O . PRO B 1 67 ? -17.188 17.359 -9.164 1 95.12 67 PRO B O 1
ATOM 2816 N N . PRO B 1 68 ? -15.594 18.281 -10.477 1 97.12 68 PRO B N 1
ATOM 2817 C CA . PRO B 1 68 ? -15.055 19.125 -9.406 1 97.12 68 PRO B CA 1
ATOM 2818 C C . PRO B 1 68 ? -16.141 19.938 -8.703 1 97.12 68 PRO B C 1
ATOM 2820 O O . PRO B 1 68 ? -16.125 20.062 -7.477 1 97.12 68 PRO B O 1
ATOM 2823 N N . GLU B 1 69 ? -17.047 20.484 -9.438 1 97.75 69 GLU B N 1
ATOM 2824 C CA . GLU B 1 69 ? -18.094 21.328 -8.852 1 97.75 69 GLU B CA 1
ATOM 2825 C C . GLU B 1 69 ? -19 20.516 -7.93 1 97.75 69 GLU B C 1
ATOM 2827 O O . GLU B 1 69 ? -19.422 21 -6.879 1 97.75 69 GLU B O 1
ATOM 2832 N N . ASP B 1 70 ? -19.344 19.281 -8.344 1 97.94 70 ASP B N 1
ATOM 2833 C CA . ASP B 1 70 ? -20.188 18.406 -7.531 1 97.94 70 ASP B CA 1
ATOM 2834 C C . ASP B 1 70 ? -19.453 17.969 -6.254 1 97.94 70 ASP B C 1
ATOM 2836 O O . ASP B 1 70 ? -20.078 17.859 -5.195 1 97.94 70 ASP B O 1
ATOM 2840 N N . LEU B 1 71 ? -18.203 17.766 -6.391 1 98.38 71 LEU B N 1
ATOM 2841 C CA . LEU B 1 71 ? -17.422 17.375 -5.219 1 98.38 71 LEU B CA 1
ATOM 2842 C C . LEU B 1 71 ? -17.375 18.516 -4.203 1 98.38 71 LEU B C 1
ATOM 2844 O O . LEU B 1 71 ? -17.5 18.281 -3 1 98.38 71 LEU B O 1
ATOM 2848 N N . GLN B 1 72 ? -17.109 19.719 -4.684 1 98.06 72 GLN B N 1
ATOM 2849 C CA . GLN B 1 72 ? -17.141 20.891 -3.812 1 98.06 72 GLN B CA 1
ATOM 2850 C C . GLN B 1 72 ? -18.484 21.016 -3.109 1 98.06 72 GLN B C 1
ATOM 2852 O O . GLN B 1 72 ? -18.531 21.266 -1.903 1 98.06 72 GLN B O 1
ATOM 2857 N N . GLU B 1 73 ? -19.547 20.844 -3.883 1 98.25 73 GLU B N 1
ATOM 2858 C CA . GLU B 1 73 ? -20.891 20.938 -3.314 1 98.25 73 GLU B CA 1
ATOM 2859 C C . GLU B 1 73 ? -21.094 19.891 -2.223 1 98.25 73 GLU B C 1
ATOM 2861 O O . GLU B 1 73 ? -21.703 20.172 -1.188 1 98.25 73 GLU B O 1
ATOM 2866 N N . LEU B 1 74 ? -20.641 18.703 -2.465 1 98.56 74 LEU B N 1
ATOM 2867 C CA . LEU B 1 74 ? -20.781 17.641 -1.472 1 98.56 74 LEU B CA 1
ATOM 2868 C C . LEU B 1 74 ? -20.047 18.016 -0.185 1 98.56 74 LEU B C 1
ATOM 2870 O O . LEU B 1 74 ? -20.531 17.75 0.913 1 98.56 74 LEU B O 1
ATOM 2874 N N . HIS B 1 75 ? -18.828 18.609 -0.284 1 98.69 75 HIS B N 1
ATOM 2875 C CA . HIS B 1 75 ? -18.109 19.078 0.895 1 98.69 75 HIS B CA 1
ATOM 2876 C C . HIS B 1 75 ? -18.922 20.125 1.662 1 98.69 75 HIS B C 1
ATOM 2878 O O . HIS B 1 75 ? -18.984 20.078 2.893 1 98.69 75 HIS B O 1
ATOM 2884 N N . GLU B 1 76 ? -19.531 21 0.947 1 98.38 76 GLU B N 1
ATOM 2885 C CA . GLU B 1 76 ? -20.344 22.047 1.571 1 98.38 76 GLU B CA 1
ATOM 2886 C C . GLU B 1 76 ? -21.562 21.453 2.266 1 98.38 76 GLU B C 1
ATOM 2888 O O . GLU B 1 76 ? -21.922 21.859 3.365 1 98.38 76 GLU B O 1
ATOM 2893 N N . ILE B 1 77 ? -22.188 20.484 1.605 1 98.38 77 ILE B N 1
ATOM 2894 C CA . ILE B 1 77 ? -23.344 19.797 2.182 1 98.38 77 ILE B CA 1
ATOM 2895 C C . ILE B 1 77 ? -22.938 19.094 3.479 1 98.38 77 ILE B C 1
ATOM 2897 O O . ILE B 1 77 ? -23.656 19.172 4.477 1 98.38 77 ILE B O 1
ATOM 2901 N N . MET B 1 78 ? -21.766 18.438 3.471 1 98.69 78 MET B N 1
ATOM 2902 C CA . MET B 1 78 ? -21.266 17.75 4.664 1 98.69 78 MET B CA 1
ATOM 2903 C C . MET B 1 78 ? -21.109 18.734 5.816 1 98.69 78 MET B C 1
ATOM 2905 O O . MET B 1 78 ? -21.469 18.438 6.953 1 98.69 78 MET B O 1
ATOM 2909 N N . ILE B 1 79 ? -20.547 19.875 5.57 1 98.69 79 ILE B N 1
ATOM 2910 C CA . ILE B 1 79 ? -20.312 20.891 6.598 1 98.69 79 ILE B CA 1
ATOM 2911 C C . ILE B 1 79 ? -21.641 21.438 7.102 1 98.69 79 ILE B C 1
ATOM 2913 O O . ILE B 1 79 ? -21.875 21.484 8.312 1 98.69 79 ILE B O 1
ATOM 2917 N N . GLU B 1 80 ? -22.484 21.781 6.164 1 98.44 80 GLU B N 1
ATOM 2918 C CA . GLU B 1 80 ? -23.766 22.375 6.508 1 98.44 80 GLU B CA 1
ATOM 2919 C C . GLU B 1 80 ? -24.625 21.422 7.336 1 98.44 80 GLU B C 1
ATOM 2921 O O . GLU B 1 80 ? -25.125 21.781 8.391 1 98.44 80 GLU B O 1
ATOM 2926 N N . GLN B 1 81 ? -24.719 20.234 6.898 1 98.44 81 GLN B N 1
ATOM 2927 C CA . GLN B 1 81 ? -25.609 19.266 7.539 1 98.44 81 GLN B CA 1
ATOM 2928 C C . GLN B 1 81 ? -25.031 18.797 8.867 1 98.44 81 GLN B C 1
ATOM 2930 O O . GLN B 1 81 ? -25.781 18.484 9.797 1 98.44 81 GLN B O 1
ATOM 2935 N N . SER B 1 82 ? -23.766 18.719 8.992 1 98.62 82 SER B N 1
ATOM 2936 C CA . SER B 1 82 ? -23.141 18.297 10.234 1 98.62 82 SER B CA 1
ATOM 2937 C C . SER B 1 82 ? -23.172 19.406 11.281 1 98.62 82 SER B C 1
ATOM 2939 O O . SER B 1 82 ? -23.203 19.141 12.484 1 98.62 82 SER B O 1
ATOM 2941 N N . GLY B 1 83 ? -23.078 20.625 10.789 1 98.56 83 GLY B N 1
ATOM 2942 C CA . GLY B 1 83 ? -22.922 21.766 11.68 1 98.56 83 GLY B CA 1
ATOM 2943 C C . GLY B 1 83 ? -21.516 21.922 12.227 1 98.56 83 GLY B C 1
ATOM 2944 O O . GLY B 1 83 ? -21.266 22.75 13.102 1 98.56 83 GLY B O 1
ATOM 2945 N N . ILE B 1 84 ? -20.625 21.109 11.75 1 98.5 84 ILE B N 1
ATOM 2946 C CA . ILE B 1 84 ? -19.234 21.172 12.195 1 98.5 84 ILE B CA 1
ATOM 2947 C C . ILE B 1 84 ? -18.516 22.328 11.5 1 98.5 84 ILE B C 1
ATOM 2949 O O . ILE B 1 84 ? -18.406 22.344 10.266 1 98.5 84 ILE B O 1
ATOM 2953 N N . THR B 1 85 ? -18.031 23.25 12.281 1 97.31 85 THR B N 1
ATOM 2954 C CA . THR B 1 85 ? -17.391 24.422 11.703 1 97.31 85 THR B CA 1
ATOM 2955 C C . THR B 1 85 ? -15.875 24.375 11.906 1 97.31 85 THR B C 1
ATOM 2957 O O . THR B 1 85 ? -15.125 25.109 11.258 1 97.31 85 THR B O 1
ATOM 2960 N N . ASP B 1 86 ? -15.43 23.578 12.859 1 97.38 86 ASP B N 1
ATOM 2961 C CA . ASP B 1 86 ? -14.016 23.297 13.109 1 97.38 86 ASP B CA 1
ATOM 2962 C C . ASP B 1 86 ? -13.758 21.797 13.141 1 97.38 86 ASP B C 1
ATOM 2964 O O . ASP B 1 86 ? -14.094 21.125 14.117 1 97.38 86 ASP B O 1
ATOM 2968 N N . GLY B 1 87 ? -13.25 21.266 12.141 1 98.31 87 GLY B N 1
ATOM 2969 C CA . GLY B 1 87 ? -13.062 19.828 11.969 1 98.31 87 GLY B CA 1
ATOM 2970 C C . GLY B 1 87 ? -12.312 19.484 10.703 1 98.31 87 GLY B C 1
ATOM 2971 O O . GLY B 1 87 ? -11.375 20.188 10.312 1 98.31 87 GLY B O 1
ATOM 2972 N N . TYR B 1 88 ? -12.531 18.375 10.164 1 98.75 88 TYR B N 1
ATOM 2973 C CA . TYR B 1 88 ? -11.914 17.922 8.922 1 98.75 88 TYR B CA 1
ATOM 2974 C C . TYR B 1 88 ? -12.82 16.953 8.18 1 98.75 88 TYR B C 1
ATOM 2976 O O . TYR B 1 88 ? -13.711 16.344 8.781 1 98.75 88 TYR B O 1
ATOM 2984 N N . ILE B 1 89 ? -12.641 16.844 6.91 1 98.88 89 ILE B N 1
ATOM 2985 C CA . ILE B 1 89 ? -13.312 15.883 6.047 1 98.88 89 ILE B CA 1
ATOM 2986 C C . ILE B 1 89 ? -12.289 14.906 5.465 1 98.88 89 ILE B C 1
ATOM 2988 O O . ILE B 1 89 ? -11.266 15.328 4.922 1 98.88 89 ILE B O 1
ATOM 2992 N N . TYR B 1 90 ? -12.531 13.711 5.707 1 98.88 90 TYR B N 1
ATOM 2993 C CA . TYR B 1 90 ? -11.82 12.633 5.027 1 98.88 90 TYR B CA 1
ATOM 2994 C C . TYR B 1 90 ? -12.602 12.141 3.814 1 98.88 90 TYR B C 1
ATOM 2996 O O . TYR B 1 90 ? -13.82 11.992 3.871 1 98.88 90 TYR B O 1
ATOM 3004 N N . LEU B 1 91 ? -11.938 11.945 2.699 1 98.81 91 LEU B N 1
ATOM 3005 C CA . LEU B 1 91 ? -12.5 11.406 1.469 1 98.81 91 LEU B CA 1
ATOM 3006 C C . LEU B 1 91 ? -11.602 10.312 0.895 1 98.81 91 LEU B C 1
ATOM 3008 O O . LEU B 1 91 ? -10.383 10.492 0.799 1 98.81 91 LEU B O 1
ATOM 3012 N N . GLN B 1 92 ? -12.156 9.211 0.604 1 98.81 92 GLN B N 1
ATOM 3013 C CA . GLN B 1 92 ? -11.484 8.078 -0.027 1 98.81 92 GLN B CA 1
ATOM 3014 C C . GLN B 1 92 ? -12.242 7.609 -1.265 1 98.81 92 GLN B C 1
ATOM 3016 O O . GLN B 1 92 ? -13.469 7.523 -1.25 1 98.81 92 GLN B O 1
ATOM 3021 N N . ILE B 1 93 ? -11.531 7.367 -2.371 1 98.88 93 ILE B N 1
ATOM 3022 C CA . ILE B 1 93 ? -12.086 6.789 -3.59 1 98.88 93 ILE B CA 1
ATOM 3023 C C . ILE B 1 93 ? -11.305 5.535 -3.975 1 98.88 93 ILE B C 1
ATOM 3025 O O . ILE B 1 93 ? -10.094 5.602 -4.211 1 98.88 93 ILE B O 1
ATOM 3029 N N . THR B 1 94 ? -11.945 4.41 -3.979 1 98.88 94 THR B N 1
ATOM 3030 C CA . THR B 1 94 ? -11.328 3.197 -4.496 1 98.88 94 THR B CA 1
ATOM 3031 C C . THR B 1 94 ? -11.75 2.949 -5.941 1 98.88 94 THR B C 1
ATOM 3033 O O . THR B 1 94 ? -12.719 3.545 -6.422 1 98.88 94 THR B O 1
ATOM 3036 N N . ARG B 1 95 ? -11.008 2.088 -6.613 1 98.56 95 ARG B N 1
ATOM 3037 C CA . ARG B 1 95 ? -11.273 1.83 -8.023 1 98.56 95 ARG B CA 1
ATOM 3038 C C . ARG B 1 95 ? -12.609 1.124 -8.203 1 98.56 95 ARG B C 1
ATOM 3040 O O . ARG B 1 95 ? -13.219 1.198 -9.273 1 98.56 95 ARG B O 1
ATOM 3047 N N . GLY B 1 96 ? -13.07 0.407 -7.164 1 98.44 96 GLY B N 1
ATOM 3048 C CA . GLY B 1 96 ? -14.375 -0.232 -7.273 1 98.44 96 GLY B CA 1
ATOM 3049 C C . GLY B 1 96 ? -14.328 -1.727 -7.02 1 98.44 96 GLY B C 1
ATOM 3050 O O . GLY B 1 96 ? -13.359 -2.236 -6.453 1 98.44 96 GLY B O 1
ATOM 3051 N N . VAL B 1 97 ? -15.398 -2.379 -7.387 1 98.06 97 VAL B N 1
ATOM 3052 C CA . VAL B 1 97 ? -15.633 -3.762 -6.988 1 98.06 97 VAL B CA 1
ATOM 3053 C C . VAL B 1 97 ? -15.477 -4.68 -8.195 1 98.06 97 VAL B C 1
ATOM 3055 O O . VAL B 1 97 ? -16.078 -4.445 -9.25 1 98.06 97 VAL B O 1
ATOM 3058 N N . GLU B 1 98 ? -14.664 -5.668 -8.055 1 96.69 98 GLU B N 1
ATOM 3059 C CA . GLU B 1 98 ? -14.484 -6.73 -9.039 1 96.69 98 GLU B CA 1
ATOM 3060 C C . GLU B 1 98 ? -13.828 -7.957 -8.406 1 96.69 98 GLU B C 1
ATOM 3062 O O . GLU B 1 98 ? -13.016 -7.832 -7.496 1 96.69 98 GLU B O 1
ATOM 3067 N N . PRO B 1 99 ? -14.219 -9.125 -8.93 1 94 99 PRO B N 1
ATOM 3068 C CA . PRO B 1 99 ? -13.477 -10.289 -8.43 1 94 99 PRO B CA 1
ATOM 3069 C C . PRO B 1 99 ? -11.969 -10.094 -8.477 1 94 99 PRO B C 1
ATOM 3071 O O . PRO B 1 99 ? -11.445 -9.5 -9.43 1 94 99 PRO B O 1
ATOM 3074 N N . ARG B 1 100 ? -11.328 -10.617 -7.512 1 96.12 100 ARG B N 1
ATOM 3075 C CA . ARG B 1 100 ? -9.914 -10.312 -7.305 1 96.12 100 ARG B CA 1
ATOM 3076 C C . ARG B 1 100 ? -9.078 -10.773 -8.492 1 96.12 100 ARG B C 1
ATOM 3078 O O . ARG B 1 100 ? -9.047 -11.961 -8.812 1 96.12 100 ARG B O 1
ATOM 3085 N N . HIS B 1 101 ? -8.438 -9.93 -9.055 1 96.31 101 HIS B N 1
ATOM 3086 C CA . HIS B 1 101 ? -7.418 -10.023 -10.094 1 96.31 101 HIS B CA 1
ATOM 3087 C C . HIS B 1 101 ? -6.504 -8.805 -10.078 1 96.31 101 HIS B C 1
ATOM 3089 O O . HIS B 1 101 ? -6.969 -7.68 -9.891 1 96.31 101 HIS B O 1
ATOM 3095 N N . HIS B 1 102 ? -5.254 -9.031 -10.227 1 98.25 102 HIS B N 1
ATOM 3096 C CA . HIS B 1 102 ? -4.328 -7.91 -10.078 1 98.25 102 HIS B CA 1
ATOM 3097 C C . HIS B 1 102 ? -4.609 -6.832 -11.117 1 98.25 102 HIS B C 1
ATOM 3099 O O . HIS B 1 102 ? -4.789 -5.66 -10.766 1 98.25 102 HIS B O 1
ATOM 3105 N N . ALA B 1 103 ? -4.684 -7.223 -12.328 1 98.31 103 ALA B N 1
ATOM 3106 C CA . ALA B 1 103 ? -4.949 -6.219 -13.359 1 98.31 103 ALA B CA 1
ATOM 3107 C C . ALA B 1 103 ? -6.398 -5.742 -13.289 1 98.31 103 ALA B C 1
ATOM 3109 O O . ALA B 1 103 ? -7.273 -6.461 -12.805 1 98.31 103 ALA B O 1
ATOM 3110 N N . TYR B 1 104 ? -6.566 -4.566 -13.688 1 98.12 104 TYR B N 1
ATOM 3111 C CA . TYR B 1 104 ? -7.898 -3.971 -13.695 1 98.12 104 TYR B CA 1
ATOM 3112 C C . TYR B 1 104 ? -8.289 -3.529 -15.102 1 98.12 104 TYR B C 1
ATOM 3114 O O . TYR B 1 104 ? -7.43 -3.295 -15.953 1 98.12 104 TYR B O 1
ATOM 3122 N N . ASP B 1 105 ? -9.586 -3.512 -15.32 1 96.19 105 ASP B N 1
ATOM 3123 C CA . ASP B 1 105 ? -10.172 -2.918 -16.516 1 96.19 105 ASP B CA 1
ATOM 3124 C C . ASP B 1 105 ? -10.945 -1.645 -16.172 1 96.19 105 ASP B C 1
ATOM 3126 O O . ASP B 1 105 ? -12.086 -1.708 -15.711 1 96.19 105 ASP B O 1
ATOM 3130 N N . ARG B 1 106 ? -10.289 -0.565 -16.469 1 94.12 106 ARG B N 1
ATOM 3131 C CA . ARG B 1 106 ? -10.805 0.754 -16.125 1 94.12 106 ARG B CA 1
ATOM 3132 C C . ARG B 1 106 ? -12.25 0.914 -16.594 1 94.12 106 ARG B C 1
ATOM 3134 O O . ARG B 1 106 ? -13.062 1.529 -15.906 1 94.12 106 ARG B O 1
ATOM 3141 N N . ALA B 1 107 ? -12.609 0.376 -17.672 1 93.75 107 ALA B N 1
ATOM 3142 C CA . ALA B 1 107 ? -13.914 0.585 -18.312 1 93.75 107 ALA B CA 1
ATOM 3143 C C . ALA B 1 107 ? -15.008 -0.193 -17.578 1 93.75 107 ALA B C 1
ATOM 3145 O O . ALA B 1 107 ? -16.188 0.102 -17.734 1 93.75 107 ALA B O 1
ATOM 3146 N N . LYS B 1 108 ? -14.609 -1.121 -16.734 1 93.75 108 LYS B N 1
ATOM 3147 C CA . LYS B 1 108 ? -15.594 -2.021 -16.141 1 93.75 108 LYS B CA 1
ATOM 3148 C C . LYS B 1 108 ? -15.797 -1.715 -14.664 1 93.75 108 LYS B C 1
ATOM 3150 O O . LYS B 1 108 ? -16.594 -2.379 -13.992 1 93.75 108 LYS B O 1
ATOM 3155 N N . LEU B 1 109 ? -15.156 -0.742 -14.227 1 95.88 109 LEU B N 1
ATOM 3156 C CA . LEU B 1 109 ? -15.203 -0.509 -12.781 1 95.88 109 LEU B CA 1
ATOM 3157 C C . LEU B 1 109 ? -15.82 0.852 -12.477 1 95.88 109 LEU B C 1
ATOM 3159 O O . LEU B 1 109 ? -15.578 1.823 -13.195 1 95.88 109 LEU B O 1
ATOM 3163 N N . GLU B 1 110 ? -16.625 0.826 -11.516 1 97.06 110 GLU B N 1
ATOM 3164 C CA . GLU B 1 110 ? -17.188 2.041 -10.938 1 97.06 110 GLU B CA 1
ATOM 3165 C C . GLU B 1 110 ? -16.547 2.363 -9.594 1 97.06 110 GLU B C 1
ATOM 3167 O O . GLU B 1 110 ? -16.656 1.583 -8.641 1 97.06 110 GLU B O 1
ATOM 3172 N N . PRO B 1 111 ? -15.969 3.508 -9.508 1 98.38 111 PRO B N 1
ATOM 3173 C CA . PRO B 1 111 ? -15.297 3.861 -8.258 1 98.38 111 PRO B CA 1
ATOM 3174 C C . PRO B 1 111 ? -16.25 3.896 -7.066 1 98.38 111 PRO B C 1
ATOM 3176 O O . PRO B 1 111 ? -17.438 4.203 -7.23 1 98.38 111 PRO B O 1
ATOM 3179 N N . THR B 1 112 ? -15.758 3.557 -5.918 1 98.5 112 THR B N 1
ATOM 3180 C CA . THR B 1 112 ? -16.469 3.66 -4.645 1 98.5 112 THR B CA 1
ATOM 3181 C C . THR B 1 112 ? -15.969 4.863 -3.848 1 98.5 112 THR B C 1
ATOM 3183 O O . THR B 1 112 ? -14.766 5.086 -3.732 1 98.5 112 THR B O 1
ATOM 3186 N N . MET B 1 113 ? -16.875 5.645 -3.291 1 98.62 113 MET B N 1
ATOM 3187 C CA . MET B 1 113 ? -16.516 6.832 -2.525 1 98.62 113 MET B CA 1
ATOM 3188 C C . MET B 1 113 ? -16.938 6.688 -1.065 1 98.62 113 MET B C 1
ATOM 3190 O O . MET B 1 113 ? -18.078 6.316 -0.774 1 98.62 113 MET B O 1
ATOM 3194 N N . TYR B 1 114 ? -16.062 6.883 -0.152 1 98.81 114 TYR B N 1
ATOM 3195 C CA . TYR B 1 114 ? -16.234 6.945 1.294 1 98.81 114 TYR B CA 1
ATOM 3196 C C . TYR B 1 114 ? -15.797 8.305 1.837 1 98.81 114 TYR B C 1
ATOM 3198 O O . TYR B 1 114 ? -14.703 8.781 1.517 1 98.81 114 TYR B O 1
ATOM 3206 N N . MET B 1 115 ? -16.656 8.953 2.576 1 98.81 115 MET B N 1
ATOM 3207 C CA . MET B 1 115 ? -16.375 10.289 3.092 1 98.81 115 MET B CA 1
ATOM 3208 C C . MET B 1 115 ? -16.953 10.461 4.492 1 98.81 115 MET B C 1
ATOM 3210 O O . MET B 1 115 ? -18.016 9.914 4.805 1 98.81 115 MET B O 1
ATOM 3214 N N . TYR B 1 116 ? -16.25 11.188 5.359 1 98.88 116 TYR B N 1
ATOM 3215 C CA . TYR B 1 116 ? -16.875 11.57 6.629 1 98.88 116 TYR B CA 1
ATOM 3216 C C . TYR B 1 116 ? -16.359 12.922 7.102 1 98.88 116 TYR B C 1
ATOM 3218 O O . TYR B 1 116 ? -15.328 13.406 6.625 1 98.88 116 TYR B O 1
ATOM 3226 N N . ILE B 1 117 ? -17.078 13.594 7.918 1 98.88 117 ILE B N 1
ATOM 3227 C CA . ILE B 1 117 ? -16.688 14.82 8.602 1 98.88 117 ILE B CA 1
ATOM 3228 C C . ILE B 1 117 ? -16.703 14.602 10.109 1 98.88 117 ILE B C 1
ATOM 3230 O O . ILE B 1 117 ? -17.625 13.992 10.641 1 98.88 117 ILE B O 1
ATOM 3234 N N . ARG B 1 118 ? -15.656 15.039 10.773 1 98.44 118 ARG B N 1
ATOM 3235 C CA . ARG B 1 118 ? -15.516 14.945 12.219 1 98.44 118 ARG B CA 1
ATOM 3236 C C . ARG B 1 118 ? -14.953 16.25 12.797 1 98.44 118 ARG B C 1
ATOM 3238 O O . ARG B 1 118 ? -14.203 16.953 12.117 1 98.44 118 ARG B O 1
ATOM 3245 N N . PRO B 1 119 ? -15.367 16.516 14.016 1 98.12 119 PRO B N 1
ATOM 3246 C CA . PRO B 1 119 ? -14.742 17.672 14.664 1 98.12 119 PRO B CA 1
ATOM 3247 C C . PRO B 1 119 ? -13.305 17.391 15.109 1 98.12 119 PRO B C 1
ATOM 3249 O O . PRO B 1 119 ? -12.922 16.234 15.297 1 98.12 119 PRO B O 1
ATOM 3252 N N . ILE B 1 120 ? -12.484 18.375 15.141 1 97.5 120 ILE B N 1
ATOM 3253 C CA . ILE B 1 120 ? -11.195 18.312 15.82 1 97.5 120 ILE B CA 1
ATOM 3254 C C . ILE B 1 120 ? -11.367 18.625 17.297 1 97.5 120 ILE B C 1
ATOM 3256 O O . ILE B 1 120 ? -11.828 19.719 17.656 1 97.5 120 ILE B O 1
ATOM 3260 N N . LYS B 1 121 ? -11.094 17.734 18.094 1 92.44 121 LYS B N 1
ATOM 3261 C CA . LYS B 1 121 ? -11.312 17.891 19.531 1 92.44 121 LYS B CA 1
ATOM 3262 C C . LYS B 1 121 ? -10.031 18.297 20.25 1 92.44 121 LYS B C 1
ATOM 3264 O O . LYS B 1 121 ? -10.07 18.828 21.359 1 92.44 121 LYS B O 1
ATOM 3269 N N . GLU B 1 122 ? -8.945 18.062 19.594 1 92.5 122 GLU B N 1
ATOM 3270 C CA . GLU B 1 122 ? -7.648 18.359 20.188 1 92.5 122 GLU B CA 1
ATOM 3271 C C . GLU B 1 122 ? -7.379 19.859 20.188 1 92.5 122 GLU B C 1
ATOM 3273 O O . GLU B 1 122 ? -7.836 20.578 19.297 1 92.5 122 GLU B O 1
ATOM 3278 N N . ASP B 1 123 ? -6.672 20.281 21.234 1 95.56 123 ASP B N 1
ATOM 3279 C CA . ASP B 1 123 ? -6.176 21.656 21.266 1 95.56 123 ASP B CA 1
ATOM 3280 C C . ASP B 1 123 ? -4.926 21.797 20.391 1 95.56 123 ASP B C 1
ATOM 3282 O O . ASP B 1 123 ? -3.807 21.625 20.875 1 95.56 123 ASP B O 1
ATOM 3286 N N . LEU B 1 124 ? -5.105 22.266 19.234 1 96.25 124 LEU B N 1
ATOM 3287 C CA . LEU B 1 124 ? -4.031 22.328 18.25 1 96.25 124 LEU B CA 1
ATOM 3288 C C . LEU B 1 124 ? -3.027 23.422 18.609 1 96.25 124 LEU B C 1
ATOM 3290 O O . LEU B 1 124 ? -1.908 23.438 18.094 1 96.25 124 LEU B O 1
ATOM 3294 N N . SER B 1 125 ? -3.43 24.359 19.422 1 94.62 125 SER B N 1
ATOM 3295 C CA . SER B 1 125 ? -2.52 25.422 19.812 1 94.62 125 SER B CA 1
ATOM 3296 C C . SER B 1 125 ? -1.312 24.875 20.578 1 94.62 125 SER B C 1
ATOM 3298 O O . SER B 1 125 ? -0.226 25.469 20.516 1 94.62 125 SER B O 1
ATOM 3300 N N . LYS B 1 126 ? -1.494 23.734 21.219 1 96.75 126 LYS B N 1
ATOM 3301 C CA . LYS B 1 126 ? -0.423 23.125 21.984 1 96.75 126 LYS B CA 1
ATOM 3302 C C . LYS B 1 126 ? 0.717 22.656 21.094 1 96.75 126 LYS B C 1
ATOM 3304 O O . LYS B 1 126 ? 1.857 22.531 21.531 1 96.75 126 LYS B O 1
ATOM 3309 N N . LEU B 1 127 ? 0.413 22.438 19.875 1 97.75 127 LEU B N 1
ATOM 3310 C CA . LEU B 1 127 ? 1.439 22 18.938 1 97.75 127 LEU B CA 1
ATOM 3311 C C . LEU B 1 127 ? 2.477 23.094 18.719 1 97.75 127 LEU B C 1
ATOM 3313 O O . LEU B 1 127 ? 3.613 22.812 18.344 1 97.75 127 LEU B O 1
ATOM 3317 N N . GLY B 1 128 ? 2.104 24.328 18.969 1 97.56 128 GLY B N 1
ATOM 3318 C CA . GLY B 1 128 ? 3.01 25.453 18.828 1 97.56 128 GLY B CA 1
ATOM 3319 C C . GLY B 1 128 ? 4.141 25.438 19.844 1 97.56 128 GLY B C 1
ATOM 3320 O O . GLY B 1 128 ? 5.145 26.141 19.672 1 97.56 128 GLY B O 1
ATOM 3321 N N . ASP B 1 129 ? 3.939 24.641 20.906 1 97.75 129 ASP B N 1
ATOM 3322 C CA . ASP B 1 129 ? 4.957 24.547 21.953 1 97.75 129 ASP B CA 1
ATOM 3323 C C . ASP B 1 129 ? 6.105 23.641 21.516 1 97.75 129 ASP B C 1
ATOM 3325 O O . ASP B 1 129 ? 7.152 23.609 22.172 1 97.75 129 ASP B O 1
ATOM 3329 N N . GLY B 1 130 ? 5.922 22.953 20.438 1 98.69 130 GLY B N 1
ATOM 3330 C CA . GLY B 1 130 ? 6.957 22.062 19.938 1 98.69 130 GLY B CA 1
ATOM 3331 C C . GLY B 1 130 ? 6.711 20.609 20.266 1 98.69 130 GLY B C 1
ATOM 3332 O O . GLY B 1 130 ? 6.148 20.297 21.328 1 98.69 130 GLY B O 1
ATOM 3333 N N . VAL B 1 131 ? 7.168 19.703 19.391 1 98.88 131 VAL B N 1
ATOM 3334 C CA . VAL B 1 131 ? 6.957 18.281 19.562 1 98.88 131 VAL B CA 1
ATOM 3335 C C . VAL B 1 131 ? 8.289 17.531 19.438 1 98.88 131 VAL B C 1
ATOM 3337 O O . VAL B 1 131 ? 9.305 18.141 19.078 1 98.88 131 VAL B O 1
ATOM 3340 N N . LYS B 1 132 ? 8.281 16.297 19.812 1 98.81 132 LYS B N 1
ATOM 3341 C CA . LYS B 1 132 ? 9.398 15.383 19.609 1 98.81 132 LYS B CA 1
ATOM 3342 C C . LYS B 1 132 ? 9.211 14.555 18.344 1 98.81 132 LYS B C 1
ATOM 3344 O O . LYS B 1 132 ? 8.078 14.273 17.938 1 98.81 132 LYS B O 1
ATOM 3349 N N . ALA B 1 133 ? 10.297 14.18 17.719 1 98.94 133 ALA B N 1
ATOM 3350 C CA . ALA B 1 133 ? 10.297 13.305 16.547 1 98.94 133 ALA B CA 1
ATOM 3351 C C . ALA B 1 133 ? 11.422 12.281 16.641 1 98.94 133 ALA B C 1
ATOM 3353 O O . ALA B 1 133 ? 12.352 12.438 17.438 1 98.94 133 ALA B O 1
ATOM 3354 N N . ILE B 1 134 ? 11.328 11.234 15.914 1 98.94 134 ILE B N 1
ATOM 3355 C CA . ILE B 1 134 ? 12.406 10.266 15.727 1 98.94 134 ILE B CA 1
ATOM 3356 C C . ILE B 1 134 ? 12.766 10.18 14.242 1 98.94 134 ILE B C 1
ATOM 3358 O O . ILE B 1 134 ? 12.008 10.633 13.391 1 98.94 134 ILE B O 1
ATOM 3362 N N . SER B 1 135 ? 13.953 9.719 13.984 1 98.88 135 SER B N 1
ATOM 3363 C CA . SER B 1 135 ? 14.367 9.484 12.602 1 98.88 135 SER B CA 1
ATOM 3364 C C . SER B 1 135 ? 14.203 8.023 12.211 1 98.88 135 SER B C 1
ATOM 3366 O O . SER B 1 135 ? 14.484 7.129 13.016 1 98.88 135 SER B O 1
ATOM 3368 N N . LEU B 1 136 ? 13.719 7.758 11.078 1 98.88 136 LEU B N 1
ATOM 3369 C CA . LEU B 1 136 ? 13.547 6.406 10.555 1 98.88 136 LEU B CA 1
ATOM 3370 C C . LEU B 1 136 ? 13.922 6.34 9.078 1 98.88 136 LEU B C 1
ATOM 3372 O O . LEU B 1 136 ? 13.914 7.359 8.383 1 98.88 136 LEU B O 1
ATOM 3376 N N . PRO B 1 137 ? 14.305 5.133 8.586 1 98.75 137 PRO B N 1
ATOM 3377 C CA . PRO B 1 137 ? 14.477 4.992 7.141 1 98.75 137 PRO B CA 1
ATOM 3378 C C . PRO B 1 137 ? 13.172 5.168 6.371 1 98.75 137 PRO B C 1
ATOM 3380 O O . PRO B 1 137 ? 12.109 4.746 6.844 1 98.75 137 PRO B O 1
ATOM 3383 N N . ASP B 1 138 ? 13.273 5.824 5.215 1 98.75 138 ASP B N 1
ATOM 3384 C CA . ASP B 1 138 ? 12.156 5.895 4.281 1 98.75 138 ASP B CA 1
ATOM 3385 C C . ASP B 1 138 ? 12.078 4.633 3.424 1 98.75 138 ASP B C 1
ATOM 3387 O O . ASP B 1 138 ? 12.859 4.465 2.486 1 98.75 138 ASP B O 1
ATOM 3391 N N . GLU B 1 139 ? 11.102 3.814 3.684 1 98.25 139 GLU B N 1
ATOM 3392 C CA . GLU B 1 139 ? 10.992 2.516 3.025 1 98.25 139 GLU B CA 1
ATOM 3393 C C . GLU B 1 139 ? 9.82 2.484 2.051 1 98.25 139 GLU B C 1
ATOM 3395 O O . GLU B 1 139 ? 9.422 1.414 1.584 1 98.25 139 GLU B O 1
ATOM 3400 N N . ARG B 1 140 ? 9.234 3.631 1.729 1 98.69 140 ARG B N 1
ATOM 3401 C CA . ARG B 1 140 ? 8.047 3.754 0.895 1 98.69 140 ARG B CA 1
ATOM 3402 C C . ARG B 1 140 ? 8.383 3.514 -0.574 1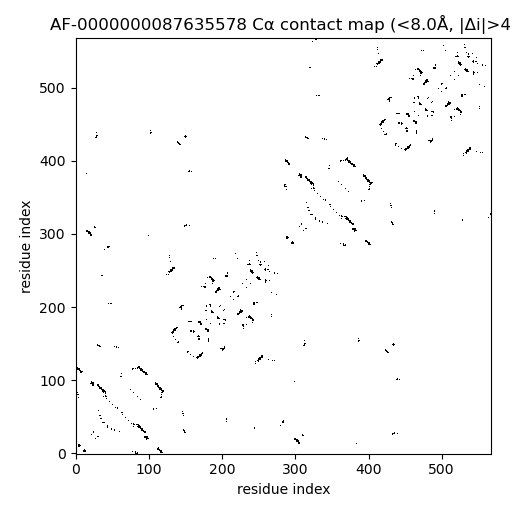 98.69 140 ARG B C 1
ATOM 3404 O O . ARG B 1 140 ? 9.555 3.447 -0.947 1 98.69 140 ARG B O 1
ATOM 3411 N N . TRP B 1 141 ? 7.32 3.312 -1.403 1 98.5 141 TRP B N 1
ATOM 3412 C CA . TRP B 1 141 ? 7.496 3.057 -2.83 1 98.5 141 TRP B CA 1
ATOM 3413 C C . TRP B 1 141 ? 7.973 4.312 -3.553 1 98.5 141 TRP B C 1
ATOM 3415 O O . TRP B 1 141 ? 8.234 5.34 -2.924 1 98.5 141 TRP B O 1
ATOM 3425 N N . HIS B 1 142 ? 8.102 4.297 -4.812 1 97.81 142 HIS B N 1
ATOM 3426 C CA . HIS B 1 142 ? 8.789 5.348 -5.559 1 97.81 142 HIS B CA 1
ATOM 3427 C C . HIS B 1 142 ? 7.84 6.496 -5.895 1 97.81 142 HIS B C 1
ATOM 3429 O O . HIS B 1 142 ? 8.281 7.566 -6.312 1 97.81 142 HIS B O 1
ATOM 3435 N N . HIS B 1 143 ? 6.555 6.305 -5.789 1 98.31 143 HIS B N 1
ATOM 3436 C CA . HIS B 1 143 ? 5.586 7.348 -6.117 1 98.31 143 HIS B CA 1
ATOM 3437 C C . HIS B 1 143 ? 4.844 7.816 -4.871 1 98.31 143 HIS B C 1
ATOM 3439 O O . HIS B 1 143 ? 3.611 7.801 -4.836 1 98.31 143 HIS B O 1
ATOM 3445 N N . VAL B 1 144 ? 5.625 8.375 -3.969 1 98.69 144 VAL B N 1
ATOM 3446 C CA . VAL B 1 144 ? 5.094 8.891 -2.713 1 98.69 144 VAL B CA 1
ATOM 3447 C C . VAL B 1 144 ? 4.227 10.117 -2.986 1 98.69 144 VAL B C 1
ATOM 3449 O O . VAL B 1 144 ? 3.344 10.453 -2.193 1 98.69 144 VAL B O 1
ATOM 3452 N N . ASP B 1 145 ? 4.41 10.703 -4.152 1 98.69 145 ASP B N 1
ATOM 3453 C CA . ASP B 1 145 ? 3.732 11.938 -4.539 1 98.69 145 ASP B CA 1
ATOM 3454 C C . ASP B 1 145 ? 2.264 11.68 -4.867 1 98.69 145 ASP B C 1
ATOM 3456 O O . ASP B 1 145 ? 1.484 12.617 -5.035 1 98.69 145 ASP B O 1
ATOM 3460 N N . ILE B 1 146 ? 1.883 10.438 -5.012 1 98.81 146 ILE B N 1
ATOM 3461 C CA . ILE B 1 146 ? 0.484 10.062 -5.184 1 98.81 146 ILE B CA 1
ATOM 3462 C C . ILE B 1 146 ? -0.114 9.664 -3.838 1 98.81 146 ILE B C 1
ATOM 3464 O O . ILE B 1 146 ? 0.4 8.766 -3.166 1 98.81 146 ILE B O 1
ATOM 3468 N N . LYS B 1 147 ? -1.156 10.352 -3.402 1 98.88 147 LYS B N 1
ATOM 3469 C CA . LYS B 1 147 ? -1.758 10.094 -2.096 1 98.88 147 LYS B CA 1
ATOM 3470 C C . LYS B 1 147 ? -2.697 8.898 -2.148 1 98.88 147 LYS B C 1
ATOM 3472 O O . LYS B 1 147 ? -3.9 9.047 -2.363 1 98.88 147 LYS B O 1
ATOM 3477 N N . THR B 1 148 ? -2.154 7.711 -1.958 1 98.88 148 THR B N 1
ATOM 3478 C CA . THR B 1 148 ? -2.883 6.465 -2.154 1 98.88 148 THR B CA 1
ATOM 3479 C C . THR B 1 148 ? -3.156 5.781 -0.817 1 98.88 148 THR B C 1
ATOM 3481 O O . THR B 1 148 ? -2.785 6.301 0.238 1 98.88 148 THR B O 1
ATOM 3484 N N . LEU B 1 149 ? -3.795 4.617 -0.898 1 98.88 149 LEU B N 1
ATOM 3485 C CA . LEU B 1 149 ? -4.164 3.844 0.282 1 98.88 149 LEU B CA 1
ATOM 3486 C C . LEU B 1 149 ? -3.096 2.809 0.613 1 98.88 149 LEU B C 1
ATOM 3488 O O . LEU B 1 149 ? -3.283 1.979 1.507 1 98.88 149 LEU B O 1
ATOM 3492 N N . ASN B 1 150 ? -1.953 2.727 -0.146 1 98.81 150 ASN B N 1
ATOM 3493 C CA . ASN B 1 150 ? -0.806 1.922 0.262 1 98.81 150 ASN B CA 1
ATOM 3494 C C . ASN B 1 150 ? 0.039 2.643 1.309 1 98.81 150 ASN B C 1
ATOM 3496 O O . ASN B 1 150 ? 1.006 3.326 0.969 1 98.81 150 ASN B O 1
ATOM 3500 N N . LEU B 1 151 ? -0.326 2.381 2.57 1 98.88 151 LEU B N 1
ATOM 3501 C CA . LEU B 1 151 ? 0.203 3.25 3.617 1 98.88 151 LEU B CA 1
ATOM 3502 C C . LEU B 1 151 ? 0.9 2.432 4.699 1 98.88 151 LEU B C 1
ATOM 3504 O O . LEU B 1 151 ? 1.189 2.947 5.781 1 98.88 151 LEU B O 1
ATOM 3508 N N . ILE B 1 152 ? 1.213 1.178 4.441 1 98.88 152 ILE B N 1
ATOM 3509 C CA . ILE B 1 152 ? 1.827 0.323 5.449 1 98.88 152 ILE B CA 1
ATOM 3510 C C . ILE B 1 152 ? 3.139 0.945 5.926 1 98.88 152 ILE B C 1
ATOM 3512 O O . ILE B 1 152 ? 3.375 1.065 7.129 1 98.88 152 ILE B O 1
ATOM 3516 N N . PRO B 1 153 ? 4.055 1.446 5.023 1 98.81 153 PRO B N 1
ATOM 3517 C CA . PRO B 1 153 ? 5.273 2.055 5.566 1 98.81 153 PRO B CA 1
ATOM 3518 C C . PRO B 1 153 ? 4.984 3.26 6.461 1 98.81 153 PRO B C 1
ATOM 3520 O O . PRO B 1 153 ? 5.695 3.492 7.438 1 98.81 153 PRO B O 1
ATOM 3523 N N . ASN B 1 154 ? 3.93 3.992 6.16 1 98.81 154 ASN B N 1
ATOM 3524 C CA . ASN B 1 154 ? 3.555 5.156 6.953 1 98.81 154 ASN B CA 1
ATOM 3525 C C . ASN B 1 154 ? 3.049 4.754 8.336 1 98.81 154 ASN B C 1
ATOM 3527 O O . ASN B 1 154 ? 3.426 5.359 9.336 1 98.81 154 ASN B O 1
ATOM 3531 N N . ILE B 1 155 ? 2.15 3.77 8.367 1 98.81 155 ILE B N 1
ATOM 3532 C CA . ILE B 1 155 ? 1.554 3.408 9.648 1 98.81 155 ILE B CA 1
ATOM 3533 C C . ILE B 1 155 ? 2.607 2.762 10.547 1 98.81 155 ILE B C 1
ATOM 3535 O O . ILE B 1 155 ? 2.582 2.934 11.766 1 98.81 155 ILE B O 1
ATOM 3539 N N . LEU B 1 156 ? 3.545 1.982 9.945 1 98.81 156 LEU B N 1
ATOM 3540 C CA . LEU B 1 156 ? 4.625 1.401 10.734 1 98.81 156 LEU B CA 1
ATOM 3541 C C . LEU B 1 156 ? 5.52 2.49 11.312 1 98.81 156 LEU B C 1
ATOM 3543 O O . LEU B 1 156 ? 5.867 2.449 12.5 1 98.81 156 LEU B O 1
ATOM 3547 N N . ALA B 1 157 ? 5.867 3.498 10.516 1 98.88 157 ALA B N 1
ATOM 3548 C CA . ALA B 1 157 ? 6.723 4.594 10.961 1 98.88 157 ALA B CA 1
ATOM 3549 C C . ALA B 1 157 ? 6.031 5.426 12.039 1 98.88 157 ALA B C 1
ATOM 3551 O O . ALA B 1 157 ? 6.633 5.746 13.062 1 98.88 157 ALA B O 1
ATOM 3552 N N . GLN B 1 158 ? 4.754 5.758 11.828 1 98.88 158 GLN B N 1
ATOM 3553 C CA . GLN B 1 158 ? 4.016 6.562 12.797 1 98.88 158 GLN B CA 1
ATOM 3554 C C . GLN B 1 158 ? 3.838 5.816 14.109 1 98.88 158 GLN B C 1
ATOM 3556 O O . GLN B 1 158 ? 3.922 6.414 15.188 1 98.88 158 GLN B O 1
ATOM 3561 N N . THR B 1 159 ? 3.549 4.547 14 1 98.81 159 THR B N 1
ATOM 3562 C CA . THR B 1 159 ? 3.398 3.736 15.203 1 98.81 159 THR B CA 1
ATOM 3563 C C . THR B 1 159 ? 4.691 3.721 16.016 1 98.81 159 THR B C 1
ATOM 3565 O O . THR B 1 159 ? 4.668 3.877 17.234 1 98.81 159 THR B O 1
ATOM 3568 N N . LYS B 1 160 ? 5.852 3.512 15.352 1 98.75 160 LYS B N 1
ATOM 3569 C CA . LYS B 1 160 ? 7.145 3.531 16.031 1 98.75 160 LYS B CA 1
ATOM 3570 C C . LYS B 1 160 ? 7.379 4.867 16.734 1 98.75 160 LYS B C 1
ATOM 3572 O O . LYS B 1 160 ? 7.879 4.902 17.859 1 98.75 160 LYS B O 1
ATOM 3577 N N . ALA B 1 161 ? 7.055 5.926 16.062 1 98.88 161 ALA B N 1
ATOM 3578 C CA . ALA B 1 161 ? 7.211 7.254 16.656 1 98.88 161 ALA B CA 1
ATOM 3579 C C . ALA B 1 161 ? 6.355 7.398 17.906 1 98.88 161 ALA B C 1
ATOM 3581 O O . ALA B 1 161 ? 6.848 7.816 18.953 1 98.88 161 ALA B O 1
ATOM 3582 N N . GLU B 1 162 ? 5.086 7.012 17.797 1 98.5 162 GLU B N 1
ATOM 3583 C CA . GLU B 1 162 ? 4.172 7.191 18.922 1 98.5 162 GLU B CA 1
ATOM 3584 C C . GLU B 1 162 ? 4.547 6.285 20.094 1 98.5 162 GLU B C 1
ATOM 3586 O O . GLU B 1 162 ? 4.375 6.656 21.25 1 98.5 162 GLU B O 1
ATOM 3591 N N . LYS B 1 163 ? 5.039 5.117 19.797 1 98 163 LYS B N 1
ATOM 3592 C CA . LYS B 1 163 ? 5.512 4.219 20.859 1 98 163 LYS B CA 1
ATOM 3593 C C . LYS B 1 163 ? 6.672 4.84 21.625 1 98 163 LYS B C 1
ATOM 3595 O O . LYS B 1 163 ? 6.914 4.496 22.781 1 98 163 LYS B O 1
ATOM 3600 N N . LYS B 1 164 ? 7.371 5.75 21 1 98.19 164 LYS B N 1
ATOM 3601 C CA . LYS B 1 164 ? 8.484 6.441 21.641 1 98.19 164 LYS B CA 1
ATOM 3602 C C . LYS B 1 164 ? 8.062 7.828 22.125 1 98.19 164 LYS B C 1
ATOM 3604 O O . LYS B 1 164 ? 8.906 8.695 22.359 1 98.19 164 LYS B O 1
ATOM 3609 N N . PHE B 1 165 ? 6.738 8.102 22.156 1 97.88 165 PHE B N 1
ATOM 3610 C CA . PHE B 1 165 ? 6.133 9.336 22.656 1 97.88 165 PHE B CA 1
ATOM 3611 C C . PHE B 1 165 ? 6.531 10.523 21.797 1 97.88 165 PHE B C 1
ATOM 3613 O O . PHE B 1 165 ? 6.691 11.633 22.297 1 97.88 165 PHE B O 1
ATOM 3620 N N . ALA B 1 166 ? 6.84 10.258 20.578 1 98.75 166 ALA B N 1
ATOM 3621 C CA . ALA B 1 166 ? 7.098 11.305 19.594 1 98.75 166 ALA B CA 1
ATOM 3622 C C . ALA B 1 166 ? 5.852 11.602 18.781 1 98.75 166 ALA B C 1
ATOM 3624 O O . ALA B 1 166 ? 4.961 10.758 18.656 1 98.75 166 ALA B O 1
ATOM 3625 N N . TYR B 1 167 ? 5.742 12.789 18.266 1 98.44 167 TYR B N 1
ATOM 3626 C CA . TYR B 1 167 ? 4.621 13.195 17.422 1 98.44 167 TYR B CA 1
ATOM 3627 C C . TYR B 1 167 ? 4.621 12.438 16.109 1 98.44 167 TYR B C 1
ATOM 3629 O O . TYR B 1 167 ? 3.57 12 15.633 1 98.44 167 TYR B O 1
ATOM 3637 N N . SER B 1 168 ? 5.777 12.289 15.492 1 98.75 168 SER B N 1
ATOM 3638 C CA . SER B 1 168 ? 5.945 11.578 14.234 1 98.75 168 SER B CA 1
ATOM 3639 C C . SER B 1 168 ? 7.41 11.258 13.969 1 98.75 168 SER B C 1
ATOM 3641 O O . SER B 1 168 ? 8.242 11.328 14.875 1 98.75 168 SER B O 1
ATOM 3643 N N . ALA B 1 169 ? 7.707 10.766 12.781 1 98.94 169 ALA B N 1
ATOM 3644 C CA . ALA B 1 169 ? 9.07 10.445 12.375 1 98.94 169 ALA B CA 1
ATOM 3645 C C . ALA B 1 169 ? 9.516 11.32 11.203 1 98.94 169 ALA B C 1
ATOM 3647 O O . ALA B 1 169 ? 8.695 11.703 10.359 1 98.94 169 ALA B O 1
ATOM 3648 N N . VAL B 1 170 ? 10.742 11.68 11.195 1 98.94 170 VAL B N 1
ATOM 3649 C CA . VAL B 1 170 ? 11.422 12.219 10.023 1 98.94 170 VAL B CA 1
ATOM 3650 C C . VAL B 1 170 ? 12.078 11.086 9.234 1 98.94 170 VAL B C 1
ATOM 3652 O O . VAL B 1 170 ? 12.859 10.305 9.789 1 98.94 170 VAL B O 1
ATOM 3655 N N . LEU B 1 171 ? 11.812 11.023 7.988 1 98.94 171 LEU B N 1
ATOM 3656 C CA . LEU B 1 171 ? 12.242 9.875 7.188 1 98.94 171 LEU B CA 1
ATOM 3657 C C . LEU B 1 171 ? 13.453 10.234 6.336 1 98.94 171 LEU B C 1
ATOM 3659 O O . LEU B 1 171 ? 13.547 11.352 5.82 1 98.94 171 LEU B O 1
ATOM 3663 N N . PHE B 1 172 ? 14.328 9.297 6.199 1 98.94 172 PHE B N 1
ATOM 3664 C CA . PHE B 1 172 ? 15.539 9.453 5.395 1 98.94 172 PHE B CA 1
ATOM 3665 C C . PHE B 1 172 ? 15.641 8.344 4.355 1 98.94 172 PHE B C 1
ATOM 3667 O O . PHE B 1 172 ? 15.539 7.16 4.691 1 98.94 172 PHE B O 1
ATOM 3674 N N . ARG B 1 173 ? 15.75 8.672 3.129 1 98.38 173 ARG B N 1
ATOM 3675 C CA . ARG B 1 173 ? 16.016 7.746 2.027 1 98.38 173 ARG B CA 1
ATOM 3676 C C . ARG B 1 173 ? 17.438 7.887 1.521 1 98.38 173 ARG B C 1
ATOM 3678 O O . ARG B 1 173 ? 17.828 8.938 1.01 1 98.38 173 ARG B O 1
ATOM 3685 N N . ASP B 1 174 ? 18.25 6.828 1.677 1 96.25 174 ASP B N 1
ATOM 3686 C CA . ASP B 1 174 ? 19.656 6.852 1.295 1 96.25 174 ASP B CA 1
ATOM 3687 C C . ASP B 1 174 ? 20.375 8.055 1.899 1 96.25 174 ASP B C 1
ATOM 3689 O O . ASP B 1 174 ? 21.094 8.773 1.199 1 96.25 174 ASP B O 1
ATOM 3693 N N . GLY B 1 175 ? 20.031 8.383 3.076 1 98 175 GLY B N 1
ATOM 3694 C CA . GLY B 1 175 ? 20.703 9.422 3.844 1 98 175 GLY B CA 1
ATOM 3695 C C . GLY B 1 175 ? 20.109 10.805 3.613 1 98 175 GLY B C 1
ATOM 3696 O O . GLY B 1 175 ? 20.5 11.766 4.281 1 98 175 GLY B O 1
ATOM 3697 N N . ILE B 1 176 ? 19.188 10.914 2.662 1 98.81 176 ILE B N 1
ATOM 3698 C CA . ILE B 1 176 ? 18.562 12.195 2.33 1 98.81 176 ILE B CA 1
ATOM 3699 C C . ILE B 1 176 ? 17.219 12.305 3.033 1 98.81 176 ILE B C 1
ATOM 3701 O O . ILE B 1 176 ? 16.391 11.383 2.971 1 98.81 176 ILE B O 1
ATOM 3705 N N . CYS B 1 177 ? 16.953 13.422 3.711 1 98.94 177 CYS B N 1
ATOM 3706 C CA . CYS B 1 177 ? 15.68 13.68 4.363 1 98.94 177 CYS B CA 1
ATOM 3707 C C . CYS B 1 177 ? 14.562 13.852 3.338 1 98.94 177 CYS B C 1
ATOM 3709 O O . CYS B 1 177 ? 14.68 14.664 2.42 1 98.94 177 CYS B O 1
ATOM 3711 N N . THR B 1 178 ? 13.578 13.086 3.418 1 98.88 178 THR B N 1
ATOM 3712 C CA . THR B 1 178 ? 12.438 13.234 2.518 1 98.88 178 THR B CA 1
ATOM 3713 C C . THR B 1 178 ? 11.328 14.047 3.18 1 98.88 178 THR B C 1
ATOM 3715 O O . THR B 1 178 ? 11.273 15.266 3.037 1 98.88 178 THR B O 1
ATOM 3718 N N . GLU B 1 179 ? 10.547 13.422 4.023 1 98.88 179 GLU B N 1
ATOM 3719 C CA . GLU B 1 179 ? 9.469 14.055 4.777 1 98.88 179 GLU B CA 1
ATOM 3720 C C . GLU B 1 179 ? 9.133 13.266 6.035 1 98.88 179 GLU B C 1
ATOM 3722 O O . GLU B 1 179 ? 9.945 12.461 6.5 1 98.88 179 GLU B O 1
ATOM 3727 N N . GLY B 1 180 ? 8.055 13.672 6.754 1 98.88 180 GLY B N 1
ATOM 3728 C CA . GLY B 1 180 ? 7.605 12.938 7.922 1 98.88 180 GLY B CA 1
ATOM 3729 C C . GLY B 1 180 ? 6.812 11.688 7.574 1 98.88 180 GLY B C 1
ATOM 3730 O O . GLY B 1 180 ? 6.48 11.461 6.41 1 98.88 180 GLY B O 1
ATOM 3731 N N . ALA B 1 181 ? 6.496 10.867 8.531 1 98.81 181 ALA B N 1
ATOM 3732 C CA . ALA B 1 181 ? 5.699 9.664 8.312 1 98.81 181 ALA B CA 1
ATOM 3733 C C . ALA B 1 181 ? 4.328 10.016 7.734 1 98.81 181 ALA B C 1
ATOM 3735 O O . ALA B 1 181 ? 3.773 9.25 6.938 1 98.81 181 ALA B O 1
ATOM 3736 N N . THR B 1 182 ? 3.771 11.141 8.156 1 98.5 182 THR B N 1
ATOM 3737 C CA . THR B 1 182 ? 2.447 11.57 7.727 1 98.5 182 THR B CA 1
ATOM 3738 C C . THR B 1 182 ? 2.412 13.078 7.508 1 98.5 182 THR B C 1
ATOM 3740 O O . THR B 1 182 ? 1.379 13.719 7.719 1 98.5 182 THR B O 1
ATOM 3743 N N . SER B 1 183 ? 3.57 13.695 7.23 1 98.81 183 SER B N 1
ATOM 3744 C CA . SER B 1 183 ? 3.74 15.141 7.125 1 98.81 183 SER B CA 1
ATOM 3745 C C . SER B 1 183 ? 4.918 15.492 6.219 1 98.81 183 SER B C 1
ATOM 3747 O O . SER B 1 183 ? 5.59 14.602 5.695 1 98.81 183 SER B O 1
ATOM 3749 N N . ASN B 1 184 ? 5.109 16.766 5.93 1 98.94 184 ASN B N 1
ATOM 3750 C CA . ASN B 1 184 ? 6.34 17.266 5.32 1 98.94 184 ASN B CA 1
ATOM 3751 C C . ASN B 1 184 ? 7.293 17.828 6.363 1 98.94 184 ASN B C 1
ATOM 3753 O O . ASN B 1 184 ? 6.922 18 7.523 1 98.94 184 ASN B O 1
ATOM 3757 N N . VAL B 1 185 ? 8.555 18.078 5.953 1 98.94 185 VAL B N 1
ATOM 3758 C CA . VAL B 1 185 ? 9.57 18.562 6.887 1 98.94 185 VAL B CA 1
ATOM 3759 C C . VAL B 1 185 ? 10.273 19.781 6.301 1 98.94 185 VAL B C 1
ATOM 3761 O O . VAL B 1 185 ? 10.555 19.828 5.102 1 98.94 185 VAL B O 1
ATOM 3764 N N . PHE B 1 186 ? 10.5 20.719 7.129 1 98.94 186 PHE B N 1
ATOM 3765 C CA . PHE B 1 186 ? 11.312 21.891 6.82 1 98.94 186 PHE B CA 1
ATOM 3766 C C . PHE B 1 186 ? 12.445 22.031 7.82 1 98.94 186 PHE B C 1
ATOM 3768 O O . PHE B 1 186 ? 12.305 21.656 8.992 1 98.94 186 PHE B O 1
ATOM 3775 N N . ALA B 1 187 ? 13.508 22.562 7.363 1 98.94 187 ALA B N 1
ATOM 3776 C CA . ALA B 1 187 ? 14.648 22.938 8.203 1 98.94 187 ALA B CA 1
ATOM 3777 C C . ALA B 1 187 ? 15.016 24.406 8.016 1 98.94 187 ALA B C 1
ATOM 3779 O O . ALA B 1 187 ? 14.875 24.953 6.918 1 98.94 187 ALA B O 1
ATOM 3780 N N . VAL B 1 188 ? 15.438 25.047 9.094 1 98.94 188 VAL B N 1
ATOM 3781 C CA . VAL B 1 188 ? 15.992 26.391 9.031 1 98.94 188 VAL B CA 1
ATOM 3782 C C . VAL B 1 188 ? 17.484 26.359 9.352 1 98.94 188 VAL B C 1
ATOM 3784 O O . VAL B 1 188 ? 17.891 25.75 10.352 1 98.94 188 VAL B O 1
ATOM 3787 N N . LYS B 1 189 ? 18.219 26.891 8.516 1 98.75 189 LYS B N 1
ATOM 3788 C CA . LYS B 1 189 ? 19.656 27.062 8.742 1 98.75 189 LYS B CA 1
ATOM 3789 C C . LYS B 1 189 ? 20.109 28.469 8.336 1 98.75 189 LYS B C 1
ATOM 3791 O O . LYS B 1 189 ? 19.891 28.891 7.195 1 98.75 189 LYS B O 1
ATOM 3796 N N . ASP B 1 190 ? 20.656 29.203 9.273 1 97.88 190 ASP B N 1
ATOM 3797 C CA . ASP B 1 190 ? 21.156 30.547 9.039 1 97.88 190 ASP B CA 1
ATOM 3798 C C . ASP B 1 190 ? 20.078 31.453 8.453 1 97.88 190 ASP B C 1
ATOM 3800 O O . ASP B 1 190 ? 20.328 32.188 7.484 1 97.88 190 ASP B O 1
ATOM 3804 N N . GLY B 1 191 ? 18.922 31.281 8.914 1 97.88 191 GLY B N 1
ATOM 3805 C CA . GLY B 1 191 ? 17.812 32.156 8.555 1 97.88 191 GLY B CA 1
ATOM 3806 C C . GLY B 1 191 ? 17.141 31.766 7.254 1 97.88 191 GLY B C 1
ATOM 3807 O O . GLY B 1 191 ? 16.141 32.375 6.855 1 97.88 191 GLY B O 1
ATOM 3808 N N . ILE B 1 192 ? 17.719 30.719 6.633 1 98.62 192 ILE B N 1
ATOM 3809 C CA . ILE B 1 192 ? 17.172 30.25 5.359 1 98.62 192 ILE B CA 1
ATOM 3810 C C . ILE B 1 192 ? 16.344 29 5.582 1 98.62 192 ILE B C 1
ATOM 3812 O O . ILE B 1 192 ? 16.734 28.109 6.336 1 98.62 192 ILE B O 1
ATOM 3816 N N . LEU B 1 193 ? 15.188 28.969 4.926 1 98.88 193 LEU B N 1
ATOM 3817 C CA . LEU B 1 193 ? 14.266 27.828 5.004 1 98.88 193 LEU B CA 1
ATOM 3818 C C . LEU B 1 193 ? 14.586 26.812 3.92 1 98.88 193 LEU B C 1
ATOM 3820 O O . LEU B 1 193 ? 14.781 27.172 2.758 1 98.88 193 LEU B O 1
ATOM 3824 N N . TYR B 1 194 ? 14.688 25.531 4.34 1 98.94 194 TYR B N 1
ATOM 3825 C CA . TYR B 1 194 ? 14.969 24.438 3.416 1 98.94 194 TYR B CA 1
ATOM 3826 C C . TYR B 1 194 ? 13.883 23.375 3.479 1 98.94 194 TYR B C 1
ATOM 3828 O O . TYR B 1 194 ? 13.352 23.078 4.555 1 98.94 194 TYR B O 1
ATOM 3836 N N . THR B 1 195 ? 13.539 22.781 2.367 1 98.88 195 THR B N 1
ATOM 3837 C CA . THR B 1 195 ? 12.695 21.594 2.299 1 98.88 195 THR B CA 1
ATOM 3838 C C . THR B 1 195 ? 13.023 20.766 1.066 1 98.88 195 THR B C 1
ATOM 3840 O O . THR B 1 195 ? 13.602 21.266 0.103 1 98.88 195 THR B O 1
ATOM 3843 N N . HIS B 1 196 ? 12.781 19.531 1.157 1 98.88 196 HIS B N 1
ATOM 3844 C CA . HIS B 1 196 ? 13.008 18.641 0.035 1 98.88 196 HIS B CA 1
ATOM 3845 C C . HIS B 1 196 ? 12.227 19.078 -1.196 1 98.88 196 HIS B C 1
ATOM 3847 O O . HIS B 1 196 ? 11.07 19.484 -1.087 1 98.88 196 HIS B O 1
ATOM 3853 N N . PRO B 1 197 ? 12.875 19.016 -2.438 1 98.56 197 PRO B N 1
ATOM 3854 C CA . PRO B 1 197 ? 12.086 19.312 -3.635 1 98.56 197 PRO B CA 1
ATOM 3855 C C . PRO B 1 197 ? 10.844 18.438 -3.758 1 98.56 197 PRO B C 1
ATOM 3857 O O . PRO B 1 197 ? 10.883 17.25 -3.422 1 98.56 197 PRO B O 1
ATOM 3860 N N . ALA B 1 198 ? 9.734 19.031 -4.293 1 97.75 198 ALA B N 1
ATOM 3861 C CA . ALA B 1 198 ? 8.477 18.297 -4.445 1 97.75 198 ALA B CA 1
ATOM 3862 C C . ALA B 1 198 ? 8.547 17.344 -5.633 1 97.75 198 ALA B C 1
ATOM 3864 O O . ALA B 1 198 ? 7.816 17.516 -6.617 1 97.75 198 ALA B O 1
ATOM 3865 N N . ASP B 1 199 ? 9.32 16.312 -5.555 1 98.06 199 ASP B N 1
ATOM 3866 C CA . ASP B 1 199 ? 9.438 15.289 -6.586 1 98.06 199 ASP B CA 1
ATOM 3867 C C . ASP B 1 199 ? 8.625 14.047 -6.219 1 98.06 199 ASP B C 1
ATOM 3869 O O . ASP B 1 199 ? 7.672 14.133 -5.438 1 98.06 199 ASP B O 1
ATOM 3873 N N . GLU B 1 200 ? 8.898 12.883 -6.809 1 98.25 200 GLU B N 1
ATOM 3874 C CA . GLU B 1 200 ? 8.094 11.68 -6.637 1 98.25 200 GLU B CA 1
ATOM 3875 C C . GLU B 1 200 ? 8.367 11.016 -5.289 1 98.25 200 GLU B C 1
ATOM 3877 O O . GLU B 1 200 ? 7.664 10.086 -4.898 1 98.25 200 GLU B O 1
ATOM 3882 N N . LEU B 1 201 ? 9.344 11.539 -4.5 1 98.25 201 LEU B N 1
ATOM 3883 C CA . LEU B 1 201 ? 9.766 10.867 -3.277 1 98.25 201 LEU B CA 1
ATOM 3884 C C . LEU B 1 201 ? 9.117 11.508 -2.053 1 98.25 201 LEU B C 1
ATOM 3886 O O . LEU B 1 201 ? 9.328 11.047 -0.926 1 98.25 201 LEU B O 1
ATOM 3890 N N . ILE B 1 202 ? 8.328 12.523 -2.186 1 98.75 202 ILE B N 1
ATOM 3891 C CA . ILE B 1 202 ? 7.566 13.094 -1.082 1 98.75 202 ILE B CA 1
ATOM 3892 C C . ILE B 1 202 ? 6.152 13.438 -1.555 1 98.75 202 ILE B C 1
ATOM 3894 O O . ILE B 1 202 ? 5.914 13.586 -2.756 1 98.75 202 ILE B O 1
ATOM 3898 N N . LEU B 1 203 ? 5.234 13.453 -0.653 1 98.81 203 LEU B N 1
ATOM 3899 C CA . LEU B 1 203 ? 3.928 14.031 -0.955 1 98.81 203 LEU B CA 1
ATOM 3900 C C . LEU B 1 203 ? 4.004 15.555 -1.025 1 98.81 203 LEU B C 1
ATOM 3902 O O . LEU B 1 203 ? 4.59 16.188 -0.146 1 98.81 203 LEU B O 1
ATOM 3906 N N . LYS B 1 204 ? 3.518 16.078 -2.09 1 98.19 204 LYS B N 1
ATOM 3907 C CA . LYS B 1 204 ? 3.412 17.531 -2.172 1 98.19 204 LYS B CA 1
ATOM 3908 C C . LYS B 1 204 ? 2.283 18.047 -1.285 1 98.19 204 LYS B C 1
ATOM 3910 O O . LYS B 1 204 ? 1.217 18.422 -1.781 1 98.19 204 LYS B O 1
ATOM 3915 N N . GLY B 1 205 ? 2.549 18.094 0.018 1 98.75 205 GLY B N 1
ATOM 3916 C CA . GLY B 1 205 ? 1.535 18.516 0.972 1 98.75 205 GLY B CA 1
ATOM 3917 C C . GLY B 1 205 ? 0.978 19.891 0.68 1 98.75 205 GLY B C 1
ATOM 3918 O O . GLY B 1 205 ? 1.715 20.797 0.263 1 98.75 205 GLY B O 1
ATOM 3919 N N . ILE B 1 206 ? -0.271 20.047 0.937 1 98.81 206 ILE B N 1
ATOM 3920 C CA . ILE B 1 206 ? -0.915 21.328 0.63 1 98.81 206 ILE B CA 1
ATOM 3921 C C . ILE B 1 206 ? -0.412 22.406 1.59 1 98.81 206 ILE B C 1
ATOM 3923 O O . ILE B 1 206 ? -0.098 23.516 1.171 1 98.81 206 ILE B O 1
ATOM 3927 N N . THR B 1 207 ? -0.304 22.062 2.881 1 98.75 207 THR B N 1
ATOM 3928 C CA . THR B 1 207 ? 0.275 23 3.836 1 98.75 207 THR B CA 1
ATOM 3929 C C . THR B 1 207 ? 1.706 23.359 3.445 1 98.75 207 THR B C 1
ATOM 3931 O O . THR B 1 207 ? 2.102 24.516 3.508 1 98.75 207 THR B O 1
ATOM 3934 N N . ARG B 1 208 ? 2.484 22.359 3.096 1 98.81 208 ARG B N 1
ATOM 3935 C CA . ARG B 1 208 ? 3.83 22.625 2.592 1 98.81 208 ARG B CA 1
ATOM 3936 C C . ARG B 1 208 ? 3.801 23.609 1.435 1 98.81 208 ARG B C 1
ATOM 3938 O O . ARG B 1 208 ? 4.598 24.562 1.398 1 98.81 208 ARG B O 1
ATOM 3945 N N . GLN B 1 209 ? 2.93 23.359 0.456 1 98.62 209 GLN B N 1
ATOM 3946 C CA . GLN B 1 209 ? 2.816 24.234 -0.708 1 98.62 209 GLN B CA 1
ATOM 3947 C C . GLN B 1 209 ? 2.494 25.672 -0.292 1 98.62 209 GLN B C 1
ATOM 3949 O O . GLN B 1 209 ? 3.059 26.625 -0.836 1 98.62 209 GLN B O 1
ATOM 3954 N N . LEU B 1 210 ? 1.617 25.828 0.622 1 98.56 210 LEU B N 1
ATOM 3955 C CA . LEU B 1 210 ? 1.221 27.156 1.076 1 98.56 210 LEU B CA 1
ATOM 3956 C C . LEU B 1 210 ? 2.369 27.844 1.805 1 98.56 210 LEU B C 1
ATOM 3958 O O . LEU B 1 210 ? 2.531 29.062 1.705 1 98.56 210 LEU B O 1
ATOM 3962 N N . VAL B 1 211 ? 3.129 27.062 2.576 1 98.81 211 VAL B N 1
ATOM 3963 C CA . VAL B 1 211 ? 4.309 27.641 3.223 1 98.81 211 VAL B CA 1
ATOM 3964 C C . VAL B 1 211 ? 5.281 28.141 2.164 1 98.81 211 VAL B C 1
ATOM 3966 O O . VAL B 1 211 ? 5.781 29.266 2.262 1 98.81 211 VAL B O 1
ATOM 3969 N N . VAL B 1 212 ? 5.484 27.359 1.109 1 98.69 212 VAL B N 1
ATOM 3970 C CA . VAL B 1 212 ? 6.473 27.656 0.078 1 98.69 212 VAL B CA 1
ATOM 3971 C C . VAL B 1 212 ? 6.012 28.844 -0.757 1 98.69 212 VAL B C 1
ATOM 3973 O O . VAL B 1 212 ? 6.812 29.719 -1.086 1 98.69 212 VAL B O 1
ATOM 3976 N N . THR B 1 213 ? 4.758 28.906 -1.058 1 97.94 213 THR B N 1
ATOM 3977 C CA . THR B 1 213 ? 4.324 29.828 -2.105 1 97.94 213 THR B CA 1
ATOM 3978 C C . THR B 1 213 ? 3.723 31.094 -1.501 1 97.94 213 THR B C 1
ATOM 3980 O O . THR B 1 213 ? 3.623 32.125 -2.174 1 97.94 213 THR B O 1
ATOM 3983 N N . ARG B 1 214 ? 3.287 31.062 -0.261 1 97.69 214 ARG B N 1
ATOM 3984 C CA . ARG B 1 214 ? 2.551 32.188 0.282 1 97.69 214 ARG B CA 1
ATOM 3985 C C . ARG B 1 214 ? 3.148 32.656 1.608 1 97.69 214 ARG B C 1
ATOM 3987 O O . ARG B 1 214 ? 3.596 33.812 1.732 1 97.69 214 ARG B O 1
ATOM 3994 N N . VAL B 1 215 ? 3.287 31.781 2.541 1 98.56 215 VAL B N 1
ATOM 3995 C CA . VAL B 1 215 ? 3.596 32.125 3.922 1 98.56 215 VAL B CA 1
ATOM 3996 C C . VAL B 1 215 ? 5.027 32.656 4.012 1 98.56 215 VAL B C 1
ATOM 3998 O O . VAL B 1 215 ? 5.262 33.75 4.535 1 98.56 215 VAL B O 1
ATOM 4001 N N . ALA B 1 216 ? 5.961 31.859 3.469 1 98.75 216 ALA B N 1
ATOM 4002 C CA . ALA B 1 216 ? 7.367 32.25 3.568 1 98.75 216 ALA B CA 1
ATOM 4003 C C . ALA B 1 216 ? 7.641 33.531 2.814 1 98.75 216 ALA B C 1
ATOM 4005 O O . ALA B 1 216 ? 8.25 34.469 3.355 1 98.75 216 ALA B O 1
ATOM 4006 N N . PRO B 1 217 ? 7.164 33.656 1.564 1 98.31 217 PRO B N 1
ATOM 4007 C CA . PRO B 1 217 ? 7.379 34.906 0.853 1 98.31 217 PRO B CA 1
ATOM 4008 C C . PRO B 1 217 ? 6.777 36.125 1.586 1 98.31 217 PRO B C 1
ATOM 4010 O O . PRO B 1 217 ? 7.414 37.156 1.681 1 98.31 217 PRO B O 1
ATOM 4013 N N . THR B 1 218 ? 5.602 35.969 2.098 1 97.56 218 THR B N 1
ATOM 4014 C CA . THR B 1 218 ? 4.934 37.031 2.811 1 97.56 218 THR B CA 1
ATOM 4015 C C . THR B 1 218 ? 5.719 37.438 4.062 1 97.56 218 THR B C 1
ATOM 4017 O O . THR B 1 218 ? 5.77 38.594 4.434 1 97.56 218 THR B O 1
ATOM 4020 N N . ALA B 1 219 ? 6.32 36.469 4.699 1 98.12 219 ALA B N 1
ATOM 4021 C CA . ALA B 1 219 ? 7.062 36.688 5.938 1 98.12 219 ALA B CA 1
ATOM 4022 C C . ALA B 1 219 ? 8.477 37.188 5.656 1 98.12 219 ALA B C 1
ATOM 4024 O O . ALA B 1 219 ? 9.211 37.562 6.578 1 98.12 219 ALA B O 1
ATOM 4025 N N . GLY B 1 220 ? 8.852 37.188 4.422 1 98.25 220 GLY B N 1
ATOM 4026 C CA . GLY B 1 220 ? 10.188 37.625 4.047 1 98.25 220 GLY B CA 1
ATOM 4027 C C . GLY B 1 220 ? 11.258 36.594 4.379 1 98.25 220 GLY B C 1
ATOM 4028 O O . GLY B 1 220 ? 12.391 36.938 4.691 1 98.25 220 GLY B O 1
ATOM 4029 N N . VAL B 1 221 ? 10.891 35.375 4.457 1 98.62 221 VAL B N 1
ATOM 4030 C CA . VAL B 1 221 ? 11.828 34.281 4.742 1 98.62 221 VAL B CA 1
ATOM 4031 C C . VAL B 1 221 ? 12.297 33.656 3.436 1 98.62 221 VAL B C 1
ATOM 4033 O O . VAL B 1 221 ? 11.477 33.188 2.639 1 98.62 221 VAL B O 1
ATOM 4036 N N . SER B 1 222 ? 13.602 33.656 3.195 1 98.56 222 SER B N 1
ATOM 4037 C CA . SER B 1 222 ? 14.148 33 2.014 1 98.56 222 SER B CA 1
ATOM 4038 C C . SER B 1 222 ? 13.977 31.5 2.09 1 98.56 222 SER B C 1
ATOM 4040 O O . SER B 1 222 ? 14.141 30.906 3.156 1 98.56 222 SER B O 1
ATOM 4042 N N . LEU B 1 223 ? 13.625 30.922 0.968 1 98.56 223 LEU B N 1
ATOM 4043 C CA . LEU B 1 223 ? 13.352 29.484 0.917 1 98.56 223 LEU B CA 1
ATOM 4044 C C . LEU B 1 223 ? 14.102 28.828 -0.235 1 98.56 223 LEU B C 1
ATOM 4046 O O . LEU B 1 223 ? 14.148 29.375 -1.342 1 98.56 223 LEU B O 1
ATOM 4050 N N . ILE B 1 224 ? 14.781 27.688 -0.016 1 98.69 224 ILE B N 1
ATOM 4051 C CA . ILE B 1 224 ? 15.461 26.875 -1.02 1 98.69 224 ILE B CA 1
ATOM 4052 C C . ILE B 1 224 ? 14.914 25.453 -0.991 1 98.69 224 ILE B C 1
ATOM 4054 O O . ILE B 1 224 ? 14.945 24.797 0.049 1 98.69 224 ILE B O 1
ATOM 4058 N N . GLU B 1 225 ? 14.32 24.984 -2.092 1 98.69 225 GLU B N 1
ATOM 4059 C CA . GLU B 1 225 ? 14.008 23.578 -2.248 1 98.69 225 GLU B CA 1
ATOM 4060 C C . GLU B 1 225 ? 15.227 22.781 -2.703 1 98.69 225 GLU B C 1
ATOM 4062 O O . GLU B 1 225 ? 15.633 22.859 -3.865 1 98.69 225 GLU B O 1
ATOM 4067 N N . LYS B 1 226 ? 15.727 22.031 -1.768 1 98.5 226 LYS B N 1
ATOM 4068 C CA . LYS B 1 226 ? 16.953 21.266 -2.016 1 98.5 226 LYS B CA 1
ATOM 4069 C C . LYS B 1 226 ? 17.016 20.031 -1.115 1 98.5 226 LYS B C 1
ATOM 4071 O O . LYS B 1 226 ? 16.547 20.062 0.023 1 98.5 226 LYS B O 1
ATOM 4076 N N . GLU B 1 227 ? 17.625 19.031 -1.705 1 98.69 227 GLU B N 1
ATOM 4077 C CA . GLU B 1 227 ? 17.906 17.859 -0.866 1 98.69 227 GLU B CA 1
ATOM 4078 C C . GLU B 1 227 ? 18.906 18.203 0.23 1 98.69 227 GLU B C 1
ATOM 4080 O O . GLU B 1 227 ? 19.875 18.938 -0.006 1 98.69 227 GLU B O 1
ATOM 4085 N N . PHE B 1 228 ? 18.641 17.719 1.402 1 98.75 228 PHE B N 1
ATOM 4086 C CA . PHE B 1 228 ? 19.594 17.828 2.492 1 98.75 228 PHE B CA 1
ATOM 4087 C C . PHE B 1 228 ? 19.672 16.531 3.293 1 98.75 228 PHE B C 1
ATOM 4089 O O . PHE B 1 228 ? 18.672 15.82 3.402 1 98.75 228 PHE B O 1
ATOM 4096 N N . ASP B 1 229 ? 20.859 16.234 3.803 1 98.69 229 ASP B N 1
ATOM 4097 C CA . ASP B 1 229 ? 21.109 14.922 4.391 1 98.69 229 ASP B CA 1
ATOM 4098 C C . ASP B 1 229 ? 20.984 14.969 5.91 1 98.69 229 ASP B C 1
ATOM 4100 O O . ASP B 1 229 ? 20.609 15.992 6.477 1 98.69 229 ASP B O 1
ATOM 4104 N N . ARG B 1 230 ? 21.25 13.906 6.504 1 98.56 230 ARG B N 1
ATOM 4105 C CA . ARG B 1 230 ? 21.125 13.734 7.945 1 98.56 230 ARG B CA 1
ATOM 4106 C C . ARG B 1 230 ? 21.984 14.742 8.695 1 98.56 230 ARG B C 1
ATOM 4108 O O . ARG B 1 230 ? 21.547 15.305 9.703 1 98.56 230 ARG B O 1
ATOM 4115 N N . GLU B 1 231 ? 23.141 14.969 8.234 1 98.44 231 GLU B N 1
ATOM 4116 C CA . GLU B 1 231 ? 24.031 15.93 8.883 1 98.44 231 GLU B CA 1
ATOM 4117 C C . GLU B 1 231 ? 23.422 17.328 8.891 1 98.44 231 GLU B C 1
ATOM 4119 O O . GLU B 1 231 ? 23.484 18.031 9.898 1 98.44 231 GLU B O 1
ATOM 4124 N N . PHE B 1 232 ? 22.906 17.672 7.754 1 98.81 232 PHE B N 1
ATOM 4125 C CA . PHE B 1 232 ? 22.234 18.969 7.66 1 98.81 232 PHE B CA 1
ATOM 4126 C C . PHE B 1 232 ? 21.094 19.062 8.664 1 98.81 232 PHE B C 1
ATOM 4128 O O . PHE B 1 232 ? 20.938 20.078 9.344 1 98.81 232 PHE B O 1
ATOM 4135 N N . VAL B 1 233 ? 20.297 18.031 8.844 1 98.88 233 VAL B N 1
ATOM 4136 C CA . VAL B 1 233 ? 19.172 18 9.766 1 98.88 233 VAL B CA 1
ATOM 4137 C C . VAL B 1 233 ? 19.656 18.109 11.203 1 98.88 233 VAL B C 1
ATOM 4139 O O . VAL B 1 233 ? 19.109 18.875 12 1 98.88 233 VAL B O 1
ATOM 4142 N N . ASP B 1 234 ? 20.734 17.422 11.492 1 98.12 234 ASP B N 1
ATOM 4143 C CA . ASP B 1 234 ? 21.266 17.406 12.844 1 98.12 234 ASP B CA 1
ATOM 4144 C C . ASP B 1 234 ? 21.844 18.766 13.227 1 98.12 234 ASP B C 1
ATOM 4146 O O . ASP B 1 234 ? 21.922 19.109 14.414 1 98.12 234 ASP B O 1
ATOM 4150 N N . ASN B 1 235 ? 22.156 19.547 12.219 1 98.25 235 ASN B N 1
ATOM 4151 C CA . ASN B 1 235 ? 22.781 20.844 12.461 1 98.25 235 ASN B CA 1
ATOM 4152 C C . ASN B 1 235 ? 21.797 21.984 12.18 1 98.25 235 ASN B C 1
ATOM 4154 O O . ASN B 1 235 ? 22.188 23.156 12.203 1 98.25 235 ASN B O 1
ATOM 4158 N N . ALA B 1 236 ? 20.609 21.703 11.867 1 98.75 236 ALA B N 1
ATOM 4159 C CA . ALA B 1 236 ? 19.609 22.734 11.602 1 98.75 236 ALA B CA 1
ATOM 4160 C C . ALA B 1 236 ? 19.344 23.578 12.844 1 98.75 236 ALA B C 1
ATOM 4162 O O . ALA B 1 236 ? 19.344 23.062 13.961 1 98.75 236 ALA B O 1
ATOM 4163 N N . ASP B 1 237 ? 19.078 24.875 12.641 1 98.88 237 ASP B N 1
ATOM 4164 C CA . ASP B 1 237 ? 18.703 25.766 13.742 1 98.88 237 ASP B CA 1
ATOM 4165 C C . ASP B 1 237 ? 17.266 25.5 14.203 1 98.88 237 ASP B C 1
ATOM 4167 O O . ASP B 1 237 ? 16.953 25.656 15.383 1 98.88 237 ASP B O 1
ATOM 4171 N N . GLU B 1 238 ? 16.391 25.219 13.328 1 98.94 238 GLU B N 1
ATOM 4172 C CA . GLU B 1 238 ? 14.984 24.891 13.57 1 98.94 238 GLU B CA 1
ATOM 4173 C C . GLU B 1 238 ? 14.508 23.781 12.641 1 98.94 238 GLU B C 1
ATOM 4175 O O . GLU B 1 238 ? 15.023 23.625 11.531 1 98.94 238 GLU B O 1
ATOM 4180 N N . LEU B 1 239 ? 13.609 22.984 13.078 1 98.94 239 LEU B N 1
ATOM 4181 C CA . LEU B 1 239 ? 12.891 21.969 12.312 1 98.94 239 LEU B CA 1
ATOM 4182 C C . LEU B 1 239 ? 11.391 22.062 12.57 1 98.94 239 LEU B C 1
ATOM 4184 O O . LEU B 1 239 ? 10.961 22.359 13.688 1 98.94 239 LEU B O 1
ATOM 4188 N N . PHE B 1 240 ? 10.602 21.766 11.57 1 99 240 PHE B N 1
ATOM 4189 C CA . PHE B 1 240 ? 9.172 21.641 11.828 1 99 240 PHE B CA 1
ATOM 4190 C C . PHE B 1 240 ? 8.508 20.734 10.797 1 99 240 PHE B C 1
ATOM 4192 O O . PHE B 1 240 ? 9.023 20.562 9.695 1 99 240 PHE B O 1
ATOM 4199 N N . PHE B 1 241 ? 7.391 20.141 11.164 1 98.94 241 PHE B N 1
ATOM 4200 C CA . PHE B 1 241 ? 6.484 19.422 10.273 1 98.94 241 PHE B CA 1
ATOM 4201 C C . PHE B 1 241 ? 5.43 20.375 9.711 1 98.94 241 PHE B C 1
ATOM 4203 O O . PHE B 1 241 ? 5.156 21.422 10.289 1 98.94 241 PHE B O 1
ATOM 4210 N N . THR B 1 242 ? 4.879 20 8.586 1 98.88 242 THR B N 1
ATOM 4211 C CA . THR B 1 242 ? 3.607 20.562 8.141 1 98.88 242 THR B CA 1
ATOM 4212 C C . THR B 1 242 ? 2.605 19.453 7.828 1 98.88 242 THR B C 1
ATOM 4214 O O . THR B 1 242 ? 2.975 18.406 7.277 1 98.88 242 THR B O 1
ATOM 4217 N N . ASP B 1 243 ? 1.406 19.578 8.242 1 98.38 243 ASP B N 1
ATOM 4218 C CA . ASP B 1 243 ? 0.304 18.719 7.832 1 98.38 243 ASP B CA 1
ATOM 4219 C C . ASP B 1 243 ? -1.024 19.469 7.859 1 98.38 243 ASP B C 1
ATOM 4221 O O . ASP B 1 243 ? -1.078 20.625 8.266 1 98.38 243 ASP B O 1
ATOM 4225 N N . THR B 1 244 ? -2.008 18.875 7.332 1 97.88 244 THR B N 1
ATOM 4226 C CA . THR B 1 244 ? -3.297 19.5 7.082 1 97.88 244 THR B CA 1
ATOM 4227 C C . THR B 1 244 ? -3.957 19.922 8.391 1 97.88 244 THR B C 1
ATOM 4229 O O . THR B 1 244 ? -4.547 21 8.477 1 97.88 244 THR B O 1
ATOM 4232 N N . ILE B 1 245 ? -3.873 19.156 9.422 1 97.31 245 ILE B N 1
ATOM 4233 C CA . ILE B 1 245 ? -4.605 19.391 10.664 1 97.31 245 ILE B CA 1
ATOM 4234 C C . ILE B 1 245 ? -3.771 20.266 11.586 1 97.31 245 ILE B C 1
ATOM 4236 O O . ILE B 1 245 ? -4.246 21.297 12.07 1 97.31 245 ILE B O 1
ATOM 4240 N N . GLY B 1 246 ? -2.545 19.984 11.719 1 97.38 246 GLY B N 1
ATOM 4241 C CA . GLY B 1 246 ? -1.695 20.641 12.695 1 97.38 246 GLY B CA 1
ATOM 4242 C C . GLY B 1 246 ? -1.072 21.922 12.172 1 97.38 246 GLY B C 1
ATOM 4243 O O . GLY B 1 246 ? -0.605 22.75 12.953 1 97.38 246 GLY B O 1
ATOM 4244 N N . GLY B 1 247 ? -1.103 22.094 10.812 1 98.38 247 GLY B N 1
ATOM 4245 C CA . GLY B 1 247 ? -0.414 23.25 10.25 1 98.38 247 GLY B CA 1
ATOM 4246 C C . GLY B 1 247 ? 1.097 23.141 10.344 1 98.38 247 GLY B C 1
ATOM 4247 O O . GLY B 1 247 ? 1.687 22.172 9.875 1 98.38 247 GLY B O 1
ATOM 4248 N N . ILE B 1 248 ? 1.691 24.172 10.875 1 98.88 248 ILE B N 1
ATOM 4249 C CA . ILE B 1 248 ? 3.133 24.172 11.102 1 98.88 248 ILE B CA 1
ATOM 4250 C C . ILE B 1 248 ? 3.434 23.734 12.531 1 98.88 248 ILE B C 1
ATOM 4252 O O . ILE B 1 248 ? 3 24.375 13.492 1 98.88 248 ILE B O 1
ATOM 4256 N N . ILE B 1 249 ? 4.199 22.656 12.727 1 98.94 249 ILE B N 1
ATOM 4257 C CA . ILE B 1 249 ? 4.426 22 14.008 1 98.94 249 ILE B CA 1
ATOM 4258 C C . ILE B 1 249 ? 5.922 21.984 14.32 1 98.94 249 ILE B C 1
ATOM 4260 O O . ILE B 1 249 ? 6.648 21.109 13.82 1 98.94 249 ILE B O 1
ATOM 4264 N N . PRO B 1 250 ? 6.363 22.859 15.195 1 98.94 250 PRO B N 1
ATOM 4265 C CA . PRO B 1 250 ? 7.793 22.906 15.5 1 98.94 250 PRO B CA 1
ATOM 4266 C C . PRO B 1 250 ? 8.305 21.594 16.094 1 98.94 250 PRO B C 1
ATOM 4268 O O . PRO B 1 250 ? 7.613 20.969 16.906 1 98.94 250 PRO B O 1
ATOM 4271 N N . ILE B 1 251 ? 9.469 21.156 15.672 1 98.94 251 ILE B N 1
ATOM 4272 C CA . ILE B 1 251 ? 10.172 20.031 16.281 1 98.94 251 ILE B CA 1
ATOM 4273 C C . ILE B 1 251 ? 11.266 20.547 17.203 1 98.94 251 ILE B C 1
ATOM 4275 O O . ILE B 1 251 ? 12.203 21.219 16.766 1 98.94 251 ILE B O 1
ATOM 4279 N N . ILE B 1 252 ? 11.18 20.203 18.453 1 98.88 252 ILE B N 1
ATOM 4280 C CA . ILE B 1 252 ? 12.141 20.766 19.391 1 98.88 252 ILE B CA 1
ATOM 4281 C C . ILE B 1 252 ? 13.133 19.703 19.828 1 98.88 252 ILE B C 1
ATOM 4283 O O . ILE B 1 252 ? 14.172 20.016 20.406 1 98.88 252 ILE B O 1
ATOM 4287 N N . LYS B 1 253 ? 12.75 18.438 19.625 1 98.81 253 LYS B N 1
ATOM 4288 C CA . LYS B 1 253 ? 13.648 17.312 19.891 1 98.81 253 LYS B CA 1
ATOM 4289 C C . LYS B 1 253 ? 13.586 16.281 18.75 1 98.81 253 LYS B C 1
ATOM 4291 O O . LYS B 1 253 ? 12.5 15.898 18.312 1 98.81 253 LYS B O 1
ATOM 4296 N N . LEU B 1 254 ? 14.727 15.891 18.281 1 98.88 254 LEU B N 1
ATOM 4297 C CA . LEU B 1 254 ? 14.875 14.805 17.312 1 98.88 254 LEU B CA 1
ATOM 4298 C C . LEU B 1 254 ? 15.828 13.742 17.844 1 98.88 254 LEU B C 1
ATOM 4300 O O . LEU B 1 254 ? 16.984 14.039 18.188 1 98.88 254 LEU B O 1
ATOM 4304 N N . ASP B 1 255 ? 15.328 12.516 17.922 1 98.5 255 ASP B N 1
ATOM 4305 C CA . ASP B 1 255 ? 16.125 11.43 18.469 1 98.5 255 ASP B CA 1
ATOM 4306 C C . ASP B 1 255 ? 16.672 11.789 19.859 1 98.5 255 ASP B C 1
ATOM 4308 O O . ASP B 1 255 ? 17.859 11.609 20.109 1 98.5 255 ASP B O 1
ATOM 4312 N N . ARG B 1 256 ? 15.938 12.391 20.672 1 96.56 256 ARG B N 1
ATOM 4313 C CA . ARG B 1 256 ? 16.203 12.727 22.078 1 96.56 256 ARG B CA 1
ATOM 4314 C C . ARG B 1 256 ? 17.25 13.836 22.188 1 96.56 256 ARG B C 1
ATOM 4316 O O . ARG B 1 256 ? 17.672 14.195 23.281 1 96.56 256 ARG B O 1
ATOM 4323 N N . GLN B 1 257 ? 17.609 14.383 21.094 1 98.38 257 GLN B N 1
ATOM 4324 C CA . GLN B 1 257 ? 18.516 15.523 21.094 1 98.38 257 GLN B CA 1
ATOM 4325 C C . GLN B 1 257 ? 17.766 16.812 20.766 1 98.38 257 GLN B C 1
ATOM 4327 O O . GLN B 1 257 ? 16.891 16.828 19.906 1 98.38 257 GLN B O 1
ATOM 4332 N N . PRO B 1 258 ? 18.141 17.891 21.406 1 98.62 258 PRO B N 1
ATOM 4333 C CA . PRO B 1 258 ? 17.484 19.156 21.094 1 98.62 258 PRO B CA 1
ATOM 4334 C C . PRO B 1 258 ? 17.734 19.609 19.656 1 98.62 258 PRO B C 1
ATOM 4336 O O . PRO B 1 258 ? 18.844 19.422 19.141 1 98.62 258 PRO B O 1
ATOM 4339 N N . VAL B 1 259 ? 16.812 20.109 19.047 1 98.75 259 VAL B N 1
ATOM 4340 C CA . VAL B 1 259 ? 16.984 20.859 17.797 1 98.75 259 VAL B CA 1
ATOM 4341 C C . VAL B 1 259 ?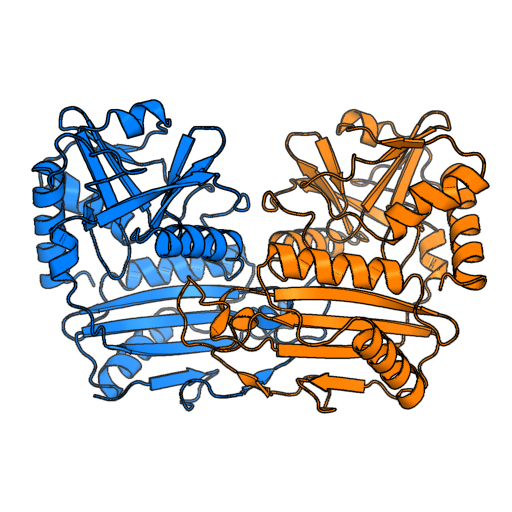 17.406 22.297 18.109 1 98.75 259 VAL B C 1
ATOM 4343 O O . VAL B 1 259 ? 16.703 23 18.828 1 98.75 259 VAL B O 1
ATOM 4346 N N . GLY B 1 260 ? 18.484 22.656 17.5 1 97.94 260 GLY B N 1
ATOM 4347 C CA . GLY B 1 260 ? 19 23.953 17.922 1 97.94 260 GLY B CA 1
ATOM 4348 C C . GLY B 1 260 ? 19.188 24.062 19.422 1 97.94 260 GLY B C 1
ATOM 4349 O O . GLY B 1 260 ? 19.922 23.25 20.016 1 97.94 260 GLY B O 1
ATOM 4350 N N . ASN B 1 261 ? 18.484 24.953 20.078 1 97.44 261 ASN B N 1
ATOM 4351 C CA . ASN B 1 261 ? 18.609 25.125 21.516 1 97.44 261 ASN B CA 1
ATOM 4352 C C . ASN B 1 261 ? 17.469 24.438 22.266 1 97.44 261 ASN B C 1
ATOM 4354 O O . ASN B 1 261 ? 17.328 24.609 23.469 1 97.44 261 ASN B O 1
ATOM 4358 N N . GLY B 1 262 ? 16.594 23.766 21.562 1 98.25 262 GLY B N 1
ATOM 4359 C CA . GLY B 1 262 ? 15.539 23 22.203 1 98.25 262 GLY B CA 1
ATOM 4360 C C . GLY B 1 262 ? 14.25 23.781 22.359 1 98.25 262 GLY B C 1
ATOM 4361 O O . GLY B 1 262 ? 13.273 23.266 22.906 1 98.25 262 GLY B O 1
ATOM 4362 N N . ASN B 1 263 ? 14.289 24.938 21.859 1 98.25 263 ASN B N 1
ATOM 4363 C CA . ASN B 1 263 ? 13.102 25.781 21.891 1 98.25 263 ASN B CA 1
ATOM 4364 C C . ASN B 1 263 ? 12.562 26.031 20.484 1 98.25 263 ASN B C 1
ATOM 4366 O O . ASN B 1 263 ? 13.266 25.828 19.5 1 98.25 263 ASN B O 1
ATOM 4370 N N . VAL B 1 264 ? 11.352 26.438 20.422 1 98.62 264 VAL B N 1
ATOM 4371 C CA . VAL B 1 264 ? 10.766 26.828 19.141 1 98.62 264 VAL B CA 1
ATOM 4372 C C . VAL B 1 264 ? 11.531 28.031 18.578 1 98.62 264 VAL B C 1
ATOM 4374 O O . VAL B 1 264 ? 11.766 29.016 19.266 1 98.62 264 VAL B O 1
ATOM 4377 N N . GLY B 1 265 ? 11.906 27.938 17.328 1 98.31 265 GLY B N 1
ATOM 4378 C CA . GLY B 1 265 ? 12.734 28.969 16.734 1 98.31 265 GLY B CA 1
ATOM 4379 C C . GLY B 1 265 ? 11.93 30.141 16.203 1 98.31 265 GLY B C 1
ATOM 4380 O O . GLY B 1 265 ? 10.734 30 15.93 1 98.31 265 GLY B O 1
ATOM 4381 N N . PRO B 1 266 ? 12.578 31.266 16.094 1 98.38 266 PRO B N 1
ATOM 4382 C CA . PRO B 1 266 ? 11.875 32.469 15.68 1 98.38 266 PRO B CA 1
ATOM 4383 C C . PRO B 1 266 ? 11.336 32.406 14.25 1 98.38 266 PRO B C 1
ATOM 4385 O O . PRO B 1 266 ? 10.281 32.938 13.945 1 98.38 266 PRO B O 1
ATOM 4388 N N . VAL B 1 267 ? 12.047 31.75 13.359 1 98.81 267 VAL B N 1
ATOM 4389 C CA . VAL B 1 267 ? 11.586 31.641 11.984 1 98.81 267 VAL B CA 1
ATOM 4390 C C . VAL B 1 267 ? 10.336 30.766 11.93 1 98.81 267 VAL B C 1
ATOM 4392 O O . VAL B 1 267 ? 9.344 31.125 11.289 1 98.81 267 VAL B O 1
ATOM 4395 N N . THR B 1 268 ? 10.383 29.609 12.617 1 98.88 268 THR B N 1
ATOM 4396 C CA . THR B 1 268 ? 9.242 28.719 12.672 1 98.88 268 THR B CA 1
ATOM 4397 C C . THR B 1 268 ? 8.023 29.422 13.258 1 98.88 268 THR B C 1
ATOM 4399 O O . THR B 1 268 ? 6.91 29.281 12.742 1 98.88 268 THR B O 1
ATOM 4402 N N . MET B 1 269 ? 8.25 30.172 14.32 1 98.38 269 MET B N 1
ATOM 4403 C CA . MET B 1 269 ? 7.148 30.891 14.961 1 98.38 269 MET B CA 1
ATOM 4404 C C . MET B 1 269 ? 6.547 31.922 14.016 1 98.38 269 MET B C 1
ATOM 4406 O O . MET B 1 269 ? 5.324 32.062 13.938 1 98.38 269 MET B O 1
ATOM 4410 N N . LYS B 1 270 ? 7.434 32.625 13.367 1 98.69 270 LYS B N 1
ATOM 4411 C CA . LYS B 1 270 ? 6.988 33.625 12.398 1 98.69 270 LYS B CA 1
ATOM 4412 C C . LYS B 1 270 ? 6.141 32.969 11.305 1 98.69 270 LYS B C 1
ATOM 4414 O O . LYS B 1 270 ? 5.094 33.5 10.93 1 98.69 270 LYS B O 1
ATOM 4419 N N . LEU B 1 271 ? 6.559 31.875 10.789 1 98.88 271 LEU B N 1
ATOM 4420 C CA . LEU B 1 271 ? 5.84 31.172 9.734 1 98.88 271 LEU B CA 1
ATOM 4421 C C . LEU B 1 271 ? 4.531 30.594 10.258 1 98.88 271 LEU B C 1
ATOM 4423 O O . LEU B 1 271 ? 3.52 30.594 9.555 1 98.88 271 LEU B O 1
ATOM 4427 N N . ARG B 1 272 ? 4.586 30.031 11.469 1 98.69 272 ARG B N 1
ATOM 4428 C CA . ARG B 1 272 ? 3.373 29.5 12.086 1 98.69 272 ARG B CA 1
ATOM 4429 C C . ARG B 1 272 ? 2.309 30.578 12.234 1 98.69 272 ARG B C 1
ATOM 4431 O O . ARG B 1 272 ? 1.141 30.359 11.914 1 98.69 272 ARG B O 1
ATOM 4438 N N . ASP B 1 273 ? 2.688 31.75 12.711 1 98 273 ASP B N 1
ATOM 4439 C CA . ASP B 1 273 ? 1.771 32.875 12.836 1 98 273 ASP B CA 1
ATOM 4440 C C . ASP B 1 273 ? 1.198 33.281 11.477 1 98 273 ASP B C 1
ATOM 4442 O O . ASP B 1 273 ? 0.006 33.562 11.367 1 98 273 ASP B O 1
ATOM 4446 N N . GLY B 1 274 ? 2.098 33.312 10.531 1 98.19 274 GLY B N 1
ATOM 4447 C CA . GLY B 1 274 ? 1.652 33.625 9.18 1 98.19 274 GLY B CA 1
ATOM 4448 C C . GLY B 1 274 ? 0.646 32.625 8.641 1 98.19 274 GLY B C 1
ATOM 4449 O O . GLY B 1 274 ? -0.32 33.031 7.977 1 98.19 274 GLY B O 1
ATOM 4450 N N . TYR B 1 275 ? 0.873 31.391 8.852 1 98.19 275 TYR B N 1
ATOM 4451 C CA . TYR B 1 275 ? -0.037 30.344 8.383 1 98.19 275 TYR B CA 1
ATOM 4452 C C . TYR B 1 275 ? -1.391 30.453 9.078 1 98.19 275 TYR B C 1
ATOM 4454 O O . TYR B 1 275 ? -2.434 30.266 8.445 1 98.19 275 TYR B O 1
ATOM 4462 N N . GLU B 1 276 ? -1.361 30.688 10.352 1 96.5 276 GLU B N 1
ATOM 4463 C CA . GLU B 1 276 ? -2.6 30.828 11.109 1 96.5 276 GLU B CA 1
ATOM 4464 C C . GLU B 1 276 ? -3.414 32.031 10.609 1 96.5 276 GLU B C 1
ATOM 4466 O O . GLU B 1 276 ? -4.645 31.969 10.586 1 96.5 276 GLU B O 1
ATOM 4471 N N . LYS B 1 277 ? -2.711 33.094 10.273 1 96.25 277 LYS B N 1
ATOM 4472 C CA . LYS B 1 277 ? -3.391 34.25 9.688 1 96.25 277 LYS B CA 1
ATOM 4473 C C . LYS B 1 277 ? -4.031 33.875 8.352 1 96.25 277 LYS B C 1
ATOM 4475 O O . LYS B 1 277 ? -5.16 34.281 8.062 1 96.25 277 LYS B O 1
ATOM 4480 N N . LEU B 1 278 ? -3.244 33.156 7.586 1 96.5 278 LEU B N 1
ATOM 4481 C CA . LEU B 1 278 ? -3.758 32.719 6.301 1 96.5 278 LEU B CA 1
ATOM 4482 C C . LEU B 1 278 ? -4.992 31.828 6.488 1 96.5 278 LEU B C 1
ATOM 4484 O O . LEU B 1 278 ? -5.961 31.938 5.734 1 96.5 278 LEU B O 1
ATOM 4488 N N . LEU B 1 279 ? -4.984 30.906 7.43 1 95.44 279 LEU B N 1
ATOM 4489 C CA . LEU B 1 279 ? -6.105 30.047 7.77 1 95.44 279 LEU B CA 1
ATOM 4490 C C . LEU B 1 279 ? -7.332 30.859 8.156 1 95.44 279 LEU B C 1
ATOM 4492 O O . LEU B 1 279 ? -8.445 30.578 7.711 1 95.44 279 LEU B O 1
ATOM 4496 N N . ALA B 1 280 ? -7.133 31.891 8.922 1 93.62 280 ALA B N 1
ATOM 4497 C CA . ALA B 1 280 ? -8.219 32.75 9.391 1 93.62 280 ALA B CA 1
ATOM 4498 C C . ALA B 1 280 ? -8.812 33.562 8.25 1 93.62 280 ALA B C 1
ATOM 4500 O O . ALA B 1 280 ? -10.023 33.812 8.219 1 93.62 280 ALA B O 1
ATOM 4501 N N . GLU B 1 281 ? -7.934 33.938 7.355 1 92.56 281 GLU B N 1
ATOM 4502 C CA . GLU B 1 281 ? -8.383 34.719 6.207 1 92.56 281 GLU B CA 1
ATOM 4503 C C . GLU B 1 281 ? -9.117 33.844 5.199 1 92.56 281 GLU B C 1
ATOM 4505 O O . GLU B 1 281 ? -9.992 34.312 4.477 1 92.56 281 GLU B O 1
ATOM 4510 N N . GLY B 1 282 ? -8.766 32.594 5.219 1 87.56 282 GLY B N 1
ATOM 4511 C CA . GLY B 1 282 ? -9.359 31.641 4.281 1 87.56 282 GLY B CA 1
ATOM 4512 C C . GLY B 1 282 ? -8.656 31.625 2.938 1 87.56 282 GLY B C 1
ATOM 4513 O O . GLY B 1 282 ? -7.887 32.531 2.617 1 87.56 282 GLY B O 1
ATOM 4514 N N . LEU B 1 283 ? -8.602 30.609 2.359 1 80.12 283 LEU B N 1
ATOM 4515 C CA . LEU B 1 283 ? -8.164 30.406 0.982 1 80.12 283 LEU B CA 1
ATOM 4516 C C . LEU B 1 283 ? -9.18 29.594 0.193 1 80.12 283 LEU B C 1
ATOM 4518 O O . LEU B 1 283 ? -9.766 28.641 0.718 1 80.12 283 LEU B O 1
ATOM 4522 N N . ALA B 1 284 ? -9.992 30.406 -0.561 1 62.72 284 ALA B N 1
ATOM 4523 C CA . ALA B 1 284 ? -10.984 29.672 -1.346 1 62.72 284 ALA B CA 1
ATOM 4524 C C . ALA B 1 284 ? -10.312 28.672 -2.279 1 62.72 284 ALA B C 1
ATOM 4526 O O . ALA B 1 284 ? -9.227 28.922 -2.799 1 62.72 284 ALA B O 1
#

Foldseek 3Di:
DAKWKDKPHDTDDVVDPDDDPQFCCNVPLAKFKFKFWQAQLATFPVVVRLVLRVVLCVVSLADDPADPVRVRVVVNVQSVVRVARGWMKMKMKGSAGDHDDDDDDNVPGDIMMIMMIDHDPDDLVVLLFAWAEEEDEDPDDQQQQRRTSPQVQLVVQQVVQVVVVTRWYFYDYPQWTAATSQWGKWFADPQAIEGAPSDRSHHPAPLVVCLVPPLCVVLVGHYDHDIDGPVCQQQTLWMWTAHNNNRTGTHQYYPNHGRNVSGHDPSSSSSSVSVVVDVVVGDD/DAKWKDKPHDTDDVVDPDDDPQFCCNVPLAKFKFKFWAAQLATFPVVVRLVLRVVLCVVSLADDPADPVRVRVVVNVQSVVRVARGWMKMKMKGSAGDHDDDDDDNVPGDIMMIMMIDHDPDDLVVLLFAWAEEEDEDPDDQQQQRRTSPLVQLVVQQVVQVVVVTRWYFYDYPQWTAATSQWGKWFADPQAIEGAPSDRSHHPAPLVVCLVPPLCVVLVGHYDHDIDGPVCQQQTLWMWTAHNNNRTGTHQYYPNHGRNVSGHDPSSSSSSVSVVVDVVVGDD

Sequence (568 aa):
MKELTYFNGEFVEPGAKCVSLDDRGYCFGDGVYEVTRVFNGRCFAFSYHQDRLYRSMRFMDIPVKMPPEDLQELHEIMIEQSGITDGYIYLQITRGVEPRHHAYDRAKLEPTMYMYIRPIKEDLSKLGDGVKAISLPDERWHHVDIKTLNLIPNILAQTKAEKKFAYSAVLFRDGICTEGATSNVFAVKDGILYTHPADELILKGITRQLVVTRVAPTAGVSLIEKEFDREFVDNADELFFTDTIGGIIPIIKLDRQPVGNGNVGPVTMKLRDGYEKLLAEGLAMKELTYFNGEFVEPGAKCVSLDDRGYCFGDGVYEVTRVFNGRCFAFSYHQDRLYRSMRFMDIPVKMPPEDLQELHEIMIEQSGITDGYIYLQITRGVEPRHHAYDRAKLEPTMYMYIRPIKEDLSKLGDGVKAISLPDERWHHVDIKTLNLIPNILAQTKAEKKFAYSAVLFRDGICTEGATSNVFAVKDGILYTHPADELILKGITRQLVVTRVAPTAGVSLIEKEFDREFVDNADELFFTDTIGGIIPIIKLDRQPVGNGNVGPVTMKLRDGYEKLLAEGLA

Organism: NCBI:txid103891